Protein AF-A0A2J6TL23-F1 (afdb_monomer)

Solvent-accessible surface area (backbone atoms only — not comparable to full-atom values): 26241 Å² total; per-residue (Å²): 112,85,57,53,42,58,53,46,42,56,37,40,65,77,47,67,76,91,65,87,79,54,93,69,42,27,43,35,35,35,33,49,56,92,52,56,80,90,78,58,55,34,87,60,45,49,79,45,82,41,50,31,87,38,30,42,43,58,55,46,48,58,51,36,60,57,39,37,73,42,64,68,48,54,64,48,50,24,50,44,84,41,73,56,55,52,78,44,38,47,56,79,57,28,80,82,72,76,45,55,31,58,33,38,36,42,68,58,73,91,87,62,84,78,78,79,73,80,89,72,81,85,76,82,85,78,86,81,82,89,79,89,83,85,90,83,89,83,88,82,81,91,81,92,80,85,77,88,72,72,80,77,70,78,79,79,75,75,74,50,72,70,53,52,52,48,55,46,45,70,74,40,58,85,67,55,66,50,77,45,78,56,94,93,40,55,36,38,35,34,42,53,44,70,91,45,73,32,75,44,70,69,62,44,52,54,46,65,72,30,70,67,43,49,51,34,46,55,47,51,55,50,43,51,53,54,37,50,52,48,32,52,57,54,31,58,86,69,39,42,43,65,77,59,56,91,60,69,72,78,62,76,75,57,41,43,35,32,76,76,39,92,85,50,67,43,76,60,58,51,85,69,49,55,70,62,56,52,47,52,53,51,54,50,42,67,34,94,84,40,91,56,88,65,52,71,65,57,36,51,48,50,32,51,48,65,57,44,74,76,43,54,74,66,54,53,56,48,50,53,53,50,43,68,75,40,73,91,57,56,73,44,82,42,83,40,84,94,74,30,48,22,41,33,34,67,72,72,75,44,75,44,77,43,68,63,85,88,65,65,58,58,65,60,46,49,48,55,48,52,55,51,58,68,32,70,69,43,53,48,42,50,50,52,52,52,51,51,51,52,52,49,53,50,52,56,49,50,64,62,70,70,53,81,77,75,76,78,73,82,78,80,83,82,84,86,82,89,82,90,82,81,93,83,80,92,80,135

Secondary structure (DSSP, 8-state):
-TTHHHHHHHHHHTT---S---TTEEEEEEE-TTS-GGG--GGGPEEEEEETT-BHHHHHHHHHHHHHHHH---EEEEETTEEPPTT-BGGGG-TTSSSEEEEEEEE--TTS---------------------------------------------PPPHHHHHHHHHHHTTT--EEEEEETTEEEEEESS-TT-EES-HHHHHHHHHSHHHHHHHHHHHHHHHHHHHHHHHHHTTTTEE----SSTT-SSS-EEEETT-TT-EEEPPTT--HHHHHHHHHHHHTSTT-SS---HHHHHHHHHHHHHTT--HHHHHHHHHHHHHSTT--EEEEEETTTEEEEEETTTTEEEEPPPTTS--HHHHHHHHHHHHHSHHHHHHHHHHHHHHHHHHHHHHHHHHTS-------------------------

Foldseek 3Di:
DQCLLVLQVVQLVVQDDPDDADVQKAKEWEAEQVADSVRDHNVRTDIDIDGQQQFQLVVLVVVCLQVCLQPVWRKFWDNGPGTGDRGDGLNVQPPVPPRYHYTYIHTDPPPDDDPPDPDDDDDDDDDDDDDDDDDDDDDDDDDDDDDPPPPPDPPPDDDDPVRLVVVLCVVLVLWAWDWDQDPNFIKIAGQLCRVDIDSDSVVVSVVCVDPSSVVSSVVVSVQSVVLQVCCCLQVVPQQWHFDSPNPGSPDHATWTDRPQDPPDIGGDGNPDHSVVNVVVVVVVLCDPPRPDNDDPVVSVVSSVVSVPVLDDPVNVVLQVVLCVVVPQWDWDWDQDDPSWIWIAGPLQRDTQTFDDDPDGPSVVSSVVSVVVCPDPSSVVSSVVVVVVVVVVVVVVVVVVVPPPPPPPPPPDDDDDDDDDDDDDDDDD

Organism: NCBI:txid1095630

pLDDT: mean 79.29, std 18.96, range [30.09, 98.31]

Sequence (428 aa):
MDGFRELLHQKASTHLPNWPKGPGSFYVAILPHSIHPTKSEGANFLWLKAKGKSTVGKVRGIHCTRLELETGTEVRLADGPAFAKEDALIRDLDYFKSGVVVFWSVARSTGGTVPLEVPFEKVPTTRQSSVESDQGIPRSNEDDRIPSLSPKLPSITRPSFNEELQNLRDRHFNALFEAQEESGTHRIRCSDCPLYSFTNICEFSQHLDSEEHKAAMKRRVRLMLDLYKNLRHRYGFTGLNIPTTGHGFRTPLPKIKCELCLEWEHKILGGDEVPSLLAVGKAHLKSPGHPVEYDEEEVKEYVRQNSRGCLSSTHIKLLERLQKRHPGSELGLDVGGDSATLIHCRDCHVYIHMPSSKEVDSSQTIRKVDEHFATTRHKRLARTRMECNKKRKRLEKISLDDMPVKRQRQETSETDQATPLPNSPMMV

Nearest PDB structures (foldseek):
  3w1y-assembly2_A  TM=6.289E-01  e=3.098E-03  Trypanosoma brucei brucei TREU927
  2zpn-assembly4_D  TM=6.114E-01  e=1.189E-02  Saccharomyces cerevisiae
  8s1m-assembly1_A  TM=6.314E-01  e=1.969E-02  Homo sapiens
  5dtc-assembly2_B  TM=5.456E-01  e=3.247E-01  Saccharomyces cerevisiae YJM1133
  6vgu-assembly1_A  TM=2.434E-01  e=1.567E-01  Mu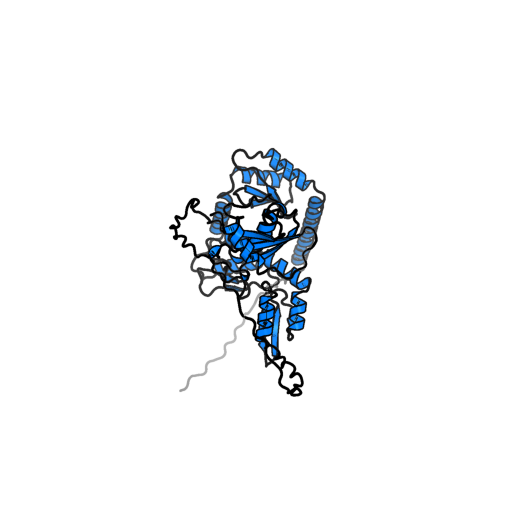s musculus

Radius of gyration: 32.52 Å; Cα contacts (8 Å, |Δi|>4): 452; chains: 1; bounding box: 102×65×105 Å

Mean predicted aligned error: 17.5 Å

Structure (mmCIF, N/CA/C/O backbone):
data_AF-A0A2J6TL23-F1
#
_entry.id   AF-A0A2J6TL23-F1
#
loop_
_atom_site.group_PDB
_atom_site.id
_atom_site.type_symbol
_atom_site.label_atom_id
_atom_site.label_alt_id
_atom_site.label_comp_id
_atom_site.label_asym_id
_atom_site.label_entity_id
_atom_site.label_seq_id
_atom_site.pdbx_PDB_ins_code
_atom_site.Cartn_x
_atom_site.Cartn_y
_atom_site.Cartn_z
_atom_site.occupancy
_atom_site.B_iso_or_equiv
_atom_site.auth_seq_id
_atom_site.auth_comp_id
_atom_site.auth_asym_id
_atom_site.auth_atom_id
_atom_site.pdbx_PDB_model_num
ATOM 1 N N . MET A 1 1 ? -22.278 -24.690 8.623 1.00 54.03 1 MET A N 1
ATOM 2 C CA . MET A 1 1 ? -21.046 -23.890 8.844 1.00 54.03 1 MET A CA 1
ATOM 3 C C . MET A 1 1 ? -21.270 -22.797 9.897 1.00 54.03 1 MET A C 1
ATOM 5 O O . MET A 1 1 ? -20.460 -21.886 10.023 1.00 54.03 1 MET A O 1
ATOM 9 N N . ASP A 1 2 ? -22.326 -22.902 10.708 1.00 58.31 2 ASP A N 1
ATOM 10 C CA . ASP A 1 2 ? -22.838 -21.766 11.483 1.00 58.31 2 ASP A CA 1
ATOM 11 C C . ASP A 1 2 ? -22.078 -21.474 12.778 1.00 58.31 2 ASP A C 1
ATOM 13 O O . ASP A 1 2 ? -22.388 -20.494 13.425 1.00 58.31 2 ASP A O 1
ATOM 17 N N . GLY A 1 3 ? -21.061 -22.272 13.131 1.00 84.69 3 GLY A N 1
ATOM 18 C CA . GLY A 1 3 ? -20.315 -22.115 14.387 1.00 84.69 3 GLY A CA 1
ATOM 19 C C . GLY A 1 3 ? -18.991 -21.353 14.291 1.00 84.69 3 GLY A C 1
ATOM 20 O O . GLY A 1 3 ? -18.331 -21.156 15.309 1.00 84.69 3 GLY A O 1
ATOM 21 N N . PHE A 1 4 ? -18.532 -20.955 13.095 1.00 90.69 4 PHE A N 1
ATOM 22 C CA . PHE A 1 4 ? -17.238 -20.263 12.989 1.00 90.69 4 PHE A CA 1
ATOM 23 C C . PHE A 1 4 ? -17.267 -18.853 13.569 1.00 90.69 4 PHE A C 1
ATOM 25 O O . PHE A 1 4 ? -16.239 -18.387 14.056 1.00 90.69 4 PHE A O 1
ATOM 32 N N . ARG A 1 5 ? -18.423 -18.185 13.557 1.00 94.00 5 ARG A N 1
ATOM 33 C CA . ARG A 1 5 ? -18.562 -16.855 14.151 1.00 94.00 5 ARG A CA 1
ATOM 34 C C . ARG A 1 5 ? -18.331 -16.918 15.662 1.00 94.00 5 ARG A C 1
ATOM 36 O O . ARG A 1 5 ? -17.486 -16.192 16.176 1.00 94.00 5 ARG A O 1
ATOM 43 N N . GLU A 1 6 ? -19.024 -17.821 16.344 1.00 95.38 6 GLU A N 1
ATOM 44 C CA . GLU A 1 6 ? -18.928 -18.070 17.784 1.00 95.38 6 GLU A CA 1
ATOM 45 C C . GLU A 1 6 ? -17.527 -18.553 18.155 1.00 95.38 6 GLU A C 1
ATOM 47 O O . GLU A 1 6 ? -16.905 -18.001 19.059 1.00 95.38 6 GLU A O 1
ATOM 52 N N . LEU A 1 7 ? -16.995 -19.531 17.412 1.00 95.50 7 LEU A N 1
ATOM 53 C CA . LEU A 1 7 ? -15.666 -20.088 17.659 1.00 95.50 7 LEU A CA 1
ATOM 54 C C . LEU A 1 7 ? -14.575 -19.015 17.581 1.00 95.50 7 LEU A C 1
ATOM 56 O O . LEU A 1 7 ? -13.724 -18.916 18.465 1.00 95.50 7 LEU A O 1
ATOM 60 N N . LEU A 1 8 ? -14.576 -18.214 16.513 1.00 96.38 8 LEU A N 1
ATOM 61 C CA . LEU A 1 8 ? -13.569 -17.176 16.327 1.00 96.38 8 LEU A CA 1
ATOM 62 C C . LEU A 1 8 ? -13.754 -16.024 17.308 1.00 96.38 8 LEU A C 1
ATOM 64 O O . LEU A 1 8 ? -12.758 -15.488 17.788 1.00 96.38 8 LEU A O 1
ATOM 68 N N . HIS A 1 9 ? -14.995 -15.668 17.644 1.00 96.88 9 HIS A N 1
ATOM 69 C CA . HIS A 1 9 ? -15.274 -14.658 18.661 1.00 96.88 9 HIS A CA 1
ATOM 70 C C . HIS A 1 9 ? -14.773 -15.077 20.039 1.00 96.88 9 HIS A C 1
ATOM 72 O O . HIS A 1 9 ? -14.072 -14.297 20.687 1.00 96.88 9 HIS A O 1
ATOM 78 N N . GLN A 1 10 ? -15.041 -16.319 20.449 1.00 96.50 10 GLN A N 1
ATOM 79 C CA . GLN A 1 10 ? -14.540 -16.873 21.703 1.00 96.50 10 GLN A CA 1
ATOM 80 C C . GLN A 1 10 ? -13.009 -16.826 21.735 1.00 96.50 10 GLN A C 1
ATOM 82 O O . GLN A 1 10 ? -12.431 -16.270 22.668 1.00 96.50 10 GLN A O 1
ATOM 87 N N . LYS A 1 11 ? -12.344 -17.330 20.687 1.00 97.06 11 LYS A N 1
ATOM 88 C CA . LYS A 1 11 ? -10.876 -17.326 20.591 1.00 97.06 11 LYS A CA 1
ATOM 89 C C . LYS A 1 11 ? -10.295 -15.913 20.619 1.00 97.06 11 LYS A C 1
ATOM 91 O O . LYS A 1 11 ? -9.387 -15.657 21.403 1.00 97.06 11 LYS A O 1
ATOM 96 N N . ALA A 1 12 ? -10.830 -14.986 19.828 1.00 96.81 12 ALA A N 1
ATOM 97 C CA . ALA A 1 12 ? -10.367 -13.600 19.808 1.00 96.81 12 ALA A CA 1
ATOM 98 C C . ALA A 1 12 ? -10.570 -12.914 21.171 1.00 96.81 12 ALA A C 1
ATOM 100 O O . ALA A 1 12 ? -9.695 -12.191 21.641 1.00 96.81 12 ALA A O 1
ATOM 101 N N . SER A 1 13 ? -11.685 -13.186 21.851 1.00 96.25 13 SER A N 1
ATOM 102 C CA . SER A 1 13 ? -11.996 -12.585 23.154 1.00 96.25 13 SER A CA 1
ATOM 103 C C . SER A 1 13 ? -11.037 -13.012 24.271 1.00 96.25 13 SER A C 1
ATOM 105 O O . SER A 1 13 ? -10.867 -12.264 25.229 1.00 96.25 13 SER A O 1
ATOM 107 N N . THR A 1 14 ? -10.364 -14.163 24.149 1.00 95.56 14 THR A N 1
ATOM 108 C CA . THR A 1 14 ? -9.322 -14.574 25.113 1.00 95.56 14 THR A CA 1
ATOM 109 C C . THR A 1 14 ? -8.022 -13.770 24.998 1.00 95.56 14 THR A C 1
ATOM 111 O O . THR A 1 14 ? -7.230 -13.774 25.933 1.00 95.56 14 THR A O 1
ATOM 114 N N . HIS A 1 15 ? -7.793 -13.080 23.876 1.00 95.12 15 HIS A N 1
ATOM 115 C CA . HIS A 1 15 ? -6.536 -12.389 23.564 1.00 95.12 15 HIS A CA 1
ATOM 116 C C . HIS A 1 15 ? -6.793 -10.953 23.092 1.00 95.12 15 HIS A C 1
ATOM 118 O O . HIS A 1 15 ? -6.334 -10.528 22.030 1.00 95.12 15 HIS A O 1
ATOM 124 N N . LEU A 1 16 ? -7.555 -10.195 23.882 1.00 95.19 16 LEU A N 1
ATOM 125 C CA . LEU A 1 16 ? -7.834 -8.797 23.570 1.00 95.19 16 LEU A CA 1
ATOM 126 C C . LEU A 1 16 ? -6.558 -7.942 23.630 1.00 95.19 16 LEU A C 1
ATOM 128 O O . LEU A 1 16 ? -5.747 -8.096 24.546 1.00 95.19 16 LEU A O 1
ATOM 132 N N . PRO A 1 17 ? -6.387 -6.987 22.701 1.00 93.81 17 PRO A N 1
ATOM 133 C CA . PRO A 1 17 ? -5.279 -6.051 22.761 1.00 93.81 17 PRO A CA 1
ATOM 134 C C . PRO A 1 17 ? -5.440 -5.127 23.976 1.00 93.81 17 PRO A C 1
ATOM 136 O O . PRO A 1 17 ? -6.533 -4.647 24.274 1.00 93.81 17 PRO A O 1
ATOM 139 N N . ASN A 1 18 ? -4.329 -4.800 24.634 1.00 92.62 18 ASN A N 1
ATOM 140 C CA . ASN A 1 18 ? -4.282 -3.954 25.835 1.00 92.62 18 ASN A CA 1
ATOM 141 C C . ASN A 1 18 ? -4.477 -2.443 25.569 1.00 92.62 18 ASN A C 1
ATOM 143 O O . ASN A 1 18 ? -4.197 -1.608 26.428 1.00 92.62 18 ASN A O 1
ATOM 147 N N . TRP A 1 19 ? -4.928 -2.058 24.376 1.00 90.06 19 TRP A N 1
ATOM 148 C CA . TRP A 1 19 ? -5.090 -0.654 23.998 1.00 90.06 19 TRP A CA 1
ATOM 149 C C . TRP A 1 19 ? -6.380 -0.077 24.579 1.00 90.06 19 TRP A C 1
ATOM 151 O O . TRP A 1 19 ? -7.389 -0.770 24.575 1.00 90.06 19 TRP A O 1
ATOM 161 N N . PRO A 1 20 ? -6.445 1.206 24.970 1.00 87.06 20 PRO A N 1
ATOM 162 C CA . PRO A 1 20 ? -7.678 1.788 25.495 1.00 87.06 20 PRO A CA 1
ATOM 163 C C . PRO A 1 20 ? -8.795 1.809 24.436 1.00 87.06 20 PRO A C 1
ATOM 165 O O . PRO A 1 20 ? -8.602 2.307 23.317 1.00 87.06 20 PRO A O 1
ATOM 168 N N . LYS A 1 21 ? -9.993 1.319 24.780 1.00 87.50 21 LYS A N 1
ATOM 169 C CA . LYS A 1 21 ? -11.199 1.412 23.937 1.00 87.50 21 LYS A CA 1
ATOM 170 C C . LYS A 1 21 ? -11.859 2.772 24.156 1.00 87.50 21 LYS A C 1
ATOM 172 O O . LYS A 1 21 ? -12.369 3.063 25.228 1.00 87.50 21 LYS A O 1
ATOM 177 N N . GLY A 1 22 ? -11.827 3.627 23.134 1.00 88.88 22 GLY A N 1
ATOM 178 C CA . GLY A 1 22 ? -12.550 4.900 23.189 1.00 88.88 22 GLY A CA 1
ATOM 179 C C . GLY A 1 22 ? -14.062 4.678 23.048 1.00 88.88 22 GLY A C 1
ATOM 180 O O . GLY A 1 22 ? -14.464 3.679 22.443 1.00 88.88 22 GLY A O 1
ATOM 181 N N . PRO A 1 23 ? -14.907 5.607 23.522 1.00 93.31 23 PRO A N 1
ATOM 182 C CA . PRO A 1 23 ? -16.353 5.518 23.336 1.00 93.31 23 PRO A CA 1
ATOM 183 C C . PRO A 1 23 ? -16.707 5.388 21.846 1.00 93.31 23 PRO A C 1
ATOM 185 O O . PRO A 1 23 ? -16.133 6.061 20.985 1.00 93.31 23 PRO A O 1
ATOM 188 N N . GLY A 1 24 ? -17.610 4.455 21.525 1.00 94.38 24 GLY A N 1
ATOM 189 C CA . GLY A 1 24 ? -18.011 4.148 20.145 1.00 94.38 24 GLY A CA 1
ATOM 190 C C . GLY A 1 24 ? -16.917 3.514 19.269 1.00 94.38 24 GLY A C 1
ATOM 191 O O . GLY A 1 24 ? -17.053 3.491 18.040 1.00 94.38 24 GLY A O 1
ATOM 192 N N . SER A 1 25 ? -15.825 3.034 19.872 1.00 96.38 25 SER A N 1
ATOM 193 C CA . SER A 1 25 ? -14.778 2.265 19.190 1.00 96.38 25 SER A CA 1
ATOM 194 C C . SER A 1 25 ? -14.965 0.767 19.414 1.00 96.38 25 SER A C 1
ATOM 196 O O . SER A 1 25 ? -15.429 0.341 20.467 1.00 96.38 25 SER A O 1
ATOM 198 N N . PHE A 1 26 ? -14.554 -0.020 18.429 1.00 97.81 26 PHE A N 1
ATOM 199 C CA . PHE A 1 26 ? -14.645 -1.474 18.388 1.00 97.81 26 PHE A CA 1
ATOM 200 C C . PHE A 1 26 ? -13.247 -2.046 18.165 1.00 97.81 26 PHE A C 1
ATOM 202 O O . PHE A 1 26 ? -12.437 -1.444 17.446 1.00 97.81 26 PHE A O 1
ATOM 209 N N . TYR A 1 27 ? -12.977 -3.202 18.766 1.00 97.94 27 TYR A N 1
ATOM 210 C CA . TYR A 1 27 ? -11.848 -4.023 18.351 1.00 97.94 27 TYR A CA 1
ATOM 211 C C . TYR A 1 27 ? -12.291 -4.883 17.183 1.00 97.94 27 TYR A C 1
ATOM 213 O O . TYR A 1 27 ? -13.352 -5.501 17.230 1.00 97.94 27 TYR A O 1
ATOM 221 N N . VAL A 1 28 ? -11.485 -4.897 16.135 1.00 98.12 28 VAL A N 1
ATOM 222 C CA . VAL A 1 28 ? -11.712 -5.734 14.969 1.00 98.12 28 VAL A CA 1
ATOM 223 C C . VAL A 1 28 ? -10.572 -6.733 14.890 1.00 98.12 28 VAL A C 1
ATOM 225 O O . VAL A 1 28 ? -9.422 -6.331 14.719 1.00 98.12 28 VAL A O 1
ATOM 228 N N . ALA A 1 29 ? -10.895 -8.011 15.044 1.00 97.94 29 ALA A N 1
ATOM 229 C CA . ALA A 1 29 ? -9.960 -9.116 14.895 1.00 97.94 29 ALA A CA 1
ATOM 230 C C . ALA A 1 29 ? -10.100 -9.695 13.486 1.00 97.94 29 ALA A C 1
ATOM 232 O O . ALA A 1 29 ? -11.212 -9.964 13.037 1.00 97.94 29 ALA A O 1
ATOM 233 N N . ILE A 1 30 ? -8.991 -9.885 12.777 1.00 97.56 30 ILE A N 1
ATOM 234 C CA . ILE A 1 30 ? -8.986 -10.491 11.444 1.00 97.56 30 ILE A CA 1
ATOM 235 C C . ILE A 1 30 ? -8.079 -11.715 11.470 1.00 97.56 30 ILE A C 1
ATOM 237 O O . ILE A 1 30 ? -6.873 -11.583 11.680 1.00 97.56 30 ILE A O 1
ATOM 241 N N . LEU A 1 31 ? -8.649 -12.899 11.251 1.00 96.44 31 LEU A N 1
ATOM 242 C CA . LEU A 1 31 ? -7.881 -14.126 11.064 1.00 96.44 31 LEU A CA 1
ATOM 243 C C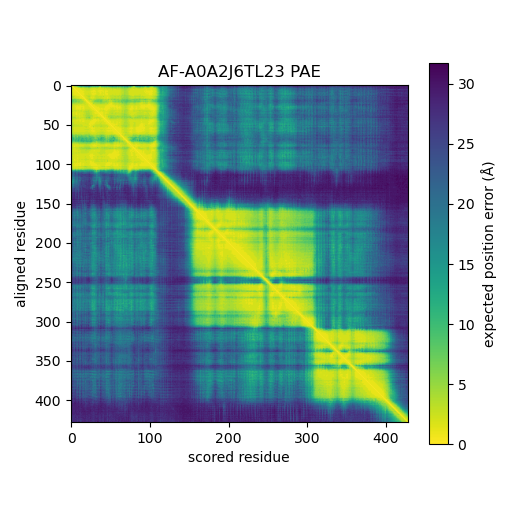 . LEU A 1 31 ? -7.338 -14.179 9.623 1.00 96.44 31 LEU A C 1
ATOM 245 O O . LEU A 1 31 ? -8.138 -14.080 8.691 1.00 96.44 31 LEU A O 1
ATOM 249 N N . PRO A 1 32 ? -6.020 -14.325 9.404 1.00 93.44 32 PRO A N 1
ATOM 250 C CA . PRO A 1 32 ? -5.447 -14.451 8.064 1.00 93.44 32 PRO A CA 1
ATOM 251 C C . PRO A 1 32 ? -5.951 -15.686 7.300 1.00 93.44 32 PRO A C 1
ATOM 253 O O . PRO A 1 32 ? -6.100 -16.756 7.881 1.00 93.44 32 PRO A O 1
ATOM 256 N N . HIS A 1 33 ? -6.117 -15.562 5.981 1.00 91.06 33 HIS A N 1
ATOM 257 C CA . HIS A 1 33 ? -6.591 -16.628 5.085 1.00 91.06 33 HIS A CA 1
ATOM 258 C C . HIS A 1 33 ? -5.714 -17.889 5.058 1.00 91.06 33 HIS A C 1
ATOM 260 O O . HIS A 1 33 ? -6.180 -18.950 4.652 1.00 91.06 33 HIS A O 1
ATOM 266 N N . SER A 1 34 ? -4.453 -17.787 5.481 1.00 87.88 34 SER A N 1
ATOM 267 C CA . SER A 1 34 ? -3.539 -18.924 5.613 1.00 87.88 34 SER A CA 1
ATOM 268 C C . SER A 1 34 ? -3.835 -19.805 6.834 1.00 87.88 34 SER A C 1
ATOM 270 O O . SER A 1 34 ? -3.279 -20.896 6.942 1.00 87.88 34 SER A O 1
ATOM 272 N N . ILE A 1 35 ? -4.703 -19.360 7.751 1.00 91.75 35 ILE A N 1
ATOM 273 C CA . ILE A 1 35 ? -5.026 -20.061 8.997 1.00 91.75 35 ILE A CA 1
ATOM 274 C C . ILE A 1 35 ? -6.497 -20.468 8.987 1.00 91.75 35 ILE A C 1
ATOM 276 O O . ILE A 1 35 ? -7.402 -19.639 8.929 1.00 91.75 35 ILE A O 1
ATOM 280 N N . HIS A 1 36 ? -6.745 -21.771 9.096 1.00 92.12 36 HIS A N 1
ATOM 281 C CA . HIS A 1 36 ? -8.104 -22.296 9.144 1.00 92.12 36 HIS A CA 1
ATOM 282 C C . HIS A 1 36 ? -8.798 -21.933 10.477 1.00 92.12 36 HIS A C 1
ATOM 284 O O . HIS A 1 36 ? -8.184 -22.113 11.534 1.00 92.12 36 HIS A O 1
ATOM 290 N N . PRO A 1 37 ? -10.085 -21.520 10.485 1.00 92.50 37 PRO A N 1
ATOM 291 C CA . PRO A 1 37 ? -10.796 -21.116 11.705 1.00 92.50 37 PRO A CA 1
ATOM 292 C C . PRO A 1 37 ? -10.778 -22.135 12.855 1.00 92.50 37 PRO A C 1
ATOM 294 O O . PRO A 1 37 ? -10.715 -21.770 14.030 1.00 92.50 37 PRO A O 1
ATOM 297 N N . THR A 1 38 ? -10.797 -23.433 12.542 1.00 92.62 38 THR A N 1
ATOM 298 C CA . THR A 1 38 ? -10.733 -24.485 13.573 1.00 92.62 38 THR A CA 1
ATOM 299 C C . THR A 1 38 ? -9.366 -24.575 14.244 1.00 92.62 38 THR A C 1
ATOM 301 O O . THR A 1 38 ? -9.305 -24.839 15.441 1.00 92.62 38 THR A O 1
ATOM 304 N N . LYS A 1 39 ? -8.288 -24.283 13.507 1.00 93.25 39 LYS A N 1
ATOM 305 C CA . LYS A 1 39 ? -6.894 -24.368 13.966 1.00 93.25 39 LYS A CA 1
ATOM 306 C C . LYS A 1 39 ? -6.352 -23.050 14.523 1.00 93.25 39 LYS A C 1
ATOM 308 O O . LYS A 1 39 ? -5.196 -22.997 14.911 1.00 93.25 39 LYS A O 1
ATOM 313 N N . SER A 1 40 ? -7.154 -21.987 14.528 1.00 93.06 40 SER A N 1
ATOM 314 C CA . SER A 1 40 ? -6.711 -20.688 15.028 1.00 93.06 40 SER A CA 1
ATOM 315 C C . SER A 1 40 ? -6.543 -20.670 16.547 1.00 93.06 40 SER A C 1
ATOM 317 O O . SER A 1 40 ? -7.250 -21.358 17.281 1.00 93.06 40 SER A O 1
ATOM 319 N N . GLU A 1 41 ? -5.663 -19.808 17.017 1.00 93.56 41 GLU A N 1
ATOM 320 C CA . GLU A 1 41 ? -5.470 -19.438 18.412 1.00 93.56 41 GLU A CA 1
ATOM 321 C C . GLU A 1 41 ? -5.669 -17.925 18.561 1.00 93.56 41 GLU A C 1
ATOM 323 O O . GLU A 1 41 ? -5.626 -17.175 17.580 1.00 93.56 41 GLU A O 1
ATOM 328 N N . GLY A 1 42 ? -5.880 -17.444 19.788 1.00 87.62 42 GLY A N 1
ATOM 329 C CA . GLY A 1 42 ? -6.098 -16.014 20.039 1.00 87.62 42 GLY A CA 1
ATOM 330 C C . GLY A 1 42 ? -4.928 -15.121 19.592 1.00 87.62 42 GLY A C 1
ATOM 331 O O . GLY A 1 42 ? -5.146 -13.995 19.148 1.00 87.62 42 GLY A O 1
ATOM 332 N N . ALA A 1 43 ? -3.698 -15.644 19.602 1.00 89.88 43 ALA A N 1
ATOM 333 C CA . ALA A 1 43 ? -2.507 -14.939 19.127 1.00 89.88 43 ALA A CA 1
ATOM 334 C C . ALA A 1 43 ? -2.428 -14.800 17.592 1.00 89.88 43 ALA A C 1
ATOM 336 O O . ALA A 1 43 ? -1.643 -14.001 17.086 1.00 89.88 43 ALA A O 1
ATOM 337 N N . ASN A 1 44 ? -3.229 -15.554 16.829 1.00 93.75 44 ASN A N 1
ATOM 338 C CA . ASN A 1 44 ? -3.179 -15.518 15.364 1.00 93.75 44 ASN A CA 1
ATOM 339 C C . ASN A 1 44 ? -3.961 -14.353 14.744 1.00 93.75 44 ASN A C 1
ATOM 341 O O . ASN A 1 44 ? -3.887 -14.139 13.533 1.00 93.75 44 ASN A O 1
ATOM 345 N N . PHE A 1 45 ? -4.744 -13.622 15.536 1.00 95.75 45 PHE A N 1
ATOM 346 C CA . PHE A 1 45 ? -5.574 -12.545 15.019 1.00 95.75 45 PHE A CA 1
ATOM 347 C C . PHE A 1 45 ? -4.772 -11.264 14.807 1.00 95.75 45 PHE A C 1
ATOM 349 O O . PHE A 1 45 ? -4.003 -10.815 15.657 1.00 95.75 45 PHE A O 1
ATOM 356 N N . LEU A 1 46 ? -5.031 -10.614 13.676 1.00 93.81 46 LEU A N 1
ATOM 357 C CA . LEU A 1 46 ? -4.596 -9.249 13.433 1.00 93.81 46 LEU A CA 1
ATOM 358 C C . LEU A 1 46 ? -5.624 -8.291 14.027 1.00 93.81 46 LEU A C 1
ATOM 360 O O . LEU A 1 46 ? -6.788 -8.285 13.624 1.00 93.81 46 LEU A O 1
ATOM 364 N N . TRP A 1 47 ? -5.181 -7.465 14.968 1.00 96.06 47 TRP A N 1
ATOM 365 C CA . TRP A 1 47 ? -6.048 -6.539 15.685 1.00 96.06 47 TRP A CA 1
ATOM 366 C C . TRP A 1 47 ? -6.015 -5.137 15.086 1.00 96.06 47 TRP A C 1
ATOM 368 O O . TRP A 1 47 ? -4.954 -4.557 14.850 1.00 96.06 47 TRP A O 1
ATOM 378 N N . LEU A 1 48 ? -7.200 -4.564 14.891 1.00 95.81 48 LEU A N 1
ATOM 379 C CA . LEU A 1 48 ? -7.411 -3.186 14.467 1.00 95.81 48 LEU A CA 1
ATOM 380 C C . LEU A 1 48 ? -8.399 -2.498 15.410 1.00 95.81 48 LEU A C 1
ATOM 382 O O . LEU A 1 48 ? -9.318 -3.113 15.946 1.00 95.81 48 LEU A O 1
ATOM 386 N N . LYS A 1 49 ? -8.246 -1.184 15.573 1.00 96.06 49 LYS A N 1
ATOM 387 C CA . LYS A 1 49 ? -9.230 -0.343 16.261 1.00 96.06 49 LYS A CA 1
ATOM 388 C C . LYS A 1 49 ? -10.046 0.421 15.226 1.00 96.06 49 LYS A C 1
ATOM 390 O O . LYS A 1 49 ? -9.487 1.189 14.444 1.00 96.06 49 LYS A O 1
ATOM 395 N N . ALA A 1 50 ? -11.365 0.251 15.239 1.00 96.75 50 ALA A N 1
ATOM 396 C CA . ALA A 1 50 ? -12.270 0.911 14.301 1.00 96.75 50 ALA A CA 1
ATOM 397 C C . ALA A 1 50 ? -13.350 1.712 15.036 1.00 96.75 50 ALA A C 1
ATOM 399 O O . ALA A 1 50 ? -13.821 1.324 16.101 1.00 96.75 50 ALA A O 1
ATOM 400 N N . LYS A 1 51 ? -13.785 2.841 14.465 1.00 97.12 51 LYS A N 1
ATOM 401 C CA . LYS A 1 51 ? -15.004 3.524 14.939 1.00 97.12 51 LYS A CA 1
ATOM 402 C C . LYS A 1 51 ? -16.224 2.731 14.475 1.00 97.12 51 LYS A C 1
ATOM 404 O O . LYS A 1 51 ? -16.198 2.237 13.352 1.00 97.12 51 LYS A O 1
ATOM 409 N N . GLY A 1 52 ? -17.312 2.711 15.242 1.00 96.75 52 GLY A N 1
ATOM 410 C CA . GLY A 1 52 ? -18.535 1.983 14.863 1.00 96.75 52 GLY A CA 1
ATOM 411 C C . GLY A 1 52 ? -19.131 2.383 13.507 1.00 96.75 52 GLY A C 1
ATOM 412 O O . GLY A 1 52 ? -19.712 1.550 12.826 1.00 96.75 52 GLY A O 1
ATOM 413 N N . LYS A 1 53 ? -18.922 3.639 13.084 1.00 97.12 53 LYS A N 1
ATOM 414 C CA . LYS A 1 53 ? -19.316 4.174 11.764 1.00 97.12 53 LYS A CA 1
ATOM 415 C C . LYS A 1 53 ? -18.353 3.843 10.615 1.00 97.12 53 LYS A C 1
ATOM 417 O O . LYS A 1 53 ? -18.505 4.362 9.513 1.00 97.12 53 LYS A O 1
ATOM 422 N N . SER A 1 54 ? -17.281 3.105 10.889 1.00 97.44 54 SER A N 1
ATOM 423 C CA . SER A 1 54 ? -16.375 2.634 9.840 1.00 97.44 54 SER A CA 1
ATOM 424 C C . SER A 1 54 ? -17.075 1.520 9.076 1.00 97.44 54 SER A C 1
ATOM 426 O O . SER A 1 54 ? -17.832 0.761 9.675 1.00 97.44 54 SER A O 1
ATOM 428 N N . THR A 1 55 ? -16.824 1.432 7.775 1.00 98.19 55 THR A N 1
ATOM 429 C CA . THR A 1 55 ? -17.359 0.355 6.944 1.00 98.19 55 THR A CA 1
ATOM 430 C C . THR A 1 55 ? -16.393 -0.828 6.916 1.00 98.19 55 THR A C 1
ATOM 432 O O . THR A 1 55 ? -15.187 -0.646 7.137 1.00 98.19 55 THR A O 1
ATOM 435 N N . VAL A 1 56 ? -16.895 -2.020 6.594 1.00 97.56 56 VAL A N 1
ATOM 436 C CA . VAL A 1 56 ? -16.068 -3.210 6.335 1.00 97.56 56 VAL A CA 1
ATOM 437 C C . VAL A 1 56 ? -15.000 -2.906 5.290 1.00 97.56 56 VAL A C 1
ATOM 439 O O . VAL A 1 56 ? -13.841 -3.232 5.514 1.00 97.56 56 VAL A O 1
ATOM 442 N N . GLY A 1 57 ? -15.325 -2.181 4.216 1.00 93.19 57 GLY A N 1
ATOM 443 C CA . GLY A 1 57 ? -14.351 -1.860 3.173 1.00 93.19 57 GLY A CA 1
ATOM 444 C C . GLY A 1 57 ? -13.210 -0.954 3.619 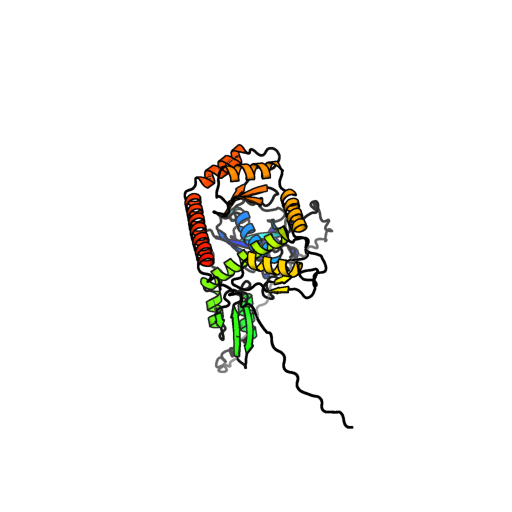1.00 93.19 57 GLY A C 1
ATOM 445 O O . GLY A 1 57 ? -12.095 -1.078 3.117 1.00 93.19 57 GLY A O 1
ATOM 446 N N . LYS A 1 58 ? -13.419 -0.099 4.631 1.00 94.56 58 LYS A N 1
ATOM 447 C CA . LYS A 1 58 ? -12.312 0.644 5.258 1.00 94.56 58 LYS A CA 1
ATOM 448 C C . LYS A 1 58 ? -11.405 -0.278 6.068 1.00 94.56 58 LYS A C 1
ATOM 450 O O . LYS A 1 58 ? -10.188 -0.146 5.986 1.00 94.56 58 LYS A O 1
ATOM 455 N N . VAL A 1 59 ? -11.985 -1.203 6.834 1.00 96.00 59 VAL A N 1
ATOM 456 C CA . VAL A 1 59 ? -11.231 -2.207 7.602 1.00 96.00 59 VAL A CA 1
ATOM 457 C C . VAL A 1 59 ? -10.450 -3.122 6.659 1.00 96.00 59 VAL A C 1
ATOM 459 O O . VAL A 1 59 ? -9.243 -3.287 6.829 1.00 96.00 59 VAL A O 1
ATOM 462 N N . ARG A 1 60 ? -11.115 -3.641 5.623 1.00 94.69 60 ARG A N 1
ATOM 463 C CA . ARG A 1 60 ? -10.509 -4.430 4.554 1.00 94.69 60 ARG A CA 1
ATOM 464 C C . ARG A 1 60 ? -9.399 -3.649 3.876 1.00 94.69 60 ARG A C 1
ATOM 466 O O . ARG A 1 60 ? -8.316 -4.181 3.753 1.00 94.69 60 ARG A O 1
ATOM 473 N N . GLY A 1 61 ? -9.611 -2.387 3.509 1.00 87.31 61 GLY A N 1
ATOM 474 C CA . GLY A 1 61 ? -8.576 -1.556 2.891 1.00 87.31 61 GLY A CA 1
ATOM 475 C C . GLY A 1 61 ? -7.313 -1.438 3.748 1.00 87.31 61 GLY A C 1
ATOM 476 O O . GLY A 1 61 ? -6.211 -1.558 3.222 1.00 87.31 61 GLY A O 1
ATOM 477 N N . ILE A 1 62 ? -7.451 -1.282 5.069 1.00 87.38 62 ILE A N 1
ATOM 478 C CA . ILE A 1 62 ? -6.308 -1.269 5.999 1.00 87.38 62 ILE A CA 1
ATOM 479 C C . ILE A 1 62 ? -5.606 -2.636 6.025 1.00 87.38 62 ILE A C 1
ATOM 481 O O . ILE A 1 62 ? -4.378 -2.697 5.977 1.00 87.38 62 ILE A O 1
ATOM 485 N N . HIS A 1 63 ? -6.373 -3.727 6.074 1.00 87.69 63 HIS A N 1
ATOM 486 C CA . HIS A 1 63 ? -5.842 -5.091 6.076 1.00 87.69 63 HIS A CA 1
ATOM 487 C C . HIS A 1 63 ? -5.169 -5.469 4.744 1.00 87.69 63 HIS A C 1
ATOM 489 O O . HIS A 1 63 ? -4.035 -5.937 4.754 1.00 87.69 63 HIS A O 1
ATOM 495 N N . CYS A 1 64 ? -5.819 -5.201 3.610 1.00 82.00 64 CYS A N 1
ATOM 496 C CA . CYS A 1 64 ? -5.305 -5.406 2.257 1.00 82.00 64 CYS A CA 1
ATOM 497 C C . CYS A 1 64 ? -4.083 -4.547 1.991 1.00 82.00 64 CYS A C 1
ATOM 499 O O . CYS A 1 64 ? -3.118 -5.073 1.475 1.00 82.00 64 CYS A O 1
ATOM 501 N N . THR A 1 65 ? -4.051 -3.273 2.399 1.00 72.25 65 THR A N 1
ATOM 502 C CA . THR A 1 65 ? -2.832 -2.461 2.219 1.00 72.25 65 THR A CA 1
ATOM 503 C C . THR A 1 65 ? -1.634 -3.153 2.865 1.00 72.25 65 THR A C 1
ATOM 505 O O . THR A 1 65 ? -0.549 -3.123 2.310 1.00 72.25 65 THR A O 1
ATOM 508 N N . ARG A 1 66 ? -1.829 -3.824 4.006 1.00 67.38 66 ARG A N 1
ATOM 509 C CA . ARG A 1 66 ? -0.781 -4.607 4.667 1.00 67.38 66 ARG A CA 1
ATOM 510 C C . ARG A 1 66 ? -0.473 -5.927 3.939 1.00 67.38 66 ARG A C 1
ATOM 512 O O . ARG A 1 66 ? 0.691 -6.234 3.744 1.00 67.38 66 ARG A O 1
ATOM 519 N N . LEU A 1 67 ? -1.489 -6.673 3.501 1.00 68.69 67 LEU A N 1
ATOM 520 C CA . LEU A 1 67 ? -1.336 -7.982 2.840 1.00 68.69 67 LEU A CA 1
ATOM 521 C C . LEU A 1 67 ? -0.899 -7.921 1.370 1.00 68.69 67 LEU A C 1
ATOM 523 O O . LEU A 1 67 ? -0.067 -8.721 0.955 1.00 68.69 67 LEU A O 1
ATOM 527 N N . GLU A 1 68 ? -1.441 -7.001 0.575 1.00 62.00 68 GLU A N 1
ATOM 528 C CA . GLU A 1 68 ? -1.072 -6.780 -0.829 1.00 62.00 68 GLU A CA 1
ATOM 529 C C . GLU A 1 68 ? 0.397 -6.367 -0.942 1.00 62.00 68 GLU A C 1
ATOM 531 O O . GLU A 1 68 ? 1.078 -6.803 -1.865 1.00 62.00 68 GLU A O 1
ATOM 536 N N . LEU A 1 69 ? 0.905 -5.599 0.030 1.00 56.84 69 LEU A N 1
ATOM 537 C CA . LEU A 1 69 ? 2.332 -5.293 0.149 1.00 56.84 69 LEU A CA 1
ATOM 538 C C . LEU A 1 69 ? 3.191 -6.542 0.374 1.00 56.84 69 LEU A C 1
ATOM 540 O O . LEU A 1 69 ? 4.311 -6.603 -0.124 1.00 56.84 69 LEU A O 1
ATOM 544 N N . GLU A 1 70 ? 2.690 -7.504 1.148 1.00 58.84 70 GLU A N 1
ATOM 545 C CA . GLU A 1 70 ? 3.443 -8.694 1.560 1.00 58.84 70 GLU A CA 1
ATOM 546 C C . GLU A 1 70 ? 3.349 -9.838 0.546 1.00 58.84 70 GLU A C 1
ATOM 548 O O . GLU A 1 70 ? 4.300 -10.597 0.393 1.00 58.84 70 GLU A O 1
ATOM 553 N N . THR A 1 71 ? 2.208 -9.982 -0.130 1.00 62.41 71 THR A N 1
ATOM 554 C CA . THR A 1 71 ? 1.854 -11.205 -0.874 1.00 62.41 71 THR A CA 1
ATOM 555 C C . THR A 1 71 ? 1.193 -10.947 -2.226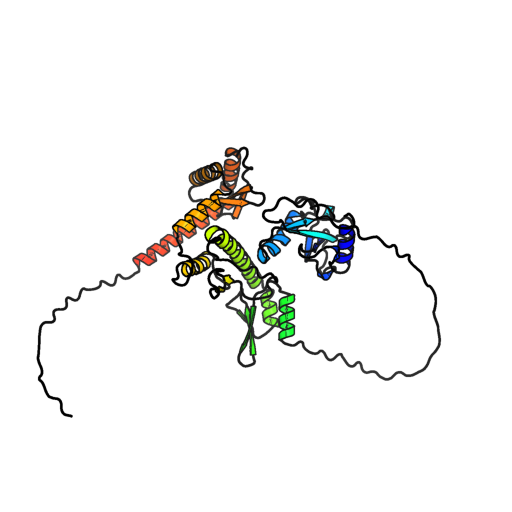 1.00 62.41 71 THR A C 1
ATOM 557 O O . THR A 1 71 ? 0.913 -11.898 -2.951 1.00 62.41 71 THR A O 1
ATOM 560 N N . GLY A 1 72 ? 0.862 -9.694 -2.565 1.00 62.56 72 GLY A N 1
ATOM 561 C CA . GLY A 1 72 ? 0.087 -9.370 -3.769 1.00 62.56 72 GLY A CA 1
ATOM 562 C C . GLY A 1 72 ? -1.315 -10.000 -3.818 1.00 62.56 72 GLY A C 1
ATOM 563 O O . GLY A 1 72 ? -1.939 -10.005 -4.878 1.00 62.56 72 GLY A O 1
ATOM 564 N N . THR A 1 73 ? -1.803 -10.550 -2.700 1.00 71.44 73 THR A N 1
ATOM 565 C CA . THR A 1 73 ? -3.064 -11.295 -2.631 1.00 71.44 73 THR A CA 1
ATOM 566 C C . THR A 1 73 ? -4.211 -10.370 -2.240 1.00 71.44 73 THR A C 1
ATOM 568 O O . THR A 1 73 ? -4.220 -9.797 -1.150 1.00 71.44 73 THR A O 1
ATOM 571 N N . GLU A 1 74 ? -5.212 -10.257 -3.112 1.00 80.12 74 GLU A N 1
ATOM 572 C CA . GLU A 1 74 ? -6.471 -9.588 -2.784 1.00 80.12 74 GLU A CA 1
ATOM 573 C C . GLU A 1 74 ? -7.283 -10.488 -1.841 1.00 80.12 74 GLU A C 1
ATOM 575 O O . GLU A 1 74 ? -7.465 -11.679 -2.107 1.00 80.12 74 GLU A O 1
ATOM 580 N N . VAL A 1 75 ? -7.788 -9.938 -0.736 1.00 87.25 75 VAL A N 1
ATOM 581 C CA . VAL A 1 75 ? -8.590 -10.697 0.233 1.00 87.25 75 VAL A CA 1
ATOM 582 C C . VAL A 1 75 ? -9.968 -10.084 0.441 1.00 87.25 75 VAL A C 1
ATOM 584 O O . VAL A 1 75 ? -10.144 -8.866 0.423 1.00 87.25 75 VAL A O 1
ATOM 587 N N . ARG A 1 76 ? -10.959 -10.940 0.694 1.00 93.19 76 ARG A N 1
ATOM 588 C CA . ARG A 1 76 ? -12.294 -10.547 1.167 1.00 93.19 76 ARG A CA 1
ATOM 589 C C . ARG A 1 76 ? -12.443 -10.914 2.636 1.00 93.19 76 ARG A C 1
ATOM 591 O O . ARG A 1 76 ? -11.803 -11.852 3.100 1.00 93.19 76 ARG A O 1
ATOM 598 N N . LEU A 1 77 ? -13.279 -10.179 3.362 1.00 95.94 77 LEU A N 1
ATOM 599 C CA . LEU A 1 77 ? -13.582 -10.473 4.761 1.00 95.94 77 LEU A CA 1
ATOM 600 C C . LEU A 1 77 ? -14.891 -11.258 4.852 1.00 95.94 77 LEU A C 1
ATOM 602 O O . LEU A 1 77 ? -15.903 -10.854 4.277 1.00 95.94 77 LEU A O 1
ATOM 606 N N . ALA A 1 78 ? -14.865 -12.372 5.572 1.00 95.69 78 ALA A N 1
ATOM 607 C CA . ALA A 1 78 ? -16.039 -13.161 5.916 1.00 95.69 78 ALA A CA 1
ATOM 608 C C . ALA A 1 78 ? -16.402 -12.968 7.393 1.00 95.69 78 ALA A C 1
ATOM 610 O O . ALA A 1 78 ? -15.517 -12.863 8.244 1.00 95.69 78 ALA A O 1
ATOM 611 N N . ASP A 1 79 ? -17.703 -12.911 7.672 1.00 94.50 79 ASP A N 1
ATOM 612 C CA . ASP A 1 79 ? -18.295 -12.859 9.010 1.00 94.50 79 ASP A CA 1
ATOM 613 C C . ASP A 1 79 ? -19.210 -14.079 9.201 1.00 94.50 79 ASP A C 1
ATOM 615 O O . ASP A 1 79 ? -20.376 -14.097 8.786 1.00 94.50 79 ASP A O 1
ATOM 619 N N . GLY A 1 80 ? -18.674 -15.126 9.830 1.00 90.44 80 GLY A N 1
ATOM 620 C CA . GLY A 1 80 ? -19.319 -16.434 9.805 1.00 90.44 80 GLY A CA 1
ATOM 621 C C . GLY A 1 80 ? -19.377 -16.965 8.364 1.00 90.44 80 GLY A C 1
ATOM 622 O O . GLY A 1 80 ? -18.478 -16.687 7.575 1.00 90.44 80 GLY A O 1
ATOM 623 N N . PRO A 1 81 ? -20.419 -17.708 7.964 1.00 87.38 81 PRO A N 1
ATOM 624 C CA . PRO A 1 81 ? -20.443 -18.382 6.662 1.00 87.38 81 PRO A CA 1
ATOM 625 C C . PRO A 1 81 ? -20.552 -17.436 5.451 1.00 87.38 81 PRO A C 1
ATOM 627 O O . PRO A 1 81 ? -20.435 -17.896 4.317 1.00 87.38 81 PRO A O 1
ATOM 630 N N . ALA A 1 82 ? -20.795 -16.138 5.658 1.00 91.25 82 ALA A N 1
ATOM 631 C CA . ALA A 1 82 ? -21.049 -15.177 4.591 1.00 91.25 82 ALA A CA 1
ATOM 632 C C . ALA A 1 82 ? -19.932 -14.135 4.464 1.00 91.25 82 ALA A C 1
ATOM 634 O O . ALA A 1 82 ? -19.338 -13.694 5.449 1.00 91.25 82 ALA A O 1
ATOM 635 N N . PHE A 1 83 ? -19.695 -13.670 3.236 1.00 94.69 83 PHE A N 1
ATOM 636 C CA . PHE A 1 83 ? -18.862 -12.493 3.008 1.00 94.69 83 PHE A CA 1
ATOM 637 C C . PHE A 1 83 ? -19.537 -11.244 3.569 1.00 94.69 83 PHE A C 1
ATOM 639 O O . PHE A 1 83 ? -20.708 -10.972 3.294 1.00 94.69 83 PHE A O 1
ATOM 646 N N . ALA A 1 84 ? -18.775 -10.460 4.324 1.00 95.50 84 ALA A N 1
ATOM 647 C CA . ALA A 1 84 ? -19.247 -9.197 4.851 1.00 95.50 84 ALA A CA 1
ATOM 648 C C . ALA A 1 84 ? -19.401 -8.182 3.706 1.00 95.50 84 ALA A C 1
ATOM 650 O O . ALA A 1 84 ? -18.530 -8.057 2.840 1.00 95.50 84 ALA A O 1
ATOM 651 N N . LYS A 1 85 ? -20.520 -7.450 3.686 1.00 95.50 85 LYS A N 1
ATOM 652 C CA . LYS A 1 85 ? -20.753 -6.401 2.684 1.00 95.50 85 LYS A CA 1
ATOM 653 C C . LYS A 1 85 ? -19.817 -5.221 2.940 1.00 95.50 85 LYS A C 1
ATOM 655 O O . LYS A 1 85 ? -19.685 -4.778 4.076 1.00 95.50 85 LYS A O 1
ATOM 660 N N . GLU A 1 86 ? -19.202 -4.687 1.889 1.00 94.81 86 GLU A N 1
ATOM 661 C CA . GLU A 1 86 ? -18.188 -3.622 1.985 1.00 94.81 86 GLU A CA 1
ATOM 662 C C . GLU A 1 86 ? -18.708 -2.322 2.620 1.00 94.81 86 GLU A C 1
ATOM 664 O O . GLU A 1 86 ? -17.939 -1.573 3.227 1.00 94.81 86 GLU A O 1
ATOM 669 N N . ASP A 1 87 ? -20.004 -2.053 2.490 1.00 95.88 87 ASP A N 1
ATOM 670 C CA . ASP A 1 87 ? -20.704 -0.886 3.023 1.00 95.88 87 ASP A CA 1
ATOM 671 C C . ASP A 1 87 ? -21.286 -1.103 4.431 1.00 95.88 87 ASP A C 1
ATOM 673 O O . ASP A 1 87 ? -21.659 -0.125 5.082 1.00 95.88 87 ASP A O 1
ATOM 677 N N . ALA A 1 88 ? -21.305 -2.342 4.940 1.00 97.56 88 ALA A N 1
ATOM 678 C CA . ALA A 1 88 ? -21.788 -2.640 6.285 1.00 97.56 88 ALA A CA 1
ATOM 679 C C . ALA A 1 88 ? -20.948 -1.909 7.342 1.00 97.56 88 ALA A C 1
ATOM 681 O O . ALA A 1 88 ? -19.718 -1.833 7.244 1.00 97.56 88 ALA A O 1
ATOM 682 N N . LEU A 1 89 ? -21.608 -1.366 8.367 1.00 98.12 89 LEU A N 1
ATOM 683 C CA . LEU A 1 89 ? -20.931 -0.664 9.453 1.00 98.12 89 LEU A CA 1
ATOM 684 C C . LEU A 1 89 ? -20.450 -1.655 10.510 1.00 98.12 89 LEU A C 1
ATOM 686 O O . LEU A 1 89 ? -21.165 -2.579 10.885 1.00 98.12 89 LEU A O 1
ATOM 690 N N . ILE A 1 90 ? -19.264 -1.412 11.067 1.00 98.31 90 ILE A N 1
ATOM 691 C CA . ILE A 1 90 ? -18.672 -2.288 12.090 1.00 98.31 90 ILE A CA 1
ATOM 692 C C . ILE A 1 90 ? -19.583 -2.449 13.313 1.00 98.31 90 ILE A C 1
ATOM 694 O O . ILE A 1 90 ? -19.684 -3.546 13.848 1.00 98.31 90 ILE A O 1
ATOM 698 N N . ARG A 1 91 ? -20.298 -1.398 13.737 1.00 98.06 91 ARG A N 1
ATOM 699 C CA . ARG A 1 91 ? -21.229 -1.498 14.877 1.00 98.06 91 ARG A CA 1
ATOM 700 C C . ARG A 1 91 ? -22.392 -2.471 14.635 1.00 98.06 91 ARG A C 1
ATOM 702 O O . ARG A 1 91 ? -22.911 -3.032 15.594 1.00 98.06 91 ARG A O 1
ATOM 709 N N . ASP A 1 92 ? -22.801 -2.642 13.378 1.00 97.62 92 ASP A N 1
ATOM 710 C CA . ASP A 1 92 ? -23.935 -3.494 13.011 1.00 97.62 92 ASP A CA 1
ATOM 711 C C . ASP A 1 92 ? -23.512 -4.976 12.984 1.00 97.62 92 ASP A C 1
ATOM 713 O O . ASP A 1 92 ? -24.352 -5.863 13.087 1.00 97.62 92 ASP A O 1
ATOM 717 N N . LEU A 1 93 ? -22.200 -5.232 12.915 1.00 96.94 93 LEU A N 1
ATOM 718 C CA . LEU A 1 93 ? -21.577 -6.559 12.913 1.00 96.94 93 LEU A CA 1
ATOM 719 C C . LEU A 1 93 ? -21.112 -7.014 14.309 1.00 96.94 93 LEU A C 1
ATOM 721 O O . LEU A 1 93 ? -20.593 -8.116 14.465 1.00 96.94 93 LEU A O 1
ATOM 725 N N . ASP A 1 94 ? -21.309 -6.194 15.347 1.00 96.81 94 ASP A N 1
ATOM 726 C CA . ASP A 1 94 ? -21.092 -6.587 16.745 1.00 96.81 94 ASP A CA 1
ATOM 727 C C . ASP A 1 94 ? -22.273 -7.432 17.244 1.00 96.81 94 ASP A C 1
ATOM 729 O O . ASP A 1 94 ? -23.168 -6.960 17.959 1.00 96.81 94 ASP A O 1
ATOM 733 N N . TYR A 1 95 ? -22.297 -8.685 16.787 1.00 94.50 95 TYR A N 1
ATOM 734 C CA . TYR A 1 95 ? -23.356 -9.652 17.069 1.00 94.50 95 TYR A CA 1
ATOM 735 C C . TYR A 1 95 ? -23.487 -9.929 18.573 1.00 94.50 95 TYR A C 1
ATOM 737 O O . TYR A 1 95 ? -24.587 -9.901 19.117 1.00 94.50 95 TYR A O 1
ATOM 745 N N . PHE A 1 96 ? -22.354 -10.093 19.261 1.00 95.88 96 PHE A N 1
ATOM 746 C CA . PHE A 1 96 ? -22.297 -10.451 20.683 1.00 95.88 96 PHE A CA 1
ATOM 747 C C . PHE A 1 96 ? -22.350 -9.252 21.639 1.00 95.88 96 PHE A C 1
ATOM 749 O O . PHE A 1 96 ? -22.270 -9.441 22.850 1.00 95.88 96 PHE A O 1
ATOM 756 N N . LYS A 1 97 ? -22.447 -8.016 21.126 1.00 96.50 97 LYS A N 1
ATOM 757 C CA . LYS A 1 97 ? -22.467 -6.778 21.932 1.00 96.50 97 LYS A CA 1
ATOM 758 C C . LYS A 1 97 ? -21.272 -6.625 22.882 1.00 96.50 97 LYS A C 1
ATOM 760 O O . LYS A 1 97 ? -21.345 -5.887 23.862 1.00 96.50 97 LYS A O 1
ATOM 765 N N . SER A 1 98 ? -20.148 -7.274 22.578 1.00 96.00 98 SER A N 1
ATOM 766 C CA . SER A 1 98 ? -18.895 -7.128 23.331 1.00 96.00 98 SER A CA 1
ATOM 767 C C . SER A 1 98 ? -18.038 -5.972 22.795 1.00 96.00 98 SER A C 1
ATOM 769 O O . SER A 1 98 ? -17.014 -5.583 23.370 1.00 96.00 98 SER A O 1
ATOM 771 N N . GLY A 1 99 ? -18.444 -5.390 21.663 1.00 96.50 99 GLY A N 1
ATOM 772 C CA . GLY A 1 99 ? -17.670 -4.466 20.850 1.00 96.50 99 GLY A CA 1
ATOM 773 C C . GLY A 1 99 ? -16.358 -5.067 20.347 1.00 96.50 99 GLY A C 1
ATOM 774 O O . GLY A 1 99 ? -15.353 -4.349 20.253 1.00 96.50 99 GLY A O 1
ATOM 775 N N . VAL A 1 100 ? -16.393 -6.370 20.063 1.00 97.75 100 VAL A N 1
ATOM 776 C CA . VAL A 1 100 ? -15.376 -7.139 19.344 1.00 97.75 100 VAL A CA 1
ATOM 777 C C . VAL A 1 100 ? -16.045 -7.706 18.098 1.00 97.75 100 VAL A C 1
ATOM 779 O O . VAL A 1 100 ? -17.001 -8.469 18.196 1.00 97.75 100 VAL A O 1
ATOM 782 N N . VAL A 1 101 ? -15.536 -7.332 16.930 1.00 97.94 101 VAL A N 1
ATOM 783 C CA . VAL A 1 101 ? -16.000 -7.834 15.634 1.00 97.94 101 VAL A CA 1
ATOM 784 C C . VAL A 1 101 ? -14.903 -8.705 15.055 1.00 97.94 101 VAL A C 1
ATOM 786 O O . VAL A 1 101 ? -13.745 -8.289 15.023 1.00 97.94 101 VAL A O 1
ATOM 789 N N . VAL A 1 102 ? -15.248 -9.910 14.615 1.00 97.81 102 VAL A N 1
ATOM 790 C CA . VAL A 1 102 ? -14.263 -10.875 14.126 1.00 97.81 102 VAL A CA 1
ATOM 791 C C . VAL A 1 102 ? -14.543 -11.211 12.674 1.00 97.81 102 VAL A C 1
ATOM 793 O O . VAL A 1 102 ? -15.657 -11.580 12.320 1.00 97.81 102 VAL A O 1
ATOM 796 N N . PHE A 1 103 ? -13.514 -11.090 11.846 1.00 97.75 103 PHE A N 1
ATOM 797 C CA . PHE A 1 103 ? -13.515 -11.538 10.463 1.00 97.75 103 PHE A CA 1
ATOM 798 C C . PHE A 1 103 ? -12.485 -12.646 10.278 1.00 97.75 103 PHE A C 1
ATOM 800 O O . PHE A 1 103 ? -11.484 -12.704 10.996 1.00 97.75 103 PHE A O 1
ATOM 807 N N . TRP A 1 104 ? -12.665 -13.465 9.249 1.00 95.69 104 TRP A N 1
ATOM 808 C CA . TRP A 1 104 ? -11.542 -14.169 8.635 1.00 95.69 104 TRP A CA 1
ATOM 809 C C . TRP A 1 104 ? -11.364 -13.692 7.201 1.00 95.69 104 TRP A C 1
ATOM 811 O O . TRP A 1 104 ? -12.337 -13.369 6.514 1.00 95.69 104 TRP A O 1
ATOM 821 N N . SER A 1 105 ? -10.117 -13.594 6.752 1.00 94.56 105 SER A N 1
ATOM 822 C CA . SER A 1 105 ? -9.829 -13.241 5.371 1.00 94.56 105 SER A CA 1
ATOM 823 C C . SER A 1 105 ? -9.870 -14.476 4.478 1.00 94.56 105 SER A C 1
ATOM 825 O O . SER A 1 105 ? -9.531 -15.581 4.889 1.00 94.56 105 SER A O 1
ATOM 827 N N . VAL A 1 106 ? -10.319 -14.289 3.242 1.00 92.69 106 VAL A N 1
ATOM 828 C CA . VAL A 1 106 ? -10.342 -15.318 2.199 1.00 92.69 106 VAL A CA 1
ATOM 829 C C . VAL A 1 106 ? -9.635 -14.741 0.984 1.00 92.69 106 VAL A C 1
ATOM 831 O O . VAL A 1 106 ? -10.026 -13.678 0.495 1.00 92.69 106 VAL A O 1
ATOM 834 N N . ALA A 1 107 ? -8.583 -15.413 0.519 1.00 88.12 107 ALA A N 1
ATOM 835 C CA . ALA A 1 107 ? -7.854 -15.013 -0.678 1.00 88.12 107 ALA A CA 1
ATOM 836 C C . ALA A 1 107 ? -8.736 -15.145 -1.924 1.00 88.12 107 ALA A C 1
ATOM 838 O O . ALA A 1 107 ? -9.427 -16.149 -2.108 1.00 88.12 107 ALA A O 1
ATOM 839 N N . ARG A 1 108 ? -8.699 -14.135 -2.798 1.00 80.75 108 ARG A N 1
ATOM 840 C CA . ARG A 1 108 ? -9.254 -14.232 -4.149 1.00 80.75 108 ARG A CA 1
ATOM 841 C C . ARG A 1 108 ? -8.284 -15.073 -4.969 1.00 80.75 108 ARG A C 1
ATOM 843 O O . ARG A 1 108 ? -7.189 -14.620 -5.287 1.00 80.75 108 ARG A O 1
ATOM 850 N N . SER A 1 109 ? -8.674 -16.295 -5.314 1.00 65.75 109 SER A N 1
ATOM 851 C CA . SER A 1 109 ? -7.939 -17.085 -6.296 1.00 65.75 109 SER A CA 1
ATOM 852 C C . SER A 1 109 ? -7.960 -16.344 -7.635 1.00 65.75 109 SER A C 1
ATOM 854 O O . SER A 1 109 ? -9.003 -16.148 -8.260 1.00 65.75 109 SER A O 1
ATOM 856 N N . THR A 1 110 ? -6.795 -15.874 -8.070 1.00 44.03 110 THR A N 1
ATOM 857 C CA . THR A 1 110 ? -6.602 -15.266 -9.384 1.00 44.03 110 THR A CA 1
ATOM 858 C C . THR A 1 110 ? -6.734 -16.350 -10.456 1.00 44.03 110 THR A C 1
ATOM 860 O O . THR A 1 110 ? -5.759 -17.025 -10.761 1.00 44.03 110 THR A O 1
ATOM 863 N N . GLY A 1 111 ? -7.932 -16.535 -11.021 1.00 40.16 111 GLY A N 1
ATOM 864 C CA . GLY A 1 111 ? -8.094 -17.217 -12.315 1.00 40.16 111 GLY A CA 1
ATOM 865 C C . GLY A 1 111 ? -8.700 -18.626 -12.336 1.00 40.16 111 GLY A C 1
ATOM 866 O O . GLY A 1 111 ? -8.459 -19.349 -13.295 1.00 40.16 111 GLY A O 1
ATOM 867 N N . GLY A 1 112 ? -9.512 -19.022 -11.355 1.00 33.44 112 GLY A N 1
ATOM 868 C CA . GLY A 1 112 ? -10.286 -20.269 -11.422 1.00 33.44 112 GLY A CA 1
ATOM 869 C C . GLY A 1 112 ? -11.737 -20.033 -11.034 1.00 33.44 112 GLY A C 1
ATOM 870 O O . GLY A 1 112 ? -12.003 -19.323 -10.064 1.00 33.44 112 GLY A O 1
ATOM 871 N N . THR A 1 113 ? -12.668 -20.600 -11.801 1.00 37.31 113 THR A N 1
ATOM 872 C CA . THR A 1 113 ? -14.098 -20.683 -11.486 1.00 37.31 113 THR A CA 1
ATOM 873 C C . THR A 1 113 ? -14.279 -20.998 -10.002 1.00 37.31 113 THR A C 1
ATOM 875 O O . THR A 1 113 ? -13.610 -21.885 -9.475 1.00 37.31 113 THR A O 1
ATOM 878 N N . VAL A 1 114 ? -15.137 -20.228 -9.328 1.00 36.38 114 VAL A N 1
ATOM 879 C CA . VAL A 1 114 ? -15.420 -20.341 -7.891 1.00 36.38 114 VAL A CA 1
ATOM 880 C C . VAL A 1 114 ? -15.573 -21.820 -7.510 1.00 36.38 114 VAL A C 1
ATOM 882 O O . VAL A 1 114 ? -16.480 -22.459 -8.047 1.00 36.38 114 VAL A O 1
ATOM 885 N N . PRO A 1 115 ? -14.766 -22.379 -6.587 1.00 36.06 115 PRO A N 1
ATOM 886 C CA . PRO A 1 115 ? -15.141 -23.613 -5.925 1.00 36.06 115 PRO A CA 1
ATOM 887 C C . PRO A 1 115 ? -16.298 -23.250 -4.993 1.00 36.06 115 PRO A C 1
ATOM 889 O O . PRO A 1 115 ? -16.104 -22.873 -3.836 1.00 36.06 115 PRO A O 1
ATOM 892 N N . LEU A 1 116 ? -17.522 -23.276 -5.524 1.00 45.81 116 LEU A N 1
ATOM 893 C CA . LEU A 1 116 ? -18.649 -23.613 -4.677 1.00 45.81 116 LEU A CA 1
ATOM 894 C C . LEU A 1 116 ? -18.424 -25.078 -4.305 1.00 45.81 116 LEU A C 1
ATOM 896 O O . LEU A 1 116 ? -18.339 -25.927 -5.183 1.00 45.81 116 LEU A O 1
ATOM 900 N N . GLU A 1 117 ? -18.303 -25.316 -3.003 1.00 40.12 117 GLU A N 1
ATOM 901 C CA . GLU A 1 117 ? -18.226 -26.634 -2.369 1.00 40.12 117 GLU A CA 1
ATOM 902 C C . GLU A 1 117 ? -16.867 -27.339 -2.484 1.00 40.12 117 GLU A C 1
ATOM 904 O O . GLU A 1 117 ? -16.594 -28.136 -3.375 1.00 40.12 117 GLU A O 1
ATOM 909 N N . VAL A 1 118 ? -16.016 -27.106 -1.480 1.00 36.84 118 VAL A N 1
ATOM 910 C CA . VAL A 1 118 ? -15.059 -28.134 -1.060 1.00 36.84 118 VAL A CA 1
ATOM 911 C C . VAL A 1 118 ? -15.872 -29.184 -0.286 1.00 36.84 118 VAL A C 1
ATOM 913 O O . VAL A 1 118 ? -16.459 -28.826 0.741 1.00 36.84 118 VAL A O 1
ATOM 916 N N . PRO A 1 119 ? -15.972 -30.445 -0.744 1.00 33.12 119 PRO A N 1
ATOM 917 C CA . PRO A 1 119 ? -16.701 -31.472 -0.015 1.00 33.12 119 PRO A CA 1
ATOM 918 C C . PRO A 1 119 ? -15.879 -31.856 1.217 1.00 33.12 119 PRO A C 1
ATOM 920 O O . PRO A 1 119 ? -14.809 -32.446 1.097 1.00 33.12 119 PRO A O 1
ATOM 923 N N . PHE A 1 120 ? -16.356 -31.495 2.409 1.00 46.09 120 PHE A N 1
ATOM 924 C CA . PHE A 1 120 ? -15.739 -31.931 3.659 1.00 46.09 120 PHE A CA 1
ATOM 925 C C . PHE A 1 120 ? -16.574 -33.029 4.313 1.00 46.09 120 PHE A C 1
ATOM 927 O O . PHE A 1 120 ? -17.758 -32.848 4.610 1.00 46.09 120 PHE A O 1
ATOM 934 N N . GLU A 1 121 ? -15.922 -34.176 4.510 1.00 36.00 121 GLU A N 1
ATOM 935 C CA . GLU A 1 121 ? -16.446 -35.357 5.188 1.00 36.00 121 GLU A CA 1
ATOM 936 C C . GLU A 1 121 ? -16.985 -35.017 6.582 1.00 36.00 121 GLU A C 1
ATOM 938 O O . GLU A 1 121 ? -16.371 -34.299 7.377 1.00 36.00 121 GLU A O 1
ATOM 943 N N . LYS A 1 122 ? -18.166 -35.568 6.880 1.00 32.88 122 LYS A N 1
ATOM 944 C CA . LYS A 1 122 ? -18.821 -35.478 8.185 1.00 32.88 122 LYS A CA 1
ATOM 945 C C . LYS A 1 122 ? -17.972 -36.195 9.236 1.00 32.88 122 LYS A C 1
ATOM 947 O O . LYS A 1 122 ? -17.951 -37.421 9.283 1.00 32.88 122 LYS A O 1
ATOM 952 N N . VAL A 1 123 ? -17.343 -35.435 10.126 1.00 36.19 123 VAL A N 1
ATOM 953 C CA . VAL A 1 123 ? -16.782 -35.977 11.371 1.00 36.19 123 VAL A CA 1
ATOM 954 C C . VAL A 1 123 ? -17.938 -36.261 12.349 1.00 36.19 123 VAL A C 1
ATOM 956 O O . VAL A 1 123 ? -18.786 -35.381 12.537 1.00 36.19 123 VAL A O 1
ATOM 959 N N . PRO A 1 124 ? -18.017 -37.447 12.983 1.00 33.34 124 PRO A N 1
ATOM 960 C CA . PRO A 1 124 ? -19.093 -37.764 13.915 1.00 33.34 124 PRO A CA 1
ATOM 961 C C . PRO A 1 124 ? -18.964 -36.943 15.201 1.00 33.34 124 PRO A C 1
ATOM 963 O O . PRO A 1 124 ? -17.903 -36.864 15.817 1.00 33.34 124 PRO A O 1
ATOM 966 N N . THR A 1 125 ? -20.073 -36.342 15.621 1.00 30.44 125 THR A N 1
ATOM 967 C CA . THR A 1 125 ? -20.197 -35.635 16.898 1.00 30.44 125 THR A CA 1
ATOM 968 C C . THR A 1 125 ? -20.381 -36.645 18.031 1.00 30.44 125 THR A C 1
ATOM 970 O O . THR A 1 125 ? -21.486 -37.141 18.246 1.00 30.44 125 THR A O 1
ATOM 973 N N . THR A 1 126 ? -19.320 -36.931 18.785 1.00 30.09 126 THR A N 1
ATOM 974 C CA . THR A 1 126 ? -19.431 -37.642 20.067 1.00 30.09 126 THR A CA 1
ATOM 975 C C . THR A 1 126 ? -19.709 -36.627 21.174 1.00 30.09 126 THR A C 1
ATOM 977 O O . THR A 1 126 ? -18.864 -35.797 21.501 1.00 30.09 126 THR A O 1
ATOM 980 N N . ARG A 1 127 ? -20.919 -36.686 21.740 1.00 33.62 127 ARG A N 1
ATOM 981 C CA . ARG A 1 127 ? -21.298 -35.996 22.982 1.00 33.62 127 ARG A CA 1
ATOM 982 C C . ARG A 1 127 ? -20.483 -36.568 24.146 1.00 33.62 127 ARG A C 1
ATOM 984 O O . ARG A 1 127 ? -20.556 -37.769 24.387 1.00 33.62 127 ARG A O 1
ATOM 991 N N . GLN A 1 128 ? -19.800 -35.716 24.907 1.00 31.58 128 GLN A N 1
ATOM 992 C CA . GLN A 1 128 ? -19.395 -36.036 26.276 1.00 31.58 128 GLN A CA 1
ATOM 993 C C . GLN A 1 128 ? -20.153 -35.139 27.252 1.00 31.58 128 GLN A C 1
ATOM 995 O O . GLN A 1 128 ? -20.187 -33.917 27.115 1.00 31.58 128 GLN A O 1
ATOM 1000 N N . SER A 1 129 ? -20.830 -35.811 28.177 1.00 30.97 129 SER A N 1
ATOM 1001 C CA . SER A 1 129 ? -21.604 -35.276 29.283 1.00 30.97 129 SER A CA 1
ATOM 1002 C C . SER A 1 129 ? -20.700 -34.819 30.421 1.00 30.97 129 SER A C 1
ATOM 1004 O O . SER A 1 129 ? -19.733 -35.496 30.768 1.00 30.97 129 SER A O 1
ATOM 1006 N N . SER A 1 130 ? -21.086 -33.704 31.028 1.00 34.81 130 SER A N 1
ATOM 1007 C CA . SER A 1 130 ? -20.590 -33.176 32.293 1.00 34.81 130 SER A CA 1
ATOM 1008 C C . SER A 1 130 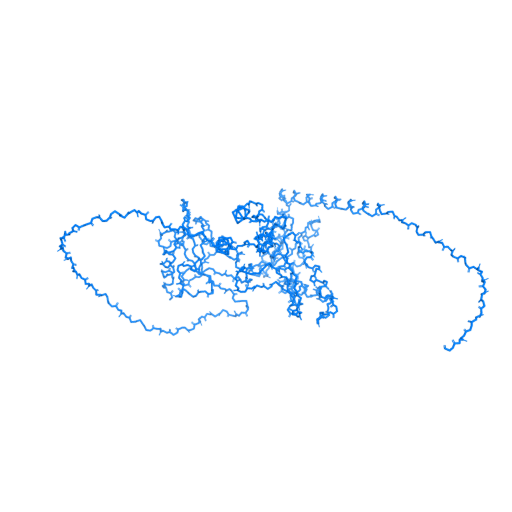? -20.716 -34.195 33.429 1.00 34.81 130 SER A C 1
ATOM 1010 O O . SER A 1 130 ? -21.746 -34.859 33.548 1.00 34.81 130 SER A O 1
ATOM 1012 N N . VAL A 1 131 ? -19.705 -34.258 34.295 1.00 32.62 131 VAL A N 1
ATOM 1013 C CA . VAL A 1 131 ? -19.808 -34.847 35.633 1.00 32.62 131 VAL A CA 1
ATOM 1014 C C . VAL A 1 131 ? -19.280 -33.808 36.615 1.00 32.62 131 VAL A C 1
ATOM 1016 O O . VAL A 1 131 ? -18.114 -33.423 36.562 1.00 32.62 131 VAL A O 1
ATOM 1019 N N . GLU A 1 132 ? -20.184 -33.319 37.461 1.00 39.88 132 GLU A N 1
ATOM 1020 C CA . GLU A 1 132 ? -19.876 -32.590 38.686 1.00 39.88 132 GLU A CA 1
ATOM 1021 C C . GLU A 1 132 ? -19.149 -33.525 39.657 1.00 39.88 132 GLU A C 1
ATOM 1023 O O . GLU A 1 132 ? -19.497 -34.701 39.780 1.00 39.88 132 GLU A O 1
ATOM 1028 N N . SER A 1 133 ? -18.180 -33.007 40.405 1.00 32.91 133 SER A N 1
ATOM 1029 C CA . SER A 1 133 ? -17.840 -33.591 41.700 1.00 32.91 133 SER A CA 1
ATOM 1030 C C . SER A 1 133 ? -17.424 -32.499 42.673 1.00 32.91 133 SER A C 1
ATOM 1032 O O . SER A 1 133 ? -16.492 -31.730 42.450 1.00 32.91 133 SER A O 1
ATOM 1034 N N . ASP A 1 134 ? -18.240 -32.463 43.713 1.00 35.19 134 ASP A N 1
ATOM 1035 C CA . ASP A 1 134 ? -18.192 -31.715 44.951 1.00 35.19 134 ASP A CA 1
ATOM 1036 C C . ASP A 1 134 ? -17.205 -32.372 45.941 1.00 35.19 134 ASP A C 1
ATOM 1038 O O . ASP A 1 134 ? -16.823 -33.532 45.780 1.00 35.19 134 ASP A O 1
ATOM 1042 N N . GLN A 1 135 ? -16.922 -31.634 47.016 1.00 35.03 135 GLN A N 1
ATOM 1043 C CA . GLN A 1 135 ? -16.320 -32.032 48.296 1.00 35.03 135 GLN A CA 1
ATOM 1044 C C . GLN A 1 135 ? -14.801 -31.918 48.494 1.00 35.03 135 GLN A C 1
ATOM 1046 O O . GLN A 1 135 ? -13.985 -32.551 47.831 1.00 35.03 135 GLN A O 1
ATOM 1051 N N . GLY A 1 136 ? -14.459 -31.221 49.587 1.00 32.19 136 GLY A N 1
ATOM 1052 C CA . GLY A 1 136 ? -13.370 -31.649 50.466 1.00 32.19 136 GLY A CA 1
ATOM 1053 C C . GLY A 1 136 ? -12.500 -30.541 51.049 1.00 32.19 136 GLY A C 1
ATOM 1054 O O . GLY A 1 136 ? -11.349 -30.402 50.657 1.00 32.19 136 GLY A O 1
ATOM 1055 N N . ILE A 1 137 ? -13.008 -29.798 52.036 1.00 43.06 137 ILE A N 1
ATOM 1056 C CA . ILE A 1 137 ? -12.173 -29.028 52.975 1.00 43.06 137 ILE A CA 1
ATOM 1057 C C . ILE A 1 137 ? -11.568 -30.002 53.998 1.00 43.06 137 ILE A C 1
ATOM 1059 O O . ILE A 1 137 ? -12.326 -30.761 54.604 1.00 43.06 137 ILE A O 1
ATOM 1063 N N . PRO A 1 138 ? -10.270 -29.879 54.327 1.00 45.91 138 PRO A N 1
ATOM 1064 C CA . PRO A 1 138 ? -9.816 -30.160 55.682 1.00 45.91 138 PRO A CA 1
ATOM 1065 C C . PRO A 1 138 ? -9.115 -28.950 56.309 1.00 45.91 138 PRO A C 1
ATOM 1067 O O . PRO A 1 138 ? -8.202 -28.346 55.747 1.00 45.91 138 PRO A O 1
ATOM 1070 N N . ARG A 1 139 ? -9.558 -28.628 57.526 1.00 47.47 139 ARG A N 1
ATOM 1071 C CA . ARG A 1 139 ? -8.830 -27.822 58.507 1.00 47.47 139 ARG A CA 1
ATOM 1072 C C . ARG A 1 139 ? -7.886 -28.737 59.287 1.00 47.47 139 ARG A C 1
ATOM 1074 O O . ARG A 1 139 ? -8.356 -29.758 59.775 1.00 47.47 139 ARG A O 1
ATOM 1081 N N . SER A 1 140 ? -6.657 -28.288 59.530 1.00 41.19 140 SER A N 1
ATOM 1082 C CA . SER A 1 140 ? -5.994 -28.437 60.837 1.00 41.19 140 SER A CA 1
ATOM 1083 C C . SER A 1 140 ? -4.673 -27.658 60.897 1.00 41.19 140 SER A C 1
ATOM 1085 O O . SER A 1 140 ? -3.758 -27.936 60.132 1.00 41.19 140 SER A O 1
ATOM 1087 N N . ASN A 1 141 ? -4.659 -26.711 61.837 1.00 40.72 141 ASN A N 1
ATOM 1088 C CA . ASN A 1 141 ? -3.661 -26.418 62.873 1.00 40.72 141 ASN A CA 1
ATOM 1089 C C . ASN A 1 141 ? -2.195 -26.100 62.523 1.00 40.72 141 ASN A C 1
ATOM 1091 O O . ASN A 1 141 ? -1.465 -26.913 61.971 1.00 40.72 141 ASN A O 1
ATOM 1095 N N . GLU A 1 142 ? -1.832 -24.883 62.954 1.00 47.81 142 GLU A N 1
ATOM 1096 C CA . GLU A 1 142 ? -0.647 -24.477 63.727 1.00 47.81 142 GLU A CA 1
ATOM 1097 C C . GLU A 1 142 ? 0.575 -25.403 63.707 1.00 47.81 142 GLU A C 1
ATOM 1099 O O . GLU A 1 142 ? 0.539 -26.493 64.269 1.00 47.81 142 GLU A O 1
ATOM 1104 N N . ASP A 1 143 ? 1.694 -24.880 63.194 1.00 41.09 143 ASP A N 1
ATOM 1105 C CA . ASP A 1 143 ? 2.913 -24.846 64.001 1.00 41.09 143 ASP A CA 1
ATOM 1106 C C . ASP A 1 143 ? 3.910 -23.781 63.521 1.00 41.09 143 ASP A C 1
ATOM 1108 O O . ASP A 1 143 ? 4.062 -23.486 62.331 1.00 41.09 143 ASP A O 1
ATOM 1112 N N . ASP A 1 144 ? 4.568 -23.197 64.514 1.00 49.44 144 ASP A N 1
ATOM 1113 C CA . ASP A 1 144 ? 5.532 -22.113 64.460 1.00 49.44 144 ASP A CA 1
ATOM 1114 C C . ASP A 1 144 ? 6.754 -22.386 63.573 1.00 49.44 144 ASP A C 1
ATOM 1116 O O . ASP A 1 144 ? 7.443 -23.400 63.705 1.00 49.44 144 ASP A O 1
ATOM 1120 N N . ARG A 1 145 ? 7.109 -21.381 62.761 1.00 42.84 145 ARG A N 1
ATOM 1121 C CA . ARG A 1 145 ? 8.467 -20.815 62.609 1.00 42.84 145 ARG A CA 1
ATOM 1122 C C . ARG A 1 145 ? 8.429 -19.772 61.501 1.00 42.84 145 ARG A C 1
ATOM 1124 O O . ARG A 1 145 ? 8.140 -20.091 60.354 1.00 42.84 145 ARG A O 1
ATOM 1131 N N . ILE A 1 146 ? 8.781 -18.533 61.832 1.00 47.22 146 ILE A N 1
ATOM 1132 C CA . ILE A 1 146 ? 9.105 -17.487 60.858 1.00 47.22 146 ILE A CA 1
ATOM 1133 C C . ILE A 1 146 ? 10.630 -17.500 60.679 1.00 47.22 146 ILE A C 1
ATOM 1135 O O . ILE A 1 146 ? 11.338 -16.976 61.541 1.00 47.22 146 ILE A O 1
ATOM 1139 N N . PRO A 1 147 ? 11.192 -18.061 59.592 1.00 47.00 147 PRO A N 1
ATOM 1140 C CA . PRO A 1 147 ? 12.523 -17.684 59.164 1.00 47.00 147 PRO A CA 1
ATOM 1141 C C . PRO A 1 147 ? 12.415 -16.300 58.528 1.00 47.00 147 PRO A C 1
ATOM 1143 O O . PRO A 1 147 ? 11.646 -16.092 57.590 1.00 47.00 147 PRO A O 1
ATOM 1146 N N . SER A 1 148 ? 13.206 -15.361 59.037 1.00 52.53 148 SER A N 1
ATOM 1147 C CA . SER A 1 148 ? 13.509 -14.077 58.407 1.00 52.53 148 SER A CA 1
ATOM 1148 C C . SER A 1 148 ? 14.034 -14.297 56.978 1.00 52.53 148 SER A C 1
ATOM 1150 O O . SER A 1 148 ? 15.239 -14.390 56.741 1.00 52.53 148 SER A O 1
ATOM 1152 N N . LEU A 1 149 ? 13.117 -14.392 56.016 1.00 45.31 149 LEU A N 1
ATOM 1153 C CA . LEU A 1 149 ? 13.389 -14.339 54.588 1.00 45.31 149 LEU A CA 1
ATOM 1154 C C . LEU A 1 149 ? 13.500 -12.868 54.199 1.00 45.31 149 LEU A C 1
ATOM 1156 O O . LEU A 1 149 ? 12.515 -12.219 53.851 1.00 45.31 149 LEU A O 1
ATOM 1160 N N . SER A 1 150 ? 14.721 -12.338 54.248 1.00 53.12 150 SER A N 1
ATOM 1161 C CA . SER A 1 150 ? 15.061 -11.143 53.479 1.00 53.12 150 SER A CA 1
ATOM 1162 C C . SER A 1 150 ? 14.625 -11.397 52.030 1.00 53.12 150 SER A C 1
ATOM 1164 O O . SER A 1 150 ? 15.042 -12.417 51.466 1.00 53.12 150 SER A O 1
ATOM 1166 N N . PRO A 1 151 ? 13.794 -10.539 51.410 1.00 50.22 151 PRO A N 1
ATOM 1167 C CA . PRO A 1 151 ? 13.386 -10.736 50.030 1.00 50.22 151 PRO A CA 1
ATOM 1168 C C . PRO A 1 151 ? 14.651 -10.695 49.174 1.00 50.22 151 PRO A C 1
ATOM 1170 O O . PRO A 1 151 ? 15.251 -9.635 48.991 1.00 50.22 151 PRO A O 1
ATOM 1173 N N . LYS A 1 152 ? 15.101 -11.853 48.680 1.00 52.75 152 LYS A N 1
ATOM 1174 C CA . LYS A 1 152 ? 16.073 -11.891 47.589 1.00 52.75 152 LYS A CA 1
ATOM 1175 C C . LYS A 1 152 ? 15.367 -11.224 46.418 1.00 52.75 152 LYS A C 1
ATOM 1177 O O . LYS A 1 152 ? 14.509 -11.846 45.795 1.00 52.75 152 LYS A O 1
ATOM 1182 N N . LEU A 1 153 ? 15.664 -9.942 46.185 1.00 53.53 153 LEU A N 1
ATOM 1183 C CA . LEU A 1 153 ? 15.203 -9.253 44.989 1.00 53.53 153 LEU A CA 1
ATOM 1184 C C . LEU A 1 153 ? 15.560 -10.149 43.797 1.00 53.53 153 LEU A C 1
ATOM 1186 O O . LEU A 1 153 ? 16.704 -10.613 43.731 1.00 53.53 153 LEU A O 1
ATOM 1190 N N . PRO A 1 154 ? 14.606 -10.432 42.894 1.00 59.47 154 PRO A N 1
ATOM 1191 C CA . PRO A 1 154 ? 14.900 -11.211 41.707 1.00 59.47 154 PRO A CA 1
ATOM 1192 C C . PRO A 1 154 ? 16.062 -10.529 40.994 1.00 59.47 154 PRO A C 1
ATOM 1194 O O . PRO A 1 154 ? 16.004 -9.337 40.692 1.00 59.47 154 PRO A O 1
ATOM 1197 N N . SER A 1 155 ? 17.148 -11.270 40.795 1.00 58.38 155 SER A N 1
ATOM 1198 C CA . SER A 1 155 ? 18.281 -10.821 40.001 1.00 58.38 155 SER A CA 1
ATOM 1199 C C . SER A 1 155 ? 17.755 -10.509 38.604 1.00 58.38 155 SER A C 1
ATOM 1201 O O . SER A 1 155 ? 17.434 -11.422 37.844 1.00 58.38 155 SER A O 1
ATOM 1203 N N . ILE A 1 156 ? 17.590 -9.220 38.303 1.00 67.12 156 ILE A N 1
ATOM 1204 C CA . ILE A 1 156 ? 17.162 -8.740 36.992 1.00 67.12 156 ILE A CA 1
ATOM 1205 C C . ILE A 1 156 ? 18.328 -9.008 36.044 1.00 67.12 156 ILE A C 1
ATOM 1207 O O . ILE A 1 156 ? 19.265 -8.214 35.948 1.00 67.12 156 ILE A O 1
ATOM 1211 N N . THR A 1 157 ? 18.306 -10.164 35.384 1.00 76.19 157 THR A N 1
ATOM 1212 C CA . THR A 1 157 ? 19.232 -10.453 34.294 1.00 76.19 157 THR A CA 1
ATOM 1213 C C . THR A 1 157 ? 18.907 -9.480 33.172 1.00 76.19 157 THR A C 1
ATOM 1215 O O . THR A 1 157 ? 17.807 -9.495 32.621 1.00 76.19 157 THR A O 1
ATOM 1218 N N . ARG A 1 158 ? 19.844 -8.577 32.880 1.00 76.12 158 ARG A N 1
ATOM 1219 C CA . ARG A 1 158 ? 19.696 -7.633 31.778 1.00 76.12 158 ARG A CA 1
ATOM 1220 C C . ARG A 1 158 ? 19.646 -8.435 30.469 1.00 76.12 158 ARG A C 1
ATOM 1222 O O . ARG A 1 158 ? 20.524 -9.282 30.283 1.00 76.12 158 ARG A O 1
ATOM 1229 N N . PRO A 1 159 ? 18.646 -8.211 29.601 1.00 82.94 159 PRO A N 1
ATOM 1230 C CA . PRO A 1 159 ? 18.547 -8.932 28.340 1.00 82.94 159 PRO A CA 1
ATOM 1231 C C . PRO A 1 159 ? 19.807 -8.714 27.500 1.00 82.94 159 PRO A C 1
ATOM 1233 O O . PRO A 1 159 ? 20.453 -7.663 27.563 1.00 82.94 159 PRO A O 1
ATOM 1236 N N . SER A 1 160 ? 20.184 -9.733 26.731 1.00 90.69 160 SER A N 1
ATOM 1237 C CA . SER A 1 160 ? 21.321 -9.611 25.813 1.00 90.69 160 SER A CA 1
ATOM 1238 C C . SER A 1 160 ? 21.010 -8.596 24.704 1.00 90.69 160 SER A C 1
ATOM 1240 O O . SER A 1 160 ? 19.846 -8.385 24.365 1.00 90.69 160 SER A O 1
ATOM 1242 N N . PHE A 1 161 ? 22.033 -8.007 24.075 1.00 88.00 161 PHE A N 1
ATOM 1243 C CA . PHE A 1 161 ? 21.832 -7.089 22.941 1.00 88.00 161 PHE A CA 1
ATOM 1244 C C . PHE A 1 161 ? 20.956 -7.714 21.841 1.00 88.00 161 PHE A C 1
ATOM 1246 O O . PHE A 1 161 ? 20.059 -7.063 21.314 1.00 88.00 161 PHE A O 1
ATOM 1253 N N . ASN A 1 162 ? 21.162 -9.000 21.539 1.00 88.19 162 ASN A N 1
ATOM 1254 C CA . ASN A 1 162 ? 20.371 -9.730 20.546 1.00 88.19 162 ASN A CA 1
ATOM 1255 C C . ASN A 1 162 ? 18.904 -9.899 20.962 1.00 88.19 162 ASN A C 1
ATOM 1257 O O . ASN A 1 162 ? 18.013 -9.807 20.121 1.00 88.19 162 ASN A O 1
ATOM 1261 N N . GLU A 1 163 ? 18.644 -10.112 22.251 1.00 89.06 163 GLU A N 1
ATOM 1262 C CA . GLU A 1 163 ? 17.290 -10.212 22.797 1.00 89.06 163 GLU A CA 1
ATOM 1263 C C . GLU A 1 163 ? 16.572 -8.857 22.758 1.00 89.06 163 GLU A C 1
ATOM 1265 O O . GLU A 1 163 ? 15.424 -8.767 22.325 1.00 89.06 163 GLU A O 1
ATOM 1270 N N . GLU A 1 164 ? 17.264 -7.772 23.114 1.00 91.75 164 GLU A N 1
ATOM 1271 C CA . GLU A 1 164 ? 16.738 -6.412 22.970 1.00 91.75 164 GLU A CA 1
ATOM 1272 C C . GLU A 1 164 ? 16.464 -6.052 21.497 1.00 91.75 164 GLU A C 1
ATOM 1274 O O . GLU A 1 164 ? 15.422 -5.467 21.179 1.00 91.75 164 GLU A O 1
ATOM 1279 N N . LEU A 1 165 ? 17.355 -6.447 20.581 1.00 89.75 165 LEU A N 1
ATOM 1280 C CA . LEU A 1 165 ? 17.189 -6.251 19.140 1.00 89.75 165 LEU A CA 1
ATOM 1281 C C . LEU A 1 165 ? 15.976 -7.027 18.605 1.00 89.75 165 LEU A C 1
ATOM 1283 O O . LEU A 1 165 ? 15.205 -6.498 17.801 1.00 89.75 165 LEU A O 1
ATOM 1287 N N . GLN A 1 166 ? 15.775 -8.261 19.068 1.00 87.25 166 GLN A N 1
ATOM 1288 C CA . GLN A 1 166 ? 14.620 -9.078 18.706 1.00 87.25 166 GLN A CA 1
ATOM 1289 C C . GLN A 1 166 ? 13.316 -8.463 19.238 1.00 87.25 166 GLN A C 1
ATOM 1291 O O . GLN A 1 166 ? 12.367 -8.287 18.474 1.00 87.25 166 GLN A O 1
ATOM 1296 N N . ASN A 1 167 ? 13.309 -7.996 20.489 1.00 87.75 167 ASN A N 1
ATOM 1297 C CA . ASN A 1 167 ? 12.183 -7.263 21.073 1.00 87.75 167 ASN A CA 1
ATOM 1298 C C . ASN A 1 167 ? 11.847 -5.978 20.296 1.00 87.75 167 ASN A C 1
ATOM 1300 O O . ASN A 1 167 ? 10.684 -5.574 20.223 1.00 87.75 167 ASN A O 1
ATOM 1304 N N . LEU A 1 168 ? 12.842 -5.301 19.712 1.00 89.12 168 LEU A N 1
ATOM 1305 C CA . LEU A 1 168 ? 12.599 -4.176 18.805 1.00 89.12 168 LEU A CA 1
ATOM 1306 C C . LEU A 1 168 ? 11.970 -4.617 17.485 1.00 89.12 168 LEU A C 1
ATOM 1308 O O . LEU A 1 168 ? 11.030 -3.966 17.032 1.00 89.12 168 LEU A O 1
ATOM 1312 N N . ARG A 1 169 ? 12.440 -5.715 16.882 1.00 86.19 169 ARG A N 1
ATOM 1313 C CA . ARG A 1 169 ? 11.844 -6.266 15.652 1.00 86.19 169 ARG A CA 1
ATOM 1314 C C . ARG A 1 169 ? 10.385 -6.651 15.857 1.00 86.19 169 ARG A C 1
ATOM 1316 O O . ARG A 1 169 ? 9.558 -6.359 15.000 1.00 86.19 169 ARG A O 1
ATOM 1323 N N . ASP A 1 170 ? 10.057 -7.255 16.994 1.00 80.31 170 ASP A N 1
ATOM 1324 C CA . ASP A 1 170 ? 8.685 -7.669 17.288 1.00 80.31 170 ASP A CA 1
ATOM 1325 C C . ASP A 1 170 ? 7.762 -6.465 17.555 1.00 80.31 170 ASP A C 1
ATOM 1327 O O . ASP A 1 170 ? 6.620 -6.447 17.090 1.00 80.31 170 ASP A O 1
ATOM 1331 N N . ARG A 1 171 ? 8.260 -5.406 18.213 1.00 83.44 171 ARG A N 1
ATOM 1332 C CA . ARG A 1 171 ? 7.506 -4.152 18.420 1.00 83.44 171 ARG A CA 1
ATOM 1333 C C . ARG A 1 171 ? 7.344 -3.325 17.143 1.00 83.44 171 ARG A C 1
ATOM 1335 O O . ARG A 1 171 ? 6.273 -2.769 16.902 1.00 83.44 171 ARG A O 1
ATOM 1342 N N . HIS A 1 172 ? 8.383 -3.261 16.314 1.00 83.56 172 HIS A N 1
ATOM 1343 C CA . HIS A 1 172 ? 8.438 -2.457 15.092 1.00 83.56 172 HIS A CA 1
ATOM 1344 C C . HIS A 1 172 ? 8.588 -3.347 13.857 1.00 83.56 172 HIS A C 1
ATOM 1346 O O . HIS A 1 172 ? 9.507 -3.179 13.063 1.00 83.56 172 HIS A O 1
ATOM 1352 N N . PHE A 1 173 ? 7.643 -4.266 13.658 1.00 77.06 173 PHE A N 1
ATOM 1353 C CA . PHE A 1 173 ? 7.694 -5.285 12.598 1.00 77.06 173 PHE A CA 1
ATOM 1354 C C . PHE A 1 173 ? 7.831 -4.747 11.157 1.00 77.06 173 PHE A C 1
ATOM 1356 O O . PHE A 1 173 ? 8.164 -5.507 10.256 1.00 77.06 173 PHE A O 1
ATOM 1363 N N . ASN A 1 174 ? 7.559 -3.457 10.922 1.00 77.00 174 ASN A N 1
ATOM 1364 C CA . ASN A 1 174 ? 7.717 -2.807 9.615 1.00 77.00 174 ASN A CA 1
ATOM 1365 C C . ASN A 1 174 ? 9.046 -2.057 9.447 1.00 77.00 174 ASN A C 1
ATOM 1367 O O . ASN A 1 174 ? 9.334 -1.593 8.339 1.00 77.00 174 ASN A O 1
ATOM 1371 N N . ALA A 1 175 ? 9.807 -1.867 10.526 1.00 85.38 175 ALA A N 1
ATOM 1372 C CA . ALA A 1 175 ? 11.066 -1.145 10.493 1.00 85.38 175 ALA A CA 1
ATOM 1373 C C . ALA A 1 175 ? 12.155 -2.025 9.879 1.00 85.38 175 ALA A C 1
ATOM 1375 O O . ALA A 1 175 ? 12.331 -3.181 10.264 1.00 85.38 175 ALA A O 1
ATOM 1376 N N . LEU A 1 176 ? 12.904 -1.459 8.936 1.00 86.31 176 LEU A N 1
ATOM 1377 C CA . LEU A 1 176 ? 14.043 -2.125 8.319 1.00 86.31 176 LEU A CA 1
ATOM 1378 C C . LEU A 1 176 ? 15.334 -1.550 8.894 1.00 86.31 176 LEU A C 1
ATOM 1380 O O . LEU A 1 176 ? 15.553 -0.336 8.861 1.00 86.31 176 LEU A O 1
ATOM 1384 N N . PHE A 1 177 ? 16.178 -2.423 9.436 1.00 90.19 177 PHE A N 1
ATOM 1385 C CA . PHE A 1 177 ? 17.472 -2.041 9.978 1.00 90.19 177 PHE A CA 1
ATOM 1386 C C . PHE A 1 177 ? 18.458 -3.204 9.977 1.00 90.19 177 PHE A C 1
ATOM 1388 O O . PHE A 1 177 ? 18.082 -4.375 10.070 1.00 90.19 177 PHE A O 1
ATOM 1395 N N . GLU A 1 178 ? 19.734 -2.852 9.906 1.00 90.38 178 GLU A N 1
ATOM 1396 C CA . GLU A 1 178 ? 20.856 -3.780 9.972 1.00 90.38 178 GLU A CA 1
ATOM 1397 C C . GLU A 1 178 ? 21.644 -3.498 11.253 1.00 90.38 178 GLU A C 1
ATOM 1399 O O . GLU A 1 178 ? 21.891 -2.341 11.590 1.00 90.38 178 GLU A O 1
ATOM 1404 N N . ALA A 1 179 ? 22.007 -4.549 11.985 1.00 91.25 179 ALA A N 1
ATOM 1405 C CA . ALA A 1 179 ? 22.915 -4.457 13.119 1.00 91.25 179 ALA A CA 1
ATOM 1406 C C . ALA A 1 179 ? 24.240 -5.106 12.713 1.00 91.25 179 ALA A C 1
ATOM 1408 O O . ALA A 1 179 ? 24.244 -6.225 12.202 1.00 91.25 179 ALA A O 1
ATOM 1409 N N . GLN A 1 180 ? 25.340 -4.391 12.914 1.00 92.06 180 GLN A N 1
ATOM 1410 C CA . GLN A 1 180 ? 26.690 -4.844 12.614 1.00 92.06 180 GLN A CA 1
ATOM 1411 C C . GLN A 1 180 ? 27.554 -4.691 13.863 1.00 92.06 180 GLN A C 1
ATOM 1413 O O . GLN A 1 180 ? 27.456 -3.687 14.566 1.00 92.06 180 GLN A O 1
ATOM 1418 N N . GLU A 1 181 ? 28.399 -5.676 14.136 1.00 91.12 181 GLU A N 1
ATOM 1419 C CA . GLU A 1 181 ? 29.416 -5.580 15.178 1.00 91.12 181 GLU A CA 1
ATOM 1420 C C . GLU A 1 181 ? 30.715 -5.060 14.547 1.00 91.12 181 GLU A C 1
ATOM 1422 O O . GLU A 1 181 ? 31.292 -5.691 13.662 1.00 91.12 181 GLU A O 1
ATOM 1427 N N . GLU A 1 182 ? 31.148 -3.868 14.957 1.00 89.75 182 GLU A N 1
ATOM 1428 C CA . GLU A 1 182 ? 32.389 -3.228 14.518 1.00 89.75 182 GLU A CA 1
ATOM 1429 C C . GLU A 1 182 ? 33.272 -3.025 15.763 1.00 89.75 182 GLU A C 1
ATOM 1431 O O . GLU A 1 182 ? 32.927 -2.262 16.668 1.00 89.75 182 GLU A O 1
ATOM 1436 N N . SER A 1 183 ? 34.408 -3.730 15.834 1.00 88.06 183 SER A N 1
ATOM 1437 C CA . SER A 1 183 ? 35.419 -3.576 16.899 1.00 88.06 183 SER A CA 1
ATOM 1438 C C . SER A 1 183 ? 34.875 -3.715 18.334 1.00 88.06 183 SER A C 1
ATOM 1440 O O . SER A 1 183 ? 35.245 -2.949 19.221 1.00 88.06 183 SER A O 1
ATOM 1442 N N . GLY A 1 184 ? 33.967 -4.672 18.565 1.00 88.06 184 GLY A N 1
ATOM 1443 C CA . GLY A 1 184 ? 33.340 -4.908 19.875 1.00 88.06 184 GLY A CA 1
ATOM 1444 C C . GLY A 1 184 ? 32.230 -3.915 20.240 1.00 88.06 184 GLY A C 1
ATOM 1445 O O . GLY A 1 184 ? 31.680 -3.975 21.339 1.00 88.06 184 GLY A O 1
ATOM 1446 N N . THR A 1 185 ? 31.871 -3.009 19.326 1.00 90.06 185 THR A N 1
ATOM 1447 C CA . THR A 1 185 ? 30.703 -2.133 19.462 1.00 90.06 185 THR A CA 1
ATOM 1448 C C . THR A 1 185 ? 29.626 -2.532 18.465 1.00 90.06 185 THR A C 1
ATOM 1450 O O . THR A 1 185 ? 29.894 -2.759 17.286 1.00 90.06 185 THR A O 1
ATOM 1453 N N . HIS A 1 186 ? 28.385 -2.624 18.937 1.00 92.75 186 HIS A N 1
ATOM 1454 C CA . HIS A 1 186 ? 27.250 -2.901 18.070 1.00 92.75 186 HIS A CA 1
ATOM 1455 C C . HIS A 1 186 ? 26.745 -1.592 17.467 1.00 92.75 186 HIS A C 1
ATOM 1457 O O . HIS A 1 186 ? 26.482 -0.625 18.183 1.00 92.75 186 HIS A O 1
ATOM 1463 N N . ARG A 1 187 ? 26.584 -1.566 16.146 1.00 94.94 187 ARG A N 1
ATOM 1464 C CA . ARG A 1 187 ? 26.074 -0.427 15.391 1.00 94.94 187 ARG A CA 1
ATOM 1465 C C . ARG A 1 187 ? 24.814 -0.824 14.642 1.00 94.94 187 ARG A C 1
ATOM 1467 O O . ARG A 1 187 ? 24.817 -1.769 13.861 1.00 94.94 187 ARG A O 1
ATOM 1474 N N . ILE A 1 188 ? 23.742 -0.077 14.854 1.00 94.44 188 ILE A N 1
ATOM 1475 C CA . ILE A 1 188 ? 22.444 -0.270 14.217 1.00 94.44 188 ILE A CA 1
ATOM 1476 C C . ILE A 1 188 ? 22.255 0.823 13.167 1.00 94.44 188 ILE A C 1
ATOM 1478 O O . ILE A 1 188 ? 22.348 2.012 13.472 1.00 94.44 188 ILE A O 1
ATOM 1482 N N . ARG A 1 189 ? 21.992 0.438 11.919 1.00 93.12 189 ARG A N 1
ATOM 1483 C CA . ARG A 1 189 ? 21.732 1.355 10.804 1.00 93.12 189 ARG A CA 1
ATOM 1484 C C . ARG A 1 189 ? 20.276 1.242 10.379 1.00 93.12 189 ARG A C 1
ATOM 1486 O O . ARG A 1 189 ? 19.799 0.151 10.071 1.00 93.12 189 ARG A O 1
ATOM 1493 N N . CYS A 1 190 ? 19.578 2.374 10.350 1.00 92.81 190 CYS A N 1
ATOM 1494 C CA . CYS A 1 190 ? 18.201 2.435 9.877 1.00 92.81 190 CYS A CA 1
ATOM 1495 C C . CYS A 1 190 ? 18.178 2.450 8.346 1.00 92.81 190 CYS A C 1
ATOM 1497 O O . CYS A 1 190 ? 18.708 3.365 7.720 1.00 92.81 190 CYS A O 1
ATOM 1499 N N . SER A 1 191 ? 17.528 1.468 7.729 1.00 89.25 191 SER A N 1
ATOM 1500 C CA . SER A 1 191 ? 17.431 1.382 6.269 1.00 89.25 191 SER A CA 1
ATOM 1501 C C . SER A 1 191 ? 16.524 2.453 5.663 1.00 89.25 191 SER A C 1
ATOM 1503 O O . SER A 1 191 ? 16.742 2.891 4.536 1.00 89.25 191 SER A O 1
ATOM 1505 N N . ASP A 1 192 ? 15.501 2.874 6.410 1.00 89.12 192 ASP A N 1
ATOM 1506 C CA . ASP A 1 192 ? 14.575 3.936 6.005 1.00 89.12 192 ASP A CA 1
ATOM 1507 C C . ASP A 1 192 ? 15.211 5.335 6.119 1.00 89.12 192 ASP A C 1
ATOM 1509 O O . ASP A 1 192 ? 14.810 6.268 5.418 1.00 89.12 192 ASP A O 1
ATOM 1513 N N . CYS A 1 193 ? 16.219 5.475 6.983 1.00 92.81 193 CYS A N 1
ATOM 1514 C CA . CYS A 1 193 ? 16.870 6.735 7.324 1.00 92.81 193 CYS A CA 1
ATOM 1515 C C . CYS A 1 193 ? 18.400 6.560 7.249 1.00 92.81 193 CYS A C 1
ATOM 1517 O O . CYS A 1 193 ? 19.054 6.535 8.291 1.00 92.81 193 CYS A O 1
ATOM 1519 N N . PRO A 1 194 ? 18.992 6.451 6.042 1.00 86.50 194 PRO A N 1
ATOM 1520 C CA . PRO A 1 194 ? 20.390 6.035 5.862 1.00 86.50 194 PRO A CA 1
ATOM 1521 C C . PRO A 1 194 ? 21.422 6.991 6.481 1.00 86.50 194 PRO A C 1
ATOM 1523 O O . PRO A 1 194 ? 22.569 6.610 6.687 1.00 86.50 194 PRO A O 1
ATOM 1526 N N . LEU A 1 195 ? 21.017 8.223 6.801 1.00 90.12 195 LEU A N 1
ATOM 1527 C CA . LEU A 1 195 ? 21.852 9.206 7.495 1.00 90.12 195 LEU A CA 1
ATOM 1528 C C . LEU A 1 195 ? 21.993 8.932 9.002 1.00 90.12 195 LEU A C 1
ATOM 1530 O O . LEU A 1 195 ? 22.805 9.578 9.659 1.00 90.12 195 LEU A O 1
ATOM 1534 N N . TYR A 1 196 ? 21.215 8.000 9.559 1.00 92.06 196 TYR A N 1
ATOM 1535 C CA . TYR A 1 196 ? 21.171 7.730 10.991 1.00 92.06 196 TYR A CA 1
ATOM 1536 C C . TYR A 1 196 ? 21.779 6.359 11.304 1.00 92.06 196 TYR A C 1
ATOM 1538 O O . TYR A 1 196 ? 21.342 5.319 10.802 1.00 92.06 196 TYR A O 1
ATOM 1546 N N . SER A 1 197 ? 22.774 6.364 12.191 1.00 94.19 197 SER A N 1
ATOM 1547 C CA . SER A 1 197 ? 23.365 5.162 12.778 1.00 94.19 197 SER A CA 1
ATOM 1548 C C . SER A 1 197 ? 23.422 5.310 14.291 1.00 94.19 197 SER A C 1
ATOM 1550 O O . SER A 1 197 ? 23.770 6.384 14.774 1.00 94.19 197 SER A O 1
ATOM 1552 N N . PHE A 1 198 ? 23.140 4.235 15.015 1.00 95.56 198 PHE A N 1
ATOM 1553 C CA . PHE A 1 198 ? 23.006 4.230 16.466 1.00 95.56 198 PHE A CA 1
ATOM 1554 C C . PHE A 1 198 ? 23.937 3.182 17.063 1.00 95.56 198 PHE A C 1
ATOM 1556 O O . PHE A 1 198 ? 24.054 2.086 16.525 1.00 95.56 198 PHE A O 1
ATOM 1563 N N . THR A 1 199 ? 24.579 3.491 18.181 1.00 94.44 199 THR A N 1
ATOM 1564 C CA . THR A 1 199 ? 25.313 2.502 18.995 1.00 94.44 199 THR A CA 1
ATOM 1565 C C . THR A 1 199 ? 24.496 2.045 20.206 1.00 94.44 199 THR A C 1
ATOM 1567 O O . THR A 1 199 ? 24.898 1.144 20.936 1.00 94.44 199 THR A O 1
ATOM 1570 N N . ASN A 1 200 ? 23.325 2.658 20.411 1.00 93.88 200 ASN A N 1
ATOM 1571 C CA . ASN A 1 200 ? 22.446 2.449 21.550 1.00 93.88 200 ASN A CA 1
ATOM 1572 C C . ASN A 1 200 ? 21.032 2.054 21.085 1.00 93.88 200 ASN A C 1
ATOM 1574 O O . ASN A 1 200 ? 20.393 2.760 20.301 1.00 93.88 200 ASN A O 1
ATOM 1578 N N . ILE A 1 201 ? 20.526 0.931 21.605 1.00 93.94 201 ILE A N 1
ATOM 1579 C CA . ILE A 1 201 ? 19.188 0.396 21.309 1.00 93.94 201 ILE A CA 1
ATOM 1580 C C . ILE A 1 201 ? 18.071 1.358 21.734 1.00 93.94 201 ILE A C 1
ATOM 1582 O O . ILE A 1 201 ? 17.072 1.479 21.024 1.00 93.94 201 ILE A O 1
ATOM 1586 N N . CYS A 1 202 ? 18.223 2.069 22.853 1.00 93.31 202 CYS A N 1
ATOM 1587 C CA . CYS A 1 202 ? 17.218 3.016 23.337 1.00 93.31 202 CYS A CA 1
ATOM 1588 C C . CYS A 1 202 ? 17.058 4.206 22.384 1.00 93.31 202 CYS A C 1
ATOM 1590 O O . CYS A 1 202 ? 15.933 4.582 22.059 1.00 93.31 202 CYS A O 1
ATOM 1592 N N . GLU A 1 203 ? 18.167 4.766 21.899 1.00 96.00 203 GLU A N 1
ATOM 1593 C CA . GLU A 1 203 ? 18.152 5.861 20.918 1.00 96.00 203 GLU A CA 1
ATOM 1594 C C . GLU A 1 203 ? 17.550 5.398 19.592 1.00 96.00 203 GLU A C 1
ATOM 1596 O O . GLU A 1 203 ? 16.721 6.091 18.999 1.00 96.00 203 GLU A O 1
ATOM 1601 N N . PHE A 1 204 ? 17.902 4.185 19.158 1.00 96.25 204 PHE A N 1
ATOM 1602 C CA . PHE A 1 204 ? 17.314 3.601 17.963 1.00 96.25 204 PHE A CA 1
ATOM 1603 C C . PHE A 1 204 ? 15.799 3.382 18.119 1.00 96.25 204 PHE A C 1
ATOM 1605 O O . PHE A 1 204 ? 15.039 3.739 17.224 1.00 96.25 204 PHE A O 1
ATOM 1612 N N . SER A 1 205 ? 15.331 2.889 19.271 1.00 95.38 205 SER A N 1
ATOM 1613 C CA . SER A 1 205 ? 13.897 2.756 19.571 1.00 95.38 205 SER A CA 1
ATOM 1614 C C . SER A 1 205 ? 13.170 4.100 19.471 1.00 95.38 205 SER A C 1
ATOM 1616 O O . SER A 1 205 ? 12.122 4.183 18.836 1.00 95.38 205 SER A O 1
ATOM 1618 N N . GLN A 1 206 ? 13.737 5.165 20.046 1.00 95.94 206 GLN A N 1
ATOM 1619 C CA . GLN A 1 206 ? 13.165 6.514 19.961 1.00 95.94 206 GLN A CA 1
ATOM 1620 C C . GLN A 1 206 ? 13.123 7.024 18.516 1.00 95.94 206 GLN A C 1
ATOM 1622 O O . GLN A 1 206 ? 12.142 7.645 18.103 1.00 95.94 206 GLN A O 1
ATOM 1627 N N . HIS A 1 207 ? 14.156 6.727 17.722 1.00 96.44 207 HIS A N 1
ATOM 1628 C CA . HIS A 1 207 ? 14.160 7.030 16.296 1.00 96.44 207 HIS A CA 1
ATOM 1629 C C . HIS A 1 207 ? 13.023 6.317 15.555 1.00 96.44 207 HIS A C 1
ATOM 1631 O O . HIS A 1 207 ? 12.345 6.959 14.751 1.00 96.44 207 HIS A O 1
ATOM 1637 N N . LEU A 1 208 ? 12.768 5.034 15.834 1.00 94.44 208 LEU A N 1
ATOM 1638 C CA . LEU A 1 208 ? 11.671 4.286 15.203 1.00 94.44 208 LEU A CA 1
ATOM 1639 C C . LEU A 1 208 ? 10.289 4.888 15.507 1.00 94.44 208 LEU A C 1
ATOM 1641 O O . LEU A 1 208 ? 9.388 4.832 14.667 1.00 94.44 208 LEU A O 1
ATOM 1645 N N . ASP A 1 209 ? 10.131 5.519 16.669 1.00 91.50 209 ASP A N 1
ATOM 1646 C CA . ASP A 1 209 ? 8.900 6.210 17.060 1.00 91.50 209 ASP A CA 1
ATOM 1647 C C . ASP A 1 209 ? 8.789 7.648 16.526 1.00 91.50 209 ASP A C 1
ATOM 1649 O O . ASP A 1 209 ? 7.707 8.250 16.588 1.00 91.50 209 ASP A O 1
ATOM 1653 N N . SER A 1 210 ? 9.867 8.196 15.957 1.00 95.88 210 SER A N 1
ATOM 1654 C CA . SER A 1 210 ? 9.900 9.562 15.430 1.00 95.88 210 SER A CA 1
ATOM 1655 C C . SER A 1 210 ? 8.984 9.754 14.213 1.00 95.88 210 SER A C 1
ATOM 1657 O O . SER A 1 210 ? 8.773 8.857 13.389 1.00 95.88 210 SER A O 1
ATOM 1659 N N . GLU A 1 211 ? 8.447 10.967 14.054 1.00 91.44 211 GLU A N 1
ATOM 1660 C CA . GLU A 1 211 ? 7.630 11.316 12.883 1.00 91.44 211 GLU A CA 1
ATOM 1661 C C . GLU A 1 211 ? 8.440 11.307 11.580 1.00 91.44 211 GLU A C 1
ATOM 1663 O O . GLU A 1 211 ? 7.910 10.967 10.519 1.00 91.44 211 GLU A O 1
ATOM 1668 N N . GLU A 1 212 ? 9.737 11.606 11.658 1.00 92.81 212 GLU A N 1
ATOM 1669 C CA . GLU A 1 212 ? 10.669 11.539 10.531 1.00 92.81 212 GLU A CA 1
ATOM 1670 C C . GLU A 1 212 ? 10.793 10.107 10.001 1.00 92.81 212 GLU A C 1
ATOM 1672 O O . GLU A 1 212 ? 10.604 9.878 8.800 1.00 92.81 212 GLU A O 1
ATOM 1677 N N . HIS A 1 213 ? 11.011 9.134 10.893 1.00 93.31 213 HIS A N 1
ATOM 1678 C CA . HIS A 1 213 ? 11.071 7.719 10.530 1.00 93.31 213 HIS A CA 1
ATOM 1679 C C . HIS A 1 213 ? 9.729 7.218 9.988 1.00 93.31 213 HIS A C 1
ATOM 1681 O O . HIS A 1 213 ? 9.679 6.602 8.922 1.00 93.31 213 HIS A O 1
ATOM 1687 N N . LYS A 1 214 ? 8.605 7.552 10.637 1.00 86.94 214 LYS A N 1
ATOM 1688 C CA . LYS A 1 214 ? 7.267 7.193 10.130 1.00 86.94 214 LYS A CA 1
ATOM 1689 C C . LYS A 1 214 ? 7.011 7.761 8.734 1.00 86.94 214 LYS A C 1
ATOM 1691 O O . LYS A 1 214 ? 6.379 7.102 7.903 1.00 86.94 214 LYS A O 1
ATOM 1696 N N . ALA A 1 215 ? 7.472 8.981 8.454 1.00 85.44 215 ALA A N 1
ATOM 1697 C CA . ALA A 1 215 ? 7.379 9.579 7.129 1.00 85.44 215 ALA A CA 1
ATOM 1698 C C . ALA A 1 215 ? 8.270 8.850 6.111 1.00 85.44 215 ALA A C 1
ATOM 1700 O O . ALA A 1 215 ? 7.812 8.601 4.993 1.00 85.44 215 ALA A O 1
ATOM 1701 N N . ALA A 1 216 ? 9.494 8.471 6.490 1.00 88.94 216 ALA A N 1
ATOM 1702 C CA . ALA A 1 216 ? 10.402 7.679 5.661 1.00 88.94 216 ALA A CA 1
ATOM 1703 C C . ALA A 1 216 ? 9.825 6.299 5.323 1.00 88.94 216 ALA A C 1
ATOM 1705 O O . ALA A 1 216 ? 9.695 5.965 4.145 1.00 88.94 216 ALA A O 1
ATOM 1706 N N . MET A 1 217 ? 9.322 5.575 6.322 1.00 87.44 217 MET A N 1
ATOM 1707 C CA . MET A 1 217 ? 8.638 4.296 6.141 1.00 87.44 217 MET A CA 1
ATOM 1708 C C . MET A 1 217 ? 7.431 4.428 5.196 1.00 87.44 217 MET A C 1
ATOM 1710 O O . MET A 1 217 ? 7.271 3.644 4.263 1.00 87.44 217 MET A O 1
ATOM 1714 N N . LYS A 1 218 ? 6.598 5.471 5.356 1.00 81.56 218 LYS A N 1
ATOM 1715 C CA . LYS A 1 218 ? 5.479 5.753 4.431 1.00 81.56 218 LYS A CA 1
ATOM 1716 C C . LYS A 1 218 ? 5.938 6.055 3.001 1.00 81.56 218 LYS A C 1
ATOM 1718 O O . LYS A 1 218 ? 5.165 5.813 2.070 1.00 81.56 218 LYS A O 1
ATOM 1723 N N . ARG A 1 219 ? 7.125 6.644 2.813 1.00 85.62 219 ARG A N 1
ATOM 1724 C CA . ARG A 1 219 ? 7.719 6.861 1.484 1.00 85.62 219 ARG A CA 1
ATOM 1725 C C . ARG A 1 219 ? 8.186 5.540 0.888 1.00 85.62 219 ARG A C 1
ATOM 1727 O O . ARG A 1 219 ? 7.785 5.253 -0.233 1.00 85.62 219 ARG A O 1
ATOM 1734 N N . ARG A 1 220 ? 8.915 4.708 1.643 1.00 87.94 220 ARG A N 1
ATOM 1735 C CA . ARG A 1 220 ? 9.331 3.371 1.191 1.00 87.94 220 ARG A CA 1
ATOM 1736 C C . ARG A 1 220 ? 8.136 2.512 0.794 1.00 87.94 220 ARG A C 1
ATOM 1738 O O . ARG A 1 220 ? 8.140 1.931 -0.279 1.00 87.94 220 ARG A O 1
ATOM 1745 N N . VAL A 1 221 ? 7.086 2.462 1.612 1.00 80.94 221 VAL A N 1
ATOM 1746 C CA . VAL A 1 221 ? 5.875 1.687 1.289 1.00 80.94 221 VAL A CA 1
ATOM 1747 C C . VAL A 1 221 ? 5.259 2.134 -0.044 1.00 80.94 221 VAL A C 1
ATOM 1749 O O . VAL A 1 221 ? 4.907 1.297 -0.870 1.00 80.94 221 VAL A O 1
ATOM 1752 N N . ARG A 1 222 ? 5.175 3.448 -0.293 1.00 81.50 222 ARG A N 1
ATOM 1753 C CA . ARG A 1 222 ? 4.703 3.982 -1.581 1.00 81.50 222 ARG A CA 1
ATOM 1754 C C . ARG A 1 222 ? 5.638 3.631 -2.737 1.00 81.50 222 ARG A C 1
ATOM 1756 O O . ARG A 1 222 ? 5.157 3.155 -3.758 1.00 81.50 222 ARG A O 1
ATOM 1763 N N . LEU A 1 223 ? 6.947 3.802 -2.545 1.00 87.19 223 LEU A N 1
ATOM 1764 C CA . LEU A 1 223 ? 7.975 3.412 -3.511 1.00 87.19 223 LEU A CA 1
ATOM 1765 C C . LEU A 1 223 ? 7.819 1.941 -3.913 1.00 87.19 223 LEU A C 1
ATOM 1767 O O . LEU A 1 223 ? 7.798 1.642 -5.100 1.00 87.19 223 LEU A O 1
ATOM 1771 N N . MET A 1 224 ? 7.646 1.042 -2.940 1.00 85.44 224 MET A N 1
ATOM 1772 C CA . MET A 1 224 ? 7.473 -0.391 -3.181 1.00 85.44 224 MET A CA 1
ATOM 1773 C C . MET A 1 224 ? 6.203 -0.700 -3.976 1.00 85.44 224 MET A C 1
ATOM 1775 O O . MET A 1 224 ? 6.263 -1.484 -4.919 1.00 85.44 224 MET A O 1
ATOM 1779 N N . LEU A 1 225 ? 5.072 -0.065 -3.647 1.00 78.31 225 LEU A N 1
ATOM 1780 C CA . LEU A 1 225 ? 3.821 -0.238 -4.397 1.00 78.31 225 LEU A CA 1
ATOM 1781 C C . LEU A 1 225 ? 3.955 0.232 -5.843 1.00 78.31 225 LEU A C 1
ATOM 1783 O O . LEU A 1 225 ? 3.559 -0.477 -6.769 1.00 78.31 225 LEU A O 1
ATOM 1787 N N . ASP A 1 226 ? 4.515 1.422 -6.042 1.00 81.88 226 ASP A N 1
ATOM 1788 C CA . ASP A 1 226 ? 4.671 1.996 -7.372 1.00 81.88 226 ASP A CA 1
ATOM 1789 C C . ASP A 1 226 ? 5.682 1.194 -8.197 1.00 81.88 226 ASP A C 1
ATOM 1791 O O . ASP A 1 226 ? 5.446 0.930 -9.378 1.00 81.88 226 ASP A O 1
ATOM 1795 N N . LEU A 1 227 ? 6.778 0.750 -7.580 1.00 88.81 227 LEU A N 1
ATOM 1796 C CA . LEU A 1 227 ? 7.773 -0.097 -8.224 1.00 88.81 227 LEU A CA 1
ATOM 1797 C C . LEU A 1 227 ? 7.184 -1.455 -8.605 1.00 88.81 227 LEU A C 1
ATOM 1799 O O . LEU A 1 227 ? 7.331 -1.859 -9.753 1.00 88.81 227 LEU A O 1
ATOM 1803 N N . TYR A 1 228 ? 6.467 -2.121 -7.695 1.00 84.75 228 TYR A N 1
ATOM 1804 C CA . TYR A 1 228 ? 5.808 -3.399 -7.970 1.00 84.75 228 TYR A CA 1
ATOM 1805 C C . TYR A 1 228 ? 4.837 -3.281 -9.150 1.00 84.75 228 TYR A C 1
ATOM 1807 O O . TYR A 1 228 ? 4.895 -4.075 -10.090 1.00 84.75 228 TYR A O 1
ATOM 1815 N N . LYS A 1 229 ? 3.996 -2.236 -9.160 1.00 81.50 229 LYS A N 1
ATOM 1816 C CA . LYS A 1 229 ? 3.091 -1.944 -10.282 1.00 81.50 229 LYS A CA 1
ATOM 1817 C C . LYS A 1 229 ? 3.852 -1.740 -11.590 1.00 81.50 229 LYS A C 1
ATOM 1819 O O . LYS A 1 229 ? 3.456 -2.296 -12.611 1.00 81.50 229 LYS A O 1
ATOM 1824 N N . ASN A 1 230 ? 4.936 -0.962 -11.580 1.00 87.44 230 ASN A N 1
ATOM 1825 C CA . ASN A 1 230 ? 5.710 -0.693 -12.792 1.00 87.44 230 ASN A CA 1
ATOM 1826 C C . ASN A 1 230 ? 6.468 -1.928 -13.292 1.00 87.44 230 ASN A C 1
ATOM 1828 O O . ASN A 1 230 ? 6.465 -2.165 -14.497 1.00 87.44 230 ASN A O 1
ATOM 1832 N N . LEU A 1 231 ? 7.081 -2.715 -12.404 1.00 88.31 231 LEU A N 1
ATOM 1833 C CA . LEU A 1 231 ? 7.762 -3.958 -12.767 1.00 88.31 231 LEU A CA 1
ATOM 1834 C C . LEU A 1 231 ? 6.771 -4.956 -13.359 1.00 88.31 231 LEU A C 1
ATOM 1836 O O . LEU A 1 231 ? 6.971 -5.410 -14.477 1.00 88.31 231 LEU A O 1
ATOM 1840 N N . ARG A 1 232 ? 5.633 -5.192 -12.701 1.00 84.12 232 ARG A N 1
ATOM 1841 C CA . ARG A 1 232 ? 4.600 -6.096 -13.220 1.00 84.12 232 ARG A CA 1
ATOM 1842 C C . ARG A 1 232 ? 4.033 -5.634 -14.565 1.00 84.12 232 ARG A C 1
ATOM 1844 O O . ARG A 1 232 ? 3.850 -6.443 -15.470 1.00 84.12 232 ARG A O 1
ATOM 1851 N N . HIS A 1 233 ? 3.746 -4.341 -14.703 1.00 79.62 233 HIS A N 1
ATOM 1852 C CA . HIS A 1 233 ? 3.103 -3.811 -15.904 1.00 79.62 233 HIS A CA 1
ATOM 1853 C C . HIS A 1 233 ? 4.056 -3.698 -17.100 1.00 79.62 233 HIS A C 1
ATOM 1855 O O . HIS A 1 233 ? 3.652 -3.992 -18.221 1.00 79.62 233 HIS A O 1
ATOM 1861 N N . ARG A 1 234 ? 5.308 -3.279 -16.876 1.00 84.12 234 ARG A N 1
ATOM 1862 C CA . ARG A 1 234 ? 6.283 -3.040 -17.954 1.00 84.12 234 ARG A CA 1
ATOM 1863 C C . ARG A 1 234 ? 7.219 -4.210 -18.209 1.00 84.12 234 ARG A C 1
ATOM 1865 O O . ARG A 1 234 ? 7.629 -4.405 -19.340 1.00 84.12 234 ARG A O 1
ATOM 1872 N N . TYR A 1 235 ? 7.557 -4.959 -17.170 1.00 85.56 235 TYR A N 1
ATOM 1873 C CA . TYR A 1 235 ? 8.620 -5.963 -17.185 1.00 85.56 235 TYR A CA 1
ATOM 1874 C C . TYR A 1 235 ? 8.124 -7.342 -16.728 1.00 85.56 235 TYR A C 1
ATOM 1876 O O . TYR A 1 235 ? 8.926 -8.227 -16.460 1.00 85.56 235 TYR A O 1
ATOM 1884 N N . GLY A 1 236 ? 6.804 -7.557 -16.652 1.00 81.56 236 GLY A N 1
ATOM 1885 C CA . GLY A 1 236 ? 6.230 -8.798 -16.122 1.00 81.56 236 GLY A CA 1
ATOM 1886 C C . GLY A 1 236 ? 6.632 -10.071 -16.878 1.00 81.56 236 GLY A C 1
ATOM 1887 O O . GLY A 1 236 ? 6.510 -11.153 -16.322 1.00 81.56 236 GLY A O 1
ATOM 1888 N N . PHE A 1 237 ? 7.130 -9.945 -18.109 1.00 80.81 237 PHE A N 1
ATOM 1889 C CA . PHE A 1 237 ? 7.627 -11.053 -18.929 1.00 80.81 237 PHE A CA 1
ATOM 1890 C C . PHE A 1 237 ? 9.155 -11.207 -18.898 1.00 80.81 237 PHE A C 1
ATOM 1892 O O . PHE A 1 237 ? 9.675 -12.208 -19.374 1.00 80.81 237 PHE A O 1
ATOM 1899 N N . THR A 1 238 ? 9.892 -10.241 -18.339 1.00 85.25 238 THR A N 1
ATOM 1900 C CA . THR A 1 238 ? 11.365 -10.236 -18.369 1.00 85.25 238 THR A CA 1
ATOM 1901 C C . THR A 1 238 ? 11.986 -10.930 -17.154 1.00 85.25 238 THR A C 1
ATOM 1903 O O . THR A 1 238 ? 13.191 -10.833 -16.952 1.00 85.25 238 THR A O 1
ATOM 1906 N N . GLY A 1 239 ? 11.174 -11.528 -16.277 1.00 87.62 239 GLY A N 1
ATOM 1907 C CA . GLY A 1 239 ? 11.623 -12.132 -15.018 1.00 87.62 239 GLY A CA 1
ATOM 1908 C C . GLY A 1 239 ? 12.033 -11.135 -13.927 1.00 87.62 239 GLY A C 1
ATOM 1909 O O . GLY A 1 239 ? 12.425 -11.561 -12.843 1.00 87.62 239 GLY A O 1
ATOM 1910 N N . LEU A 1 240 ? 11.945 -9.816 -14.162 1.00 92.56 240 LEU A N 1
ATOM 1911 C CA . LEU A 1 240 ? 12.198 -8.824 -13.115 1.00 92.56 240 LEU A CA 1
ATOM 1912 C C . LEU A 1 240 ? 11.016 -8.756 -12.150 1.00 92.56 240 LEU A C 1
ATOM 1914 O O . LEU A 1 240 ? 9.909 -8.367 -12.527 1.00 92.56 240 LEU A O 1
ATOM 1918 N N . ASN A 1 241 ? 11.270 -9.048 -10.880 1.00 91.50 241 ASN A N 1
ATOM 1919 C CA . ASN A 1 241 ? 10.257 -9.002 -9.839 1.00 91.50 241 ASN A CA 1
ATOM 1920 C C . ASN A 1 241 ? 10.797 -8.389 -8.537 1.00 91.50 241 ASN A C 1
ATOM 1922 O O . ASN A 1 241 ? 11.988 -8.114 -8.374 1.00 91.50 241 ASN A O 1
ATOM 1926 N N . ILE A 1 242 ? 9.882 -8.168 -7.598 1.00 88.62 242 ILE A N 1
ATOM 1927 C CA . ILE A 1 242 ? 10.216 -7.972 -6.190 1.00 88.62 242 ILE A CA 1
ATOM 1928 C C . ILE A 1 242 ? 9.758 -9.253 -5.498 1.00 88.62 242 ILE A C 1
ATOM 1930 O O . ILE A 1 242 ? 8.544 -9.479 -5.441 1.00 88.62 242 ILE A O 1
ATOM 1934 N N . PRO A 1 243 ? 10.670 -10.098 -4.993 1.00 81.88 243 PRO A N 1
ATOM 1935 C CA . PRO A 1 243 ? 10.282 -11.327 -4.326 1.00 81.88 243 PRO A CA 1
ATOM 1936 C C . PRO A 1 243 ? 9.444 -10.999 -3.092 1.00 81.88 243 PRO A C 1
ATOM 1938 O O . PRO A 1 243 ? 9.919 -10.358 -2.153 1.00 81.88 243 PRO A O 1
ATOM 1941 N N . THR A 1 244 ? 8.204 -11.471 -3.068 1.00 65.88 244 THR A N 1
ATOM 1942 C CA . THR A 1 244 ? 7.401 -11.533 -1.849 1.00 65.88 244 THR A CA 1
ATOM 1943 C C . THR A 1 244 ? 7.904 -12.724 -1.043 1.00 65.88 244 THR A C 1
ATOM 1945 O O . THR A 1 244 ? 7.443 -13.849 -1.229 1.00 65.88 244 THR A O 1
ATOM 1948 N N . THR A 1 245 ? 8.923 -12.534 -0.205 1.00 55.09 245 THR A N 1
ATOM 1949 C CA . THR A 1 245 ? 9.372 -13.604 0.694 1.00 55.09 245 THR A CA 1
ATOM 1950 C C . THR A 1 245 ? 8.201 -13.992 1.601 1.00 55.09 245 THR A C 1
ATOM 1952 O O . THR A 1 245 ? 7.773 -13.181 2.418 1.00 55.09 245 THR A O 1
ATOM 1955 N N . GLY A 1 246 ? 7.691 -15.224 1.464 1.00 44.19 246 GLY A N 1
ATOM 1956 C CA . GLY A 1 246 ? 6.499 -15.763 2.150 1.00 44.19 246 GLY A CA 1
ATOM 1957 C C . GLY A 1 246 ? 6.564 -15.829 3.685 1.00 44.19 246 GLY A C 1
ATOM 1958 O O . GLY A 1 246 ? 5.661 -16.358 4.327 1.00 44.19 246 GLY A O 1
ATOM 1959 N N . HIS A 1 247 ? 7.605 -15.260 4.287 1.00 43.12 247 HIS A N 1
ATOM 1960 C CA . HIS A 1 247 ? 7.727 -15.014 5.714 1.00 43.12 247 HIS A CA 1
ATOM 1961 C C . HIS A 1 247 ? 7.764 -13.497 5.918 1.00 43.12 247 HIS A C 1
ATOM 1963 O O . HIS A 1 247 ? 8.831 -12.888 5.845 1.00 43.12 247 HIS A O 1
ATOM 1969 N N . GLY A 1 248 ? 6.576 -12.897 6.088 1.00 45.69 248 GLY A N 1
ATOM 1970 C CA . GLY A 1 248 ? 6.342 -11.448 6.052 1.00 45.69 248 GLY A CA 1
ATOM 1971 C C . GLY A 1 248 ? 7.460 -10.627 6.689 1.00 45.69 248 GLY A C 1
ATOM 1972 O O . GLY A 1 248 ? 7.787 -10.876 7.838 1.00 45.69 248 GLY A O 1
ATOM 1973 N N . PHE A 1 249 ? 8.064 -9.717 5.915 1.00 44.62 249 PHE A N 1
ATOM 1974 C CA . PHE A 1 249 ? 9.096 -8.712 6.252 1.00 44.62 249 PHE A CA 1
ATOM 1975 C C . PHE A 1 249 ? 10.145 -9.031 7.347 1.00 44.62 249 PHE A C 1
ATOM 1977 O O . PHE A 1 249 ? 10.817 -8.125 7.832 1.00 44.62 249 PHE A O 1
ATOM 1984 N N . ARG A 1 250 ? 10.354 -10.294 7.737 1.00 43.88 250 ARG A N 1
ATOM 1985 C CA . ARG A 1 250 ? 11.288 -10.674 8.811 1.00 43.88 250 ARG A CA 1
ATOM 1986 C C . ARG A 1 250 ? 12.741 -10.785 8.328 1.00 43.88 250 ARG A C 1
ATOM 1988 O O . ARG A 1 250 ? 13.628 -10.989 9.151 1.00 43.88 250 ARG A O 1
ATOM 1995 N N . THR A 1 251 ? 13.010 -10.614 7.029 1.00 42.44 251 THR A N 1
ATOM 1996 C CA . THR A 1 251 ? 14.358 -10.598 6.416 1.00 42.44 251 THR A CA 1
ATOM 1997 C C . THR A 1 251 ? 14.381 -9.722 5.145 1.00 42.44 251 THR A C 1
ATOM 1999 O O . THR A 1 251 ? 13.312 -9.363 4.656 1.00 42.44 251 THR A O 1
ATOM 2002 N N . PRO A 1 252 ? 15.571 -9.487 4.553 1.00 58.00 252 PRO A N 1
ATOM 2003 C CA . PRO A 1 252 ? 16.353 -8.238 4.516 1.00 58.00 252 PRO A CA 1
ATOM 2004 C C . PRO A 1 252 ? 15.709 -7.098 3.692 1.00 58.00 252 PRO A C 1
ATOM 2006 O O . PRO A 1 252 ? 14.623 -7.250 3.148 1.00 58.00 252 PRO A O 1
ATOM 2009 N N . LEU A 1 253 ? 16.393 -5.947 3.596 1.00 69.56 253 LEU A N 1
ATOM 2010 C CA . LEU A 1 253 ? 16.095 -4.845 2.662 1.00 69.56 253 LEU A CA 1
ATOM 2011 C C . LEU A 1 253 ? 15.399 -5.327 1.372 1.00 69.56 253 LEU A C 1
ATOM 2013 O O . LEU A 1 253 ? 15.920 -6.260 0.751 1.00 69.56 253 LEU A O 1
ATOM 2017 N N . PRO A 1 254 ? 14.275 -4.715 0.947 1.00 82.50 254 PRO A N 1
ATOM 2018 C CA . PRO A 1 254 ? 13.580 -5.131 -0.261 1.00 82.50 254 PRO A CA 1
ATOM 2019 C C . PRO A 1 254 ? 14.539 -5.098 -1.451 1.00 82.50 254 PRO A C 1
ATOM 2021 O O . PRO A 1 254 ? 15.369 -4.196 -1.567 1.00 82.50 254 PRO A O 1
ATOM 2024 N N . LYS A 1 255 ? 14.449 -6.103 -2.322 1.00 91.31 255 LYS A N 1
ATOM 2025 C CA . LYS A 1 255 ? 15.331 -6.235 -3.484 1.00 91.31 255 LYS A CA 1
ATOM 2026 C C . LYS A 1 255 ? 14.522 -6.425 -4.752 1.00 91.31 255 LYS A C 1
ATOM 2028 O O . LYS A 1 255 ? 13.460 -7.042 -4.723 1.00 91.31 255 LYS A O 1
ATOM 2033 N N . ILE A 1 256 ? 15.059 -5.936 -5.858 1.00 93.50 256 ILE A N 1
ATOM 2034 C CA . ILE A 1 256 ? 14.642 -6.333 -7.200 1.00 93.50 256 ILE A CA 1
ATOM 2035 C C . ILE A 1 256 ? 15.480 -7.555 -7.563 1.00 93.50 256 ILE A C 1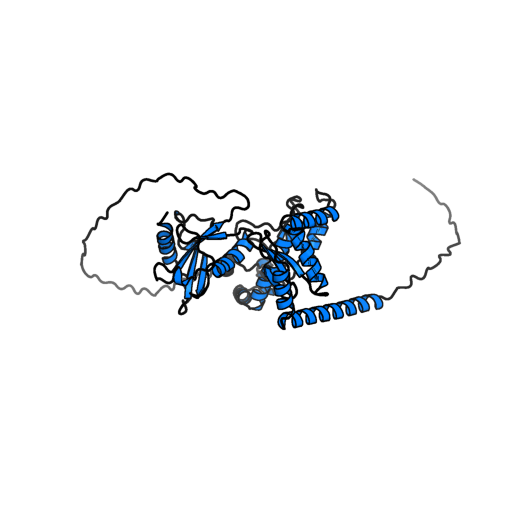
ATOM 2037 O O . ILE A 1 256 ? 16.700 -7.518 -7.396 1.00 93.50 256 ILE A O 1
ATOM 2041 N N . LYS A 1 257 ? 14.850 -8.630 -8.029 1.00 94.25 257 LYS A N 1
ATOM 2042 C CA . LYS A 1 257 ? 15.545 -9.821 -8.529 1.00 94.25 257 LYS A CA 1
ATOM 2043 C C . LYS A 1 257 ? 15.146 -10.096 -9.965 1.00 94.25 257 LYS A C 1
ATOM 2045 O O . LYS A 1 257 ? 14.059 -9.713 -10.393 1.00 94.25 257 LYS A O 1
ATOM 2050 N N . CYS A 1 258 ? 16.040 -10.753 -10.689 1.00 95.38 258 CYS A N 1
ATOM 2051 C CA . CYS A 1 258 ? 15.734 -11.329 -11.984 1.00 95.38 258 CYS A CA 1
ATOM 2052 C C . CYS A 1 258 ? 15.623 -12.844 -11.817 1.00 95.38 258 CYS A C 1
ATOM 2054 O O . CYS A 1 258 ? 16.592 -13.495 -11.443 1.00 95.38 258 CYS A O 1
ATOM 2056 N N . GLU A 1 259 ? 14.453 -13.415 -12.088 1.00 89.75 259 GLU A N 1
ATOM 2057 C CA . GLU A 1 259 ? 14.225 -14.865 -12.010 1.00 89.75 259 GLU A CA 1
ATOM 2058 C C . GLU A 1 259 ? 15.058 -15.650 -13.034 1.00 89.75 259 GLU A C 1
ATOM 2060 O O . GLU A 1 259 ? 15.324 -16.833 -12.841 1.00 89.75 259 GLU A O 1
ATOM 2065 N N . LEU A 1 260 ? 15.495 -14.983 -14.105 1.00 91.50 260 LEU A N 1
ATOM 2066 C CA . LEU A 1 260 ? 16.302 -15.574 -15.168 1.00 91.50 260 LEU A CA 1
ATOM 2067 C C . LEU A 1 260 ? 17.810 -15.532 -14.865 1.00 91.50 260 LEU A C 1
ATOM 2069 O O . LEU A 1 260 ? 18.572 -16.305 -15.442 1.00 91.50 260 LEU A O 1
ATOM 2073 N N . CYS A 1 261 ? 18.244 -14.662 -13.948 1.00 94.56 261 CYS A N 1
ATOM 2074 C CA . CYS A 1 261 ? 19.646 -14.481 -13.571 1.00 94.56 261 CYS A CA 1
ATOM 2075 C C . CYS A 1 261 ? 19.820 -14.765 -12.077 1.00 94.56 261 CYS A C 1
ATOM 2077 O O . CYS A 1 261 ? 19.628 -13.875 -11.250 1.00 94.56 261 CYS A O 1
ATOM 2079 N N . LEU A 1 262 ? 20.228 -15.991 -11.736 1.00 87.62 262 LEU A N 1
ATOM 2080 C CA . LEU A 1 262 ? 20.287 -16.485 -10.350 1.00 87.62 262 LEU A CA 1
ATOM 2081 C C . LEU A 1 262 ? 21.078 -15.584 -9.386 1.00 87.62 262 LEU A C 1
ATOM 2083 O O . LEU A 1 262 ? 20.735 -15.494 -8.208 1.00 87.62 262 LEU A O 1
ATOM 2087 N N . GLU A 1 263 ? 22.117 -14.912 -9.879 1.00 91.31 263 GLU A N 1
ATOM 2088 C CA . GLU A 1 263 ? 23.003 -14.075 -9.064 1.00 91.31 263 GLU A CA 1
ATOM 2089 C C . GLU A 1 263 ? 22.614 -12.593 -9.054 1.00 91.31 263 GLU A C 1
ATOM 2091 O O . GLU A 1 263 ? 23.134 -11.823 -8.244 1.00 91.31 263 GLU A O 1
ATOM 2096 N N . TRP A 1 264 ? 21.707 -12.162 -9.936 1.00 95.44 264 TRP A N 1
ATOM 2097 C CA . TRP A 1 264 ? 21.388 -10.746 -10.040 1.00 95.44 264 TRP A CA 1
ATOM 2098 C C . TRP A 1 264 ? 20.309 -10.334 -9.038 1.00 95.44 264 TRP A C 1
ATOM 2100 O O . TRP A 1 264 ? 19.145 -10.739 -9.108 1.00 95.44 264 TRP A O 1
ATOM 2110 N N . GLU A 1 265 ? 20.694 -9.450 -8.123 1.00 94.38 265 GLU A N 1
ATOM 2111 C CA . GLU A 1 265 ? 19.782 -8.748 -7.232 1.00 94.38 265 GLU A CA 1
ATOM 2112 C C . GLU A 1 265 ? 20.228 -7.298 -7.018 1.00 94.38 265 GLU A C 1
ATOM 2114 O O . GLU A 1 265 ? 21.418 -6.989 -6.947 1.00 94.38 265 GLU A O 1
ATOM 2119 N N . HIS A 1 266 ? 19.262 -6.395 -6.870 1.00 94.25 266 HIS A N 1
ATOM 2120 C CA . HIS A 1 266 ? 19.508 -4.999 -6.530 1.00 94.25 266 HIS A CA 1
ATOM 2121 C C . HIS A 1 266 ? 18.775 -4.630 -5.243 1.00 94.25 266 HIS A C 1
ATOM 2123 O O . HIS A 1 266 ? 17.551 -4.745 -5.168 1.00 94.25 266 HIS A O 1
ATOM 2129 N N . LYS A 1 267 ? 19.517 -4.190 -4.221 1.00 91.25 267 LYS A N 1
ATOM 2130 C CA . LYS A 1 267 ? 18.944 -3.727 -2.949 1.00 91.25 267 LYS A CA 1
ATOM 2131 C C . LYS A 1 267 ? 18.286 -2.363 -3.144 1.00 91.25 267 LYS A C 1
ATOM 2133 O O . LYS A 1 267 ? 18.914 -1.466 -3.685 1.00 91.25 267 LYS A O 1
ATOM 2138 N N . ILE A 1 268 ? 17.063 -2.213 -2.650 1.00 89.94 268 ILE A N 1
ATOM 2139 C CA . ILE A 1 268 ? 16.338 -0.943 -2.628 1.00 89.94 268 ILE A CA 1
ATOM 2140 C C . ILE A 1 268 ? 16.660 -0.245 -1.307 1.00 89.94 268 ILE A C 1
ATOM 2142 O O . ILE A 1 268 ? 16.406 -0.786 -0.227 1.00 89.94 268 ILE A O 1
ATOM 2146 N N . LEU A 1 269 ? 17.228 0.950 -1.394 1.00 85.31 269 LEU A N 1
ATOM 2147 C CA . LEU A 1 269 ? 17.684 1.755 -0.269 1.00 85.31 269 LEU A CA 1
ATOM 2148 C C . LEU A 1 269 ? 16.715 2.906 0.033 1.00 85.31 269 LEU A C 1
ATOM 2150 O O . LEU A 1 269 ? 15.905 3.336 -0.793 1.00 85.31 269 LEU A O 1
ATOM 2154 N N . GLY A 1 270 ? 16.799 3.429 1.257 1.00 78.94 270 GLY A N 1
ATOM 2155 C CA . GLY A 1 270 ? 16.079 4.638 1.641 1.00 78.94 270 GLY A CA 1
ATOM 2156 C C . GLY A 1 270 ? 16.525 5.832 0.794 1.00 78.94 270 GLY A C 1
ATOM 2157 O O . GLY A 1 270 ? 17.695 6.197 0.804 1.00 78.94 270 GLY A O 1
ATOM 2158 N N . GLY A 1 271 ? 15.580 6.458 0.089 1.00 82.50 271 GLY A N 1
ATOM 2159 C CA . GLY A 1 271 ? 15.844 7.596 -0.800 1.00 82.50 271 GLY A CA 1
ATOM 2160 C C . GLY A 1 271 ? 15.815 7.256 -2.289 1.00 82.50 271 GLY A C 1
ATOM 2161 O O . GLY A 1 271 ? 15.785 8.179 -3.098 1.00 82.50 271 GLY A O 1
ATOM 2162 N N . ASP A 1 272 ? 15.747 5.973 -2.648 1.00 88.50 272 ASP A N 1
ATOM 2163 C CA . ASP A 1 272 ? 15.576 5.575 -4.041 1.00 88.50 272 ASP A CA 1
ATOM 2164 C C . ASP A 1 272 ? 14.242 6.064 -4.618 1.00 88.50 272 ASP A C 1
ATOM 2166 O O . ASP A 1 272 ? 13.218 6.165 -3.935 1.00 88.50 272 ASP A O 1
ATOM 2170 N N . GLU A 1 273 ? 14.250 6.326 -5.923 1.00 90.12 273 GLU A N 1
ATOM 2171 C CA . GLU A 1 273 ? 13.067 6.697 -6.690 1.00 90.12 273 GLU A CA 1
ATOM 2172 C C . GLU A 1 273 ? 12.744 5.617 -7.727 1.00 90.12 273 GLU A C 1
ATOM 2174 O O . GLU A 1 273 ? 13.640 4.987 -8.296 1.00 90.12 273 GLU A O 1
ATOM 2179 N N . VAL A 1 274 ? 11.452 5.433 -8.028 1.00 90.81 274 VAL A N 1
ATOM 2180 C CA . VAL A 1 274 ? 10.986 4.444 -9.017 1.00 90.81 274 VAL A CA 1
ATOM 2181 C C . VAL A 1 274 ? 11.746 4.547 -10.348 1.00 90.81 274 VAL A C 1
ATOM 2183 O O . VAL A 1 274 ? 12.188 3.510 -10.834 1.00 90.81 274 VAL A O 1
ATOM 2186 N N . PRO A 1 275 ? 11.953 5.735 -10.960 1.00 91.62 275 PRO A N 1
ATOM 2187 C CA . PRO A 1 275 ? 12.652 5.822 -12.242 1.00 91.62 275 PRO A CA 1
ATOM 2188 C C . PRO A 1 275 ? 14.087 5.288 -12.188 1.00 91.62 275 PRO A C 1
ATOM 2190 O O . PRO A 1 275 ? 14.496 4.584 -13.108 1.00 91.62 275 PRO A O 1
ATOM 2193 N N . SER A 1 276 ? 14.820 5.573 -11.108 1.00 93.44 276 SER A N 1
ATOM 2194 C CA . SER A 1 276 ? 16.196 5.105 -10.906 1.00 93.44 276 SER A CA 1
ATOM 2195 C C . SER A 1 276 ? 16.246 3.585 -10.773 1.00 93.44 276 SER A C 1
ATOM 2197 O O . SER A 1 276 ? 17.026 2.925 -11.455 1.00 93.44 276 SER A O 1
ATOM 2199 N N . LEU A 1 277 ? 15.341 3.013 -9.978 1.00 95.00 277 LEU A N 1
ATOM 2200 C CA . LEU A 1 277 ? 15.232 1.564 -9.792 1.00 95.00 277 LEU A CA 1
ATOM 2201 C C . LEU A 1 277 ? 14.850 0.835 -11.089 1.00 95.00 277 LEU A C 1
ATOM 2203 O O . LEU A 1 277 ? 15.424 -0.202 -11.421 1.00 95.00 277 LEU A O 1
ATOM 2207 N N . LEU A 1 278 ? 13.922 1.398 -11.870 1.00 93.12 278 LEU A N 1
ATOM 2208 C CA . LEU A 1 278 ? 13.575 0.860 -13.187 1.00 93.12 278 LEU A CA 1
ATOM 2209 C C . LEU A 1 278 ? 14.735 0.982 -14.183 1.00 93.12 278 LEU A C 1
ATOM 2211 O O . LEU A 1 278 ? 14.885 0.110 -15.037 1.00 93.12 278 LEU A O 1
ATOM 2215 N N . ALA A 1 279 ? 15.550 2.036 -14.093 1.00 94.12 279 ALA A N 1
ATOM 2216 C CA . ALA A 1 279 ? 16.734 2.196 -14.932 1.00 94.12 279 ALA A CA 1
ATOM 2217 C C . ALA A 1 279 ? 17.799 1.137 -14.617 1.00 94.12 279 ALA A C 1
ATOM 2219 O O . ALA A 1 279 ? 18.379 0.585 -15.547 1.00 94.12 279 ALA A O 1
ATOM 2220 N N . VAL A 1 280 ? 17.998 0.795 -13.339 1.00 96.12 280 VAL A N 1
ATOM 2221 C CA . VAL A 1 280 ? 18.892 -0.300 -12.926 1.00 96.12 280 VAL A CA 1
ATOM 2222 C C . VAL A 1 280 ? 18.404 -1.645 -13.469 1.00 96.12 280 VAL A C 1
ATOM 2224 O O . VAL A 1 280 ? 19.185 -2.376 -14.076 1.00 96.12 280 VAL A O 1
ATOM 2227 N N . GLY A 1 281 ? 17.107 -1.945 -13.335 1.00 94.69 281 GLY A N 1
ATOM 2228 C CA . GLY A 1 281 ? 16.516 -3.148 -13.931 1.00 94.69 281 GLY A CA 1
ATOM 2229 C C . GLY A 1 281 ? 16.689 -3.186 -15.453 1.00 94.69 281 GLY A C 1
ATOM 2230 O O . GLY A 1 281 ? 17.144 -4.182 -16.004 1.00 94.69 281 GLY A O 1
ATOM 2231 N N . LYS A 1 282 ? 16.423 -2.070 -16.141 1.00 94.56 282 LYS A N 1
ATOM 2232 C CA . LYS A 1 282 ? 16.621 -1.950 -17.595 1.00 94.56 282 LYS A CA 1
ATOM 2233 C C . LYS A 1 282 ? 18.085 -2.137 -18.005 1.00 94.56 282 LYS A C 1
ATOM 2235 O O . LYS A 1 282 ? 18.349 -2.774 -19.018 1.00 94.56 282 LYS A O 1
ATOM 2240 N N . ALA A 1 283 ? 19.031 -1.588 -17.244 1.00 95.88 283 ALA A N 1
ATOM 2241 C CA . ALA A 1 283 ? 20.458 -1.757 -17.504 1.00 95.88 283 ALA A CA 1
ATOM 2242 C C . ALA A 1 283 ? 20.882 -3.227 -17.372 1.00 95.88 283 ALA A C 1
ATOM 2244 O O . ALA A 1 283 ? 21.641 -3.714 -18.204 1.00 95.88 283 ALA A O 1
ATOM 2245 N N . HIS A 1 284 ? 20.339 -3.945 -16.383 1.00 95.94 284 HIS A N 1
ATOM 2246 C CA . HIS A 1 284 ? 20.556 -5.382 -16.246 1.00 95.94 284 HIS A CA 1
ATOM 2247 C C . HIS A 1 284 ? 20.003 -6.175 -17.434 1.00 95.94 284 HIS A C 1
ATOM 2249 O O . HIS A 1 284 ? 20.725 -6.993 -17.997 1.00 95.94 284 HIS A O 1
ATOM 2255 N N . LEU A 1 285 ? 18.769 -5.900 -17.860 1.00 94.50 285 LEU A N 1
ATOM 2256 C CA . LEU A 1 285 ? 18.165 -6.585 -19.008 1.00 94.50 285 LEU A CA 1
ATOM 2257 C C . LEU A 1 285 ? 18.960 -6.376 -20.309 1.00 94.50 285 LEU A C 1
ATOM 2259 O O . LEU A 1 285 ? 18.976 -7.247 -21.166 1.00 94.50 285 LEU A O 1
ATOM 2263 N N . LYS A 1 286 ? 19.652 -5.238 -20.445 1.00 94.69 286 LYS A N 1
ATOM 2264 C CA . LYS A 1 286 ? 20.544 -4.939 -21.579 1.00 94.69 286 LYS A CA 1
ATOM 2265 C C . LYS A 1 286 ? 21.955 -5.521 -21.433 1.00 94.69 286 LYS A C 1
ATOM 2267 O O . LYS A 1 286 ? 22.776 -5.337 -22.329 1.00 94.69 286 LYS A O 1
ATOM 2272 N N . SER A 1 287 ? 22.280 -6.141 -20.300 1.00 95.25 287 SER A N 1
ATOM 2273 C CA . SER A 1 287 ? 23.624 -6.668 -20.064 1.00 95.25 287 SER A CA 1
ATOM 2274 C C . SER A 1 287 ? 23.852 -7.970 -20.851 1.00 95.25 287 SER A C 1
ATOM 2276 O O . SER A 1 287 ? 22.937 -8.789 -20.924 1.00 95.25 287 SER A O 1
ATOM 2278 N N . PRO A 1 288 ? 25.064 -8.217 -21.389 1.00 91.25 288 PRO A N 1
ATOM 2279 C CA . PRO A 1 288 ? 25.360 -9.422 -22.178 1.00 91.25 288 PRO A CA 1
ATOM 2280 C C . PRO A 1 288 ? 25.161 -10.758 -21.444 1.00 91.25 288 PRO A C 1
ATOM 2282 O O . PRO A 1 288 ? 25.123 -11.802 -22.082 1.00 91.25 288 PRO A O 1
ATOM 2285 N N . GLY A 1 289 ? 25.076 -10.739 -20.110 1.00 88.62 289 GLY A N 1
ATOM 2286 C CA . GLY A 1 289 ? 24.853 -11.929 -19.286 1.00 88.62 289 GLY A CA 1
ATOM 2287 C C . GLY A 1 289 ? 23.380 -12.270 -19.054 1.00 88.62 289 GLY A C 1
ATOM 2288 O O . GLY A 1 289 ? 23.097 -13.263 -18.389 1.00 88.62 289 GLY A O 1
ATOM 2289 N N . HIS A 1 290 ? 22.442 -11.458 -19.550 1.00 92.75 290 HIS A N 1
ATOM 2290 C CA . HIS A 1 290 ? 21.019 -11.753 -19.431 1.00 92.75 290 HIS A CA 1
ATOM 2291 C C . HIS A 1 290 ? 20.605 -12.790 -20.493 1.00 92.75 290 HIS A C 1
ATOM 2293 O O . HIS A 1 290 ? 20.889 -12.582 -21.672 1.00 92.75 290 HIS A O 1
ATOM 2299 N N . PRO A 1 291 ? 19.927 -13.895 -20.127 1.00 86.81 291 PRO A N 1
ATOM 2300 C CA . PRO A 1 291 ? 19.650 -14.999 -21.054 1.00 86.81 291 PRO A CA 1
ATOM 2301 C C . PRO A 1 291 ? 18.605 -14.663 -22.127 1.00 86.81 291 PRO A C 1
ATOM 2303 O O . PRO A 1 291 ? 18.449 -15.413 -23.085 1.00 86.81 291 PRO A O 1
ATOM 2306 N N . VAL A 1 292 ? 17.874 -13.559 -21.960 1.00 87.12 292 VAL A N 1
ATOM 2307 C CA . VAL A 1 292 ? 16.869 -13.076 -22.913 1.00 87.12 292 VAL A CA 1
ATOM 2308 C C . VAL A 1 292 ? 17.319 -11.730 -23.455 1.00 87.12 292 VAL A C 1
ATOM 2310 O O . VAL A 1 292 ? 17.602 -10.817 -22.677 1.00 87.12 292 VAL A O 1
ATOM 2313 N N . GLU A 1 293 ? 17.368 -11.601 -24.778 1.00 86.44 293 GLU A N 1
ATOM 2314 C CA . GLU A 1 293 ? 17.663 -10.329 -25.425 1.00 86.44 293 GLU A CA 1
ATOM 2315 C C . GLU A 1 293 ? 16.556 -9.318 -25.106 1.00 86.44 293 GLU A C 1
ATOM 2317 O O . GLU A 1 293 ? 15.370 -9.575 -25.297 1.00 86.44 293 GLU A O 1
ATOM 2322 N N . TYR A 1 294 ? 16.941 -8.168 -24.559 1.00 87.56 294 TYR A N 1
ATOM 2323 C CA . TYR A 1 294 ? 15.995 -7.113 -24.228 1.00 87.56 294 TYR A CA 1
ATOM 2324 C C . TYR A 1 294 ? 15.670 -6.269 -25.462 1.00 87.56 294 TYR A C 1
ATOM 2326 O O . TYR A 1 294 ? 16.480 -5.428 -25.861 1.00 87.56 294 TYR A O 1
ATOM 2334 N N . ASP A 1 295 ? 14.457 -6.417 -25.995 1.00 87.81 295 ASP A N 1
ATOM 2335 C CA . ASP A 1 295 ? 13.906 -5.506 -26.998 1.00 87.81 295 ASP A CA 1
ATOM 2336 C C . ASP A 1 295 ? 12.971 -4.461 -26.358 1.00 87.81 295 ASP A C 1
ATOM 2338 O O . ASP A 1 295 ? 11.952 -4.752 -25.725 1.00 87.81 295 ASP A O 1
ATOM 2342 N N . GLU A 1 296 ? 13.321 -3.187 -26.533 1.00 85.31 296 GLU A N 1
ATOM 2343 C CA . GLU A 1 296 ? 12.538 -2.062 -26.030 1.00 85.31 296 GLU A CA 1
ATOM 2344 C C . GLU A 1 296 ? 11.199 -1.897 -26.772 1.00 85.31 296 GLU A C 1
ATOM 2346 O O . GLU A 1 296 ? 10.237 -1.395 -26.180 1.00 85.31 296 GLU A O 1
ATOM 2351 N N . GLU A 1 297 ? 11.104 -2.325 -28.033 1.00 87.19 297 GLU A N 1
ATOM 2352 C CA . GLU A 1 297 ? 9.842 -2.322 -28.779 1.00 87.19 297 GLU A CA 1
ATOM 2353 C C . GLU A 1 297 ? 8.914 -3.456 -28.343 1.00 87.19 297 GLU A C 1
ATOM 2355 O O . GLU A 1 297 ? 7.713 -3.213 -28.196 1.00 87.19 297 GLU A O 1
ATOM 2360 N N . GLU A 1 298 ? 9.447 -4.638 -28.022 1.00 84.62 298 GLU A N 1
ATOM 2361 C CA . GLU A 1 298 ? 8.669 -5.735 -27.435 1.00 84.62 298 GLU A CA 1
ATOM 2362 C C . GLU A 1 298 ? 8.087 -5.339 -26.073 1.00 84.62 298 GLU A C 1
ATOM 2364 O O . GLU A 1 298 ? 6.896 -5.526 -25.829 1.00 84.62 298 GLU A O 1
ATOM 2369 N N . VAL A 1 299 ? 8.868 -4.673 -25.213 1.00 79.94 299 VAL A N 1
ATOM 2370 C CA . VAL A 1 299 ? 8.357 -4.107 -23.949 1.00 79.94 299 VAL A CA 1
ATOM 2371 C C . VAL A 1 299 ? 7.232 -3.109 -24.196 1.00 79.94 299 VAL A C 1
ATOM 2373 O O . VAL A 1 299 ? 6.209 -3.141 -23.506 1.00 79.94 299 VAL A O 1
ATOM 2376 N N . LYS A 1 300 ? 7.393 -2.198 -25.164 1.00 80.12 300 LYS A N 1
ATOM 2377 C CA . LYS A 1 300 ? 6.336 -1.235 -25.503 1.00 80.12 300 LYS A CA 1
ATOM 2378 C C . LYS A 1 300 ? 5.093 -1.949 -26.015 1.00 80.12 300 LYS A C 1
ATOM 2380 O O . LYS A 1 300 ? 3.994 -1.550 -25.639 1.00 80.12 300 LYS A O 1
ATOM 2385 N N . GLU A 1 301 ? 5.245 -2.974 -26.843 1.00 79.56 301 GLU A N 1
ATOM 2386 C CA . GLU A 1 301 ? 4.126 -3.743 -27.374 1.00 79.56 301 GLU A CA 1
ATOM 2387 C C . GLU A 1 301 ? 3.435 -4.564 -26.284 1.00 79.56 301 GLU A C 1
ATOM 2389 O O . GLU A 1 301 ? 2.217 -4.485 -26.169 1.00 79.56 301 GLU A O 1
ATOM 2394 N N . TYR A 1 302 ? 4.176 -5.224 -25.394 1.00 75.62 302 TYR A N 1
ATOM 2395 C CA . TYR A 1 302 ? 3.631 -5.890 -24.211 1.00 75.62 302 TYR A CA 1
ATOM 2396 C C . TYR A 1 302 ? 2.866 -4.912 -23.318 1.00 75.62 302 TYR A C 1
ATOM 2398 O O . TYR A 1 302 ? 1.732 -5.179 -22.929 1.00 75.62 302 TYR A O 1
ATOM 2406 N N . VAL A 1 303 ? 3.433 -3.733 -23.037 1.00 72.50 303 VAL A N 1
ATOM 2407 C CA . VAL A 1 303 ? 2.734 -2.675 -22.293 1.00 72.50 303 VAL A CA 1
ATOM 2408 C C . VAL A 1 303 ? 1.463 -2.261 -23.029 1.00 72.50 303 VAL A C 1
ATOM 2410 O O . VAL A 1 303 ? 0.419 -2.147 -22.390 1.00 72.50 303 VAL A O 1
ATOM 2413 N N . ARG A 1 304 ? 1.496 -2.073 -24.357 1.00 73.06 304 ARG A N 1
ATOM 2414 C CA . ARG A 1 304 ? 0.293 -1.777 -25.156 1.00 73.06 304 ARG A CA 1
ATOM 2415 C C . ARG A 1 304 ? -0.730 -2.908 -25.043 1.00 73.06 304 ARG A C 1
ATOM 2417 O O . ARG A 1 304 ? -1.897 -2.611 -24.821 1.00 73.06 304 ARG A O 1
ATOM 2424 N N . GLN A 1 305 ? -0.327 -4.170 -25.153 1.00 71.62 305 GLN A N 1
ATOM 2425 C CA . GLN A 1 305 ? -1.202 -5.343 -25.109 1.00 71.62 305 GLN A CA 1
ATOM 2426 C C . GLN A 1 305 ? -1.807 -5.567 -23.723 1.00 71.62 305 GLN A C 1
ATOM 2428 O O . GLN A 1 305 ? -3.020 -5.708 -23.614 1.00 71.62 305 GLN A O 1
ATOM 2433 N N . ASN A 1 306 ? -1.019 -5.478 -22.655 1.00 61.69 306 ASN A N 1
ATOM 2434 C CA . ASN A 1 306 ? -1.513 -5.582 -21.281 1.00 61.69 306 ASN A CA 1
ATOM 2435 C C . ASN A 1 306 ? -2.312 -4.361 -20.833 1.00 61.69 306 ASN A C 1
ATOM 2437 O O . ASN A 1 306 ? -3.214 -4.487 -20.008 1.00 61.69 306 ASN A O 1
ATOM 2441 N N . SER A 1 307 ? -2.039 -3.184 -21.399 1.00 61.91 307 SER A N 1
ATOM 2442 C CA . SER A 1 307 ? -2.936 -2.035 -21.253 1.00 61.91 307 SER A CA 1
ATOM 2443 C C . SER A 1 307 ? -4.245 -2.259 -22.016 1.00 61.91 307 SER A C 1
ATOM 2445 O O . SER A 1 307 ? -5.301 -1.840 -21.560 1.00 61.91 307 SER A O 1
ATOM 2447 N N . ARG A 1 308 ? -4.205 -2.934 -23.171 1.00 56.06 308 ARG A N 1
ATOM 2448 C CA . ARG A 1 308 ? -5.381 -3.229 -24.008 1.00 56.06 308 ARG A CA 1
ATOM 2449 C C . ARG A 1 308 ? -6.222 -4.394 -23.482 1.00 56.06 308 ARG A C 1
ATOM 2451 O O . ARG A 1 308 ? -7.432 -4.367 -23.674 1.00 56.06 308 ARG A O 1
ATOM 2458 N N . GLY A 1 309 ? -5.631 -5.355 -22.770 1.00 48.44 309 GLY A N 1
ATOM 2459 C CA . GLY A 1 309 ? -6.297 -6.566 -22.270 1.00 48.44 309 GLY A CA 1
ATOM 2460 C C . GLY A 1 309 ? -7.477 -6.319 -21.321 1.00 48.44 309 GLY A C 1
ATOM 2461 O O . GLY A 1 309 ? -8.273 -7.221 -21.088 1.00 48.44 309 GLY A O 1
ATOM 2462 N N . CYS A 1 310 ? -7.638 -5.093 -20.813 1.00 51.62 310 CYS A N 1
ATOM 2463 C CA . CYS A 1 310 ? -8.785 -4.692 -19.994 1.00 51.62 310 CYS A CA 1
ATOM 2464 C C . CYS A 1 310 ? -9.461 -3.389 -20.465 1.00 51.62 310 CYS A C 1
ATOM 2466 O O . CYS A 1 310 ? -10.458 -2.957 -19.886 1.00 51.62 310 CYS A O 1
ATOM 2468 N N . LEU A 1 311 ? -8.934 -2.730 -21.505 1.00 58.75 311 LEU A N 1
ATOM 2469 C CA . LEU A 1 311 ? -9.401 -1.416 -21.941 1.00 58.75 311 LEU A CA 1
ATOM 2470 C C . LEU A 1 311 ? -10.008 -1.510 -23.337 1.00 58.75 311 LEU A C 1
ATOM 2472 O O . LEU A 1 311 ? -9.315 -1.714 -24.331 1.00 58.75 311 LEU A O 1
ATOM 2476 N N . SER A 1 312 ? -11.324 -1.311 -23.410 1.00 73.69 312 SER A N 1
ATOM 2477 C CA . SER A 1 312 ? -12.025 -1.187 -24.686 1.00 73.69 312 SER A CA 1
ATOM 2478 C C . SER A 1 312 ? -11.418 -0.047 -25.521 1.00 73.69 312 SER A C 1
ATOM 2480 O O . SER A 1 312 ? -11.001 0.984 -24.984 1.00 73.69 312 SER A O 1
ATOM 2482 N N . SER A 1 313 ? -11.404 -0.183 -26.851 1.00 80.19 313 SER A N 1
ATOM 2483 C CA . SER A 1 313 ? -10.955 0.889 -27.760 1.00 80.19 313 SER A CA 1
ATOM 2484 C C . SER A 1 313 ? -11.713 2.208 -27.528 1.00 80.19 313 SER A C 1
ATOM 2486 O O . SER A 1 313 ? -11.174 3.296 -27.738 1.00 80.19 313 SER A O 1
ATOM 2488 N N . THR A 1 314 ? -12.944 2.120 -27.020 1.00 80.94 314 THR A N 1
ATOM 2489 C CA . THR A 1 314 ? -13.762 3.241 -26.550 1.00 80.94 314 THR A CA 1
ATOM 2490 C C . THR A 1 314 ? -13.166 3.973 -25.345 1.00 80.94 314 THR A C 1
ATOM 2492 O O . THR A 1 314 ? -13.208 5.202 -25.324 1.00 80.94 314 THR A O 1
ATOM 2495 N N . HIS A 1 315 ? -12.552 3.280 -24.378 1.00 83.69 315 HIS A N 1
ATOM 2496 C CA . HIS A 1 315 ? -11.896 3.918 -23.226 1.00 83.69 315 HIS A CA 1
ATOM 2497 C C . HIS A 1 315 ? -10.655 4.716 -23.640 1.00 83.69 315 HIS A C 1
ATOM 2499 O O . HIS A 1 315 ? -10.454 5.830 -23.158 1.00 83.69 315 HIS A O 1
ATOM 2505 N N . ILE A 1 316 ? -9.860 4.189 -24.576 1.00 82.88 316 ILE A N 1
ATOM 2506 C CA . ILE A 1 316 ? -8.669 4.878 -25.099 1.00 82.88 316 ILE A CA 1
ATOM 2507 C C . ILE A 1 316 ? -9.081 6.159 -25.833 1.00 82.88 316 ILE A C 1
ATOM 2509 O O . ILE A 1 316 ? -8.603 7.241 -25.496 1.00 82.88 316 ILE A O 1
ATOM 2513 N N . LYS A 1 317 ? -10.048 6.064 -26.757 1.00 88.25 317 LYS A N 1
ATOM 2514 C CA . LYS A 1 317 ? -10.589 7.234 -27.472 1.00 88.25 317 LYS A CA 1
ATOM 2515 C C . LYS A 1 317 ? -11.176 8.275 -26.516 1.00 88.25 317 LYS A C 1
ATOM 2517 O O . LYS A 1 317 ? -11.088 9.474 -26.777 1.00 88.25 317 LYS A O 1
ATOM 2522 N N . LEU A 1 318 ? -11.792 7.841 -25.413 1.00 88.75 318 LEU A N 1
ATOM 2523 C CA . LEU A 1 318 ? -12.295 8.750 -24.387 1.00 88.75 318 LEU A CA 1
ATOM 2524 C C . LEU A 1 318 ? -11.154 9.470 -23.660 1.00 88.75 318 LEU A C 1
ATOM 2526 O O . LEU A 1 318 ? -11.225 10.688 -23.504 1.00 88.75 318 LEU A O 1
ATOM 2530 N N . LEU A 1 319 ? -10.101 8.752 -23.255 1.00 88.75 319 LEU A N 1
ATOM 2531 C CA . LEU A 1 319 ? -8.928 9.359 -22.623 1.00 88.75 319 LEU A CA 1
ATOM 2532 C C . LEU A 1 319 ? -8.283 10.404 -23.545 1.00 88.75 319 LEU A C 1
ATOM 2534 O O . LEU A 1 319 ? -8.015 11.514 -23.095 1.00 88.75 319 LEU A O 1
ATOM 2538 N N . GLU A 1 320 ? -8.094 10.092 -24.827 1.00 90.12 320 GLU A N 1
ATOM 2539 C CA . GLU A 1 320 ? -7.536 11.032 -25.811 1.00 90.12 320 GLU A CA 1
ATOM 2540 C C . GLU A 1 320 ? -8.394 12.299 -25.941 1.00 90.12 320 GLU A C 1
ATOM 2542 O O . GLU A 1 320 ? -7.872 13.417 -25.933 1.00 90.12 320 GLU A O 1
ATOM 2547 N N . ARG A 1 321 ? -9.728 12.154 -25.997 1.00 92.69 321 ARG A N 1
ATOM 2548 C CA . ARG A 1 321 ? -10.655 13.301 -26.005 1.00 92.69 321 ARG A CA 1
ATOM 2549 C C . ARG A 1 321 ? -10.515 14.152 -24.745 1.00 92.69 321 ARG A C 1
ATOM 2551 O O . ARG A 1 321 ? -10.523 15.377 -24.842 1.00 92.69 321 ARG A O 1
ATOM 2558 N N . LEU A 1 322 ? -10.376 13.523 -23.579 1.00 91.81 322 LEU A N 1
ATOM 2559 C CA . LEU A 1 322 ? -10.200 14.222 -22.305 1.00 91.81 322 LEU A CA 1
ATOM 2560 C C . LEU A 1 322 ? -8.856 14.949 -22.224 1.00 91.81 322 LEU A C 1
ATOM 2562 O O . LEU A 1 322 ? -8.822 16.104 -21.809 1.00 91.81 322 LEU A O 1
ATOM 2566 N N . GLN A 1 323 ? -7.770 14.316 -22.670 1.00 92.06 323 GLN A N 1
ATOM 2567 C CA . GLN A 1 323 ? -6.442 14.934 -22.736 1.00 92.06 323 GLN A CA 1
ATOM 2568 C C . GLN A 1 323 ? -6.417 16.117 -23.712 1.00 92.06 323 GLN A C 1
ATOM 2570 O O . GLN A 1 323 ? -5.813 17.147 -23.416 1.00 92.06 323 GLN A O 1
ATOM 2575 N N . LYS A 1 324 ? -7.127 16.016 -24.843 1.00 93.31 324 LYS A N 1
ATOM 2576 C CA . LYS A 1 324 ? -7.295 17.135 -25.781 1.00 93.31 324 LYS A CA 1
ATOM 2577 C C . LYS A 1 324 ? -8.111 18.281 -25.175 1.00 93.31 324 LYS A C 1
ATOM 2579 O O . LYS A 1 324 ? -7.823 19.441 -25.457 1.00 93.31 324 LYS A O 1
ATOM 2584 N N . ARG A 1 325 ? -9.125 17.971 -24.359 1.00 93.44 325 ARG A N 1
ATOM 2585 C CA . ARG A 1 325 ? -9.986 18.969 -23.703 1.00 93.44 325 ARG A CA 1
ATOM 2586 C C . ARG A 1 325 ? -9.291 19.691 -22.547 1.00 93.44 325 ARG A C 1
ATOM 2588 O O . ARG A 1 325 ? -9.571 20.864 -22.325 1.00 93.44 325 ARG A O 1
ATOM 2595 N N . HIS A 1 326 ? -8.379 19.009 -21.857 1.00 91.00 326 HIS A N 1
ATOM 2596 C CA . HIS A 1 326 ? -7.630 19.531 -20.710 1.00 91.00 326 HIS A CA 1
ATOM 2597 C C . HIS A 1 326 ? -6.121 19.527 -21.002 1.00 91.00 326 HIS A C 1
ATOM 2599 O O . HIS A 1 326 ? -5.372 18.735 -20.419 1.00 91.00 326 HIS A O 1
ATOM 2605 N N . PRO A 1 327 ? -5.653 20.384 -21.933 1.00 86.38 327 PRO A N 1
ATOM 2606 C CA . PRO A 1 327 ? -4.253 20.418 -22.319 1.00 86.38 327 PRO A CA 1
ATOM 2607 C C . PRO A 1 327 ? -3.387 20.818 -21.125 1.00 86.38 327 PRO A C 1
ATOM 2609 O O . PRO A 1 327 ? -3.635 21.807 -20.437 1.00 86.38 327 PRO A O 1
ATOM 2612 N N . GLY A 1 328 ? -2.345 20.027 -20.891 1.00 80.50 328 GLY A N 1
ATOM 2613 C CA . GLY A 1 328 ? -1.425 20.212 -19.778 1.00 80.50 328 GLY A CA 1
ATOM 2614 C C . GLY A 1 328 ? -1.734 19.328 -18.581 1.00 80.50 328 GLY A C 1
ATOM 2615 O O . GLY A 1 328 ? -0.840 19.148 -17.767 1.00 80.50 328 GLY A O 1
ATOM 2616 N N . SER A 1 329 ? -2.912 18.720 -18.482 1.00 80.25 329 SER A N 1
ATOM 2617 C CA . SER A 1 329 ? -3.273 17.813 -17.392 1.00 80.25 329 SER A CA 1
ATOM 2618 C C . SER A 1 329 ? -2.764 16.394 -17.628 1.00 80.25 329 SER A C 1
ATOM 2620 O O . SER A 1 329 ? -2.864 15.860 -18.730 1.00 80.25 329 SER A O 1
ATOM 2622 N N . GLU A 1 330 ? -2.233 15.754 -16.585 1.00 83.00 330 GLU A N 1
ATOM 2623 C CA . GLU A 1 330 ? -1.766 14.368 -16.684 1.00 83.00 330 GLU A CA 1
ATOM 2624 C C . GLU A 1 330 ? -2.873 13.389 -16.288 1.00 83.00 330 GLU A C 1
ATOM 2626 O O . GLU A 1 330 ? -3.017 12.996 -15.127 1.00 83.00 330 GLU A O 1
ATOM 2631 N N . LEU A 1 331 ? -3.669 13.008 -17.287 1.00 87.69 331 LEU A N 1
ATOM 2632 C CA . LEU A 1 331 ? -4.664 11.946 -17.179 1.00 87.69 331 LEU A CA 1
ATOM 2633 C C . LEU A 1 331 ? -4.077 10.619 -17.659 1.00 87.69 331 LEU A C 1
ATOM 2635 O O . LEU A 1 331 ? -3.493 10.554 -18.742 1.00 87.69 331 LEU A O 1
ATOM 2639 N N . GLY A 1 332 ? -4.276 9.565 -16.873 1.00 85.00 332 GLY A N 1
ATOM 2640 C CA . GLY A 1 332 ? -4.017 8.182 -17.263 1.00 85.00 332 GLY A CA 1
ATOM 2641 C C . GLY A 1 332 ? -5.262 7.318 -17.099 1.00 85.00 332 GLY A C 1
ATOM 2642 O O . GLY A 1 332 ? -6.189 7.687 -16.380 1.00 85.00 332 GLY A O 1
ATOM 2643 N N . LEU A 1 333 ? -5.272 6.163 -17.758 1.00 83.38 333 LEU A N 1
ATOM 2644 C CA . LEU A 1 333 ? -6.204 5.087 -17.435 1.00 83.38 333 LEU A CA 1
ATOM 2645 C C . LEU A 1 333 ? -5.534 4.156 -16.425 1.00 83.38 333 LEU A C 1
ATOM 2647 O O . LEU A 1 333 ? -4.336 3.895 -16.523 1.00 83.38 333 LEU A O 1
ATOM 2651 N N . ASP A 1 334 ? -6.310 3.685 -15.462 1.00 79.44 334 ASP A N 1
ATOM 2652 C CA . ASP A 1 334 ? -5.914 2.662 -14.502 1.00 79.44 334 ASP A CA 1
ATOM 2653 C C . ASP A 1 334 ? -6.993 1.572 -14.464 1.00 79.44 334 ASP A C 1
ATOM 2655 O O . ASP A 1 334 ? -8.154 1.813 -14.817 1.00 79.44 334 ASP A O 1
ATOM 2659 N N . VAL A 1 335 ? -6.618 0.367 -14.054 1.00 69.19 335 VAL A N 1
ATOM 2660 C CA . VAL A 1 335 ? -7.557 -0.744 -13.877 1.00 69.19 335 VAL A CA 1
ATOM 2661 C C . VAL A 1 335 ? -7.894 -0.818 -12.395 1.00 69.19 335 VAL A C 1
ATOM 2663 O O . VAL A 1 335 ? -7.081 -1.218 -11.567 1.00 69.19 335 VAL A O 1
ATOM 2666 N N . GLY A 1 336 ? -9.098 -0.377 -12.045 1.00 59.78 336 GLY A N 1
ATOM 2667 C CA . GLY A 1 336 ? -9.617 -0.472 -10.691 1.00 59.78 336 GLY A CA 1
ATOM 2668 C C . GLY A 1 336 ? -10.281 -1.817 -10.444 1.00 59.78 336 GLY A C 1
ATOM 2669 O O . GLY A 1 336 ? -11.141 -2.215 -11.225 1.00 59.78 336 GLY A O 1
ATOM 2670 N N . GLY A 1 337 ? -9.938 -2.455 -9.321 1.00 65.69 337 GLY A N 1
ATOM 2671 C CA . GLY A 1 337 ? -10.686 -3.555 -8.695 1.00 65.69 337 GLY A CA 1
ATOM 2672 C C . GLY A 1 337 ? -11.440 -4.471 -9.662 1.00 65.69 337 GLY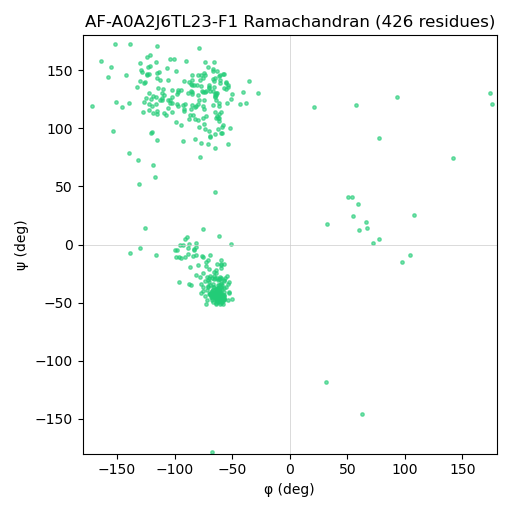 A C 1
ATOM 2673 O O . GLY A 1 337 ? -10.822 -5.112 -10.502 1.00 65.69 337 GLY A O 1
ATOM 2674 N N . ASP A 1 338 ? -12.769 -4.529 -9.534 1.00 48.78 338 ASP A N 1
ATOM 2675 C CA . ASP A 1 338 ? -13.702 -5.414 -10.256 1.00 48.78 338 ASP A CA 1
ATOM 2676 C C . ASP A 1 338 ? -13.796 -5.169 -11.783 1.00 48.78 338 ASP A C 1
ATOM 2678 O O . ASP A 1 338 ? -14.877 -5.162 -12.366 1.00 48.78 338 ASP A O 1
ATOM 2682 N N . SER A 1 339 ? -12.662 -5.004 -12.466 1.00 55.66 339 SER A N 1
ATOM 2683 C CA . SER A 1 339 ? -12.533 -4.724 -13.904 1.00 55.66 339 SER A CA 1
ATOM 2684 C C . SER A 1 339 ? -13.073 -3.351 -14.323 1.00 55.66 339 SER A C 1
ATOM 2686 O O . SER A 1 339 ? -13.359 -3.116 -15.499 1.00 55.66 339 SER A O 1
ATOM 2688 N N . ALA A 1 340 ? -13.217 -2.417 -13.379 1.00 72.38 340 ALA A N 1
ATOM 2689 C CA . ALA A 1 340 ? -13.660 -1.066 -13.683 1.00 72.38 340 ALA A CA 1
ATOM 2690 C C . ALA A 1 340 ? -12.474 -0.238 -14.184 1.00 72.38 340 ALA A C 1
ATOM 2692 O O . ALA A 1 340 ? -11.505 -0.002 -13.464 1.00 72.38 340 ALA A O 1
ATOM 2693 N N . THR A 1 341 ? -12.556 0.260 -15.415 1.00 80.69 341 THR A N 1
ATOM 2694 C CA . THR A 1 341 ? -11.601 1.261 -15.890 1.00 80.69 341 THR A CA 1
ATOM 2695 C C . THR A 1 341 ? -11.759 2.548 -15.075 1.00 80.69 341 THR A C 1
ATOM 2697 O O . THR A 1 341 ? -12.864 3.066 -14.903 1.00 80.69 341 THR A O 1
ATOM 2700 N N . LEU A 1 342 ? -10.653 3.076 -14.562 1.00 86.75 342 LEU A N 1
ATOM 2701 C CA . LEU A 1 342 ? -10.598 4.341 -13.837 1.00 86.75 342 LEU A CA 1
ATOM 2702 C C . LEU A 1 342 ? -9.810 5.356 -14.658 1.00 86.75 342 LEU A C 1
ATOM 2704 O O . LEU A 1 342 ? -8.786 5.029 -15.249 1.00 86.75 342 LEU A O 1
ATOM 2708 N N . ILE A 1 343 ? -10.246 6.612 -14.645 1.00 88.94 343 ILE A N 1
ATOM 2709 C CA . ILE A 1 343 ? -9.411 7.728 -15.089 1.00 88.94 343 ILE A CA 1
ATOM 2710 C C . ILE A 1 343 ? -8.681 8.260 -13.861 1.00 88.94 343 ILE A C 1
ATOM 2712 O O . ILE A 1 343 ? -9.305 8.747 -12.919 1.00 88.94 343 ILE A O 1
ATOM 2716 N N . HIS A 1 344 ? -7.358 8.165 -13.866 1.00 90.56 344 HIS A N 1
ATOM 2717 C CA . HIS A 1 344 ? -6.498 8.669 -12.807 1.00 90.56 344 HIS A CA 1
ATOM 2718 C C . HIS A 1 344 ? -5.953 10.046 -13.193 1.00 90.56 344 HIS A C 1
ATOM 2720 O O . HIS A 1 344 ? -5.233 10.202 -14.180 1.00 90.56 344 HIS A O 1
ATOM 2726 N N . CYS A 1 345 ? -6.278 11.051 -12.384 1.00 90.62 345 CYS A N 1
ATOM 2727 C CA . CYS A 1 345 ? -5.668 12.371 -12.462 1.00 90.62 345 CYS A CA 1
ATOM 2728 C C . CYS A 1 345 ? -4.396 12.403 -11.611 1.00 90.62 345 CYS A C 1
ATOM 2730 O O . CYS A 1 345 ? -4.480 12.435 -10.379 1.00 90.62 345 CYS A O 1
ATOM 2732 N N . ARG A 1 346 ? -3.223 12.435 -12.255 1.00 80.75 346 ARG A N 1
ATOM 2733 C CA . ARG A 1 346 ? -1.925 12.414 -11.559 1.00 80.75 346 ARG A CA 1
ATOM 2734 C C . ARG A 1 346 ? -1.657 13.675 -10.746 1.00 80.75 346 ARG A C 1
ATOM 2736 O O . ARG A 1 346 ? -1.004 13.598 -9.716 1.00 80.75 346 ARG A O 1
ATOM 2743 N N . ASP A 1 347 ? -2.214 14.813 -11.161 1.00 82.31 347 ASP A N 1
ATOM 2744 C CA . ASP A 1 347 ? -2.075 16.079 -10.430 1.00 82.31 347 ASP A CA 1
ATOM 2745 C C . ASP A 1 347 ? -2.687 16.005 -9.024 1.00 82.31 347 ASP A C 1
ATOM 2747 O O . ASP A 1 347 ? -2.205 16.640 -8.089 1.00 82.31 347 ASP A O 1
ATOM 2751 N N . CYS A 1 348 ? -3.779 15.252 -8.867 1.00 84.00 348 CYS A N 1
ATOM 2752 C CA . CYS A 1 348 ? -4.560 15.216 -7.630 1.00 84.00 348 CYS A CA 1
ATOM 2753 C C . CYS A 1 348 ? -4.580 13.849 -6.939 1.00 84.00 348 CYS A C 1
ATOM 2755 O O . CYS A 1 348 ? -5.101 13.766 -5.823 1.00 84.00 348 CYS A O 1
ATOM 2757 N N . HIS A 1 349 ? -4.070 12.806 -7.599 1.00 80.62 349 HIS A N 1
ATOM 2758 C CA . HIS A 1 349 ? -4.252 11.398 -7.237 1.00 80.62 349 HIS A CA 1
ATOM 2759 C C . HIS A 1 349 ? -5.724 11.025 -7.007 1.00 80.62 349 HIS A C 1
ATOM 2761 O O . HIS A 1 349 ? -6.073 10.323 -6.059 1.00 80.62 349 HIS A O 1
ATOM 2767 N N . VAL A 1 350 ? -6.606 11.554 -7.860 1.00 85.81 350 VAL A N 1
ATOM 2768 C CA . VAL A 1 350 ? -8.045 11.261 -7.829 1.00 85.81 350 VAL A CA 1
ATOM 2769 C C . VAL A 1 350 ? -8.365 10.262 -8.930 1.00 85.81 350 VAL A C 1
ATOM 2771 O O . VAL A 1 350 ? -7.945 10.445 -10.073 1.00 85.81 350 VAL A O 1
ATOM 2774 N N . TYR A 1 351 ? -9.132 9.236 -8.571 1.00 88.06 351 TYR A N 1
ATOM 2775 C CA . TYR A 1 351 ? -9.639 8.226 -9.488 1.00 88.06 351 TYR A CA 1
ATOM 2776 C C . TYR A 1 351 ? -11.105 8.510 -9.796 1.00 88.06 351 TYR A C 1
ATOM 2778 O O . TYR A 1 351 ? -11.925 8.670 -8.891 1.00 88.06 351 TYR A O 1
ATOM 2786 N N . ILE A 1 352 ? -11.429 8.584 -11.079 1.00 90.75 352 ILE A N 1
ATOM 2787 C CA . ILE A 1 352 ? -12.779 8.818 -11.575 1.00 90.75 352 ILE A CA 1
ATOM 2788 C C . ILE A 1 352 ? -13.250 7.514 -12.203 1.00 90.75 352 ILE A C 1
ATOM 2790 O O . ILE A 1 352 ? -12.702 7.065 -13.209 1.00 90.75 352 ILE A O 1
ATOM 2794 N N . HIS A 1 353 ? -14.255 6.896 -11.586 1.00 85.31 353 HIS A N 1
ATOM 2795 C CA . HIS A 1 353 ? -14.825 5.649 -12.078 1.00 85.31 353 HIS A CA 1
ATOM 2796 C C . HIS A 1 353 ? -15.487 5.850 -13.437 1.00 85.31 353 HIS A C 1
ATOM 2798 O O . HIS A 1 353 ? -16.361 6.714 -13.586 1.00 85.31 353 HIS A O 1
ATOM 2804 N N . MET A 1 354 ? -15.103 5.016 -14.402 1.00 81.81 354 MET A N 1
ATOM 2805 C CA . MET A 1 354 ? -15.865 4.857 -15.629 1.00 81.81 354 MET A CA 1
ATOM 2806 C C . MET A 1 354 ? -16.966 3.811 -15.411 1.00 81.81 354 MET A C 1
ATOM 2808 O O . MET A 1 354 ? -16.718 2.794 -14.757 1.00 81.81 354 MET A O 1
ATOM 2812 N N . PRO A 1 355 ? -18.190 4.049 -15.910 1.00 77.44 355 PRO A N 1
ATOM 2813 C CA . PRO A 1 355 ? -19.238 3.035 -15.896 1.00 77.44 355 PRO A CA 1
ATOM 2814 C C . PRO A 1 355 ? -18.800 1.804 -16.706 1.00 77.44 355 PRO A C 1
ATOM 2816 O O . PRO A 1 355 ? -18.059 1.928 -17.683 1.00 77.44 355 PRO A O 1
ATOM 2819 N N . SER A 1 356 ? -19.219 0.608 -16.276 1.00 69.38 356 SER A N 1
ATOM 2820 C CA . SER A 1 356 ? -18.773 -0.646 -16.897 1.00 69.38 356 SER A CA 1
ATOM 2821 C C . SER A 1 356 ? -19.292 -0.808 -18.335 1.00 69.38 356 SER A C 1
ATOM 2823 O O . SER A 1 356 ? -20.365 -0.327 -18.694 1.00 69.38 356 SER A O 1
ATOM 2825 N N . SER A 1 357 ? -18.501 -1.532 -19.121 1.00 59.22 357 SER A N 1
ATOM 2826 C CA . SER A 1 357 ? -18.384 -1.629 -20.583 1.00 59.22 357 SER A CA 1
ATOM 2827 C C . SER A 1 357 ? -19.618 -1.884 -21.461 1.00 59.22 357 SER A C 1
ATOM 2829 O O . SER A 1 357 ? -19.438 -1.945 -22.676 1.00 59.22 357 SER A O 1
ATOM 2831 N N . LYS A 1 358 ? -20.846 -2.023 -20.944 1.00 64.69 358 LYS A N 1
ATOM 2832 C CA . LYS A 1 358 ? -21.995 -2.300 -21.831 1.00 64.69 358 LYS A CA 1
ATOM 2833 C C . LYS A 1 358 ? -22.491 -1.069 -22.587 1.00 64.69 358 LYS A C 1
ATOM 2835 O O . LYS A 1 358 ? -22.820 -1.208 -23.752 1.00 64.69 358 LYS A O 1
ATOM 2840 N N . GLU A 1 359 ? -22.414 0.116 -21.987 1.00 65.12 359 GLU A N 1
ATOM 2841 C CA . GLU A 1 359 ? -22.642 1.409 -22.640 1.00 65.12 359 GLU A CA 1
ATOM 2842 C C . GLU A 1 359 ? -21.851 2.460 -21.858 1.00 65.12 359 GLU A C 1
ATOM 2844 O O . GLU A 1 359 ? -22.259 2.921 -20.791 1.00 65.12 359 GLU A O 1
ATOM 2849 N N . VAL A 1 360 ? -20.656 2.805 -22.341 1.00 64.81 360 VAL A N 1
ATOM 2850 C CA . VAL A 1 360 ? -19.880 3.888 -21.731 1.00 64.81 360 VAL A CA 1
ATOM 2851 C C . VAL A 1 360 ? -20.603 5.191 -22.051 1.00 64.81 360 VAL A C 1
ATOM 2853 O O . VAL A 1 360 ? -20.411 5.749 -23.135 1.00 64.81 360 VAL A O 1
ATOM 2856 N N . ASP A 1 361 ? -21.411 5.690 -21.111 1.00 80.75 361 ASP A N 1
ATOM 2857 C CA . ASP A 1 361 ? -21.913 7.065 -21.151 1.00 80.75 361 ASP A CA 1
ATOM 2858 C C . ASP A 1 361 ? -20.723 8.020 -20.997 1.00 80.75 361 ASP A C 1
ATOM 2860 O O . ASP A 1 361 ? -20.359 8.506 -19.920 1.00 80.75 361 ASP A O 1
ATOM 2864 N N . SER A 1 362 ? -20.084 8.257 -22.139 1.00 84.50 362 SER A N 1
ATOM 2865 C CA . SER A 1 362 ? -18.928 9.125 -22.279 1.00 84.50 362 SER A CA 1
ATOM 2866 C C . SER A 1 362 ? -19.260 10.528 -21.779 1.00 84.50 362 SER A C 1
ATOM 2868 O O . SER A 1 362 ? -18.381 11.193 -21.238 1.00 84.50 362 SER A O 1
ATOM 2870 N N . SER A 1 363 ? -20.517 10.966 -21.894 1.00 89.50 363 SER A N 1
ATOM 2871 C CA . SER A 1 363 ? -20.959 12.288 -21.453 1.00 89.50 363 SER A CA 1
ATOM 2872 C C . SER A 1 363 ? -20.903 12.406 -19.935 1.00 89.50 363 SER A C 1
ATOM 2874 O O . SER A 1 363 ? -20.381 13.397 -19.421 1.00 89.50 363 SER A O 1
ATOM 2876 N N . GLN A 1 364 ? -21.359 11.388 -19.199 1.00 89.19 364 GLN A N 1
ATOM 2877 C CA . GLN A 1 364 ? -21.282 11.391 -17.739 1.00 89.19 364 GLN A CA 1
ATOM 2878 C C . GLN A 1 364 ? -19.832 11.354 -17.244 1.00 89.19 364 GLN A C 1
ATOM 2880 O O . GLN A 1 364 ? -19.475 12.096 -16.325 1.00 89.19 364 GLN A O 1
ATOM 2885 N N . THR A 1 365 ? -18.981 10.519 -17.847 1.00 89.38 365 THR A N 1
ATOM 2886 C CA . THR A 1 365 ? -17.557 10.470 -17.491 1.00 89.38 365 THR A CA 1
ATOM 2887 C C . THR A 1 365 ? -16.871 11.799 -17.785 1.00 89.38 365 THR A C 1
ATOM 2889 O O . THR A 1 365 ? -16.177 12.323 -16.916 1.00 89.38 365 THR A O 1
ATOM 2892 N N . ILE A 1 366 ? -17.110 12.385 -18.962 1.00 92.56 366 ILE A N 1
ATOM 2893 C CA . ILE A 1 366 ? -16.581 13.702 -19.323 1.00 92.56 366 ILE A CA 1
ATOM 2894 C C . ILE A 1 366 ? -17.035 14.759 -18.320 1.00 92.56 366 ILE A C 1
ATOM 2896 O O . ILE A 1 366 ? -16.200 15.513 -17.834 1.00 92.56 366 ILE A O 1
ATOM 2900 N N . ARG A 1 367 ? -18.317 14.773 -17.937 1.00 94.38 367 ARG A N 1
ATOM 2901 C CA . ARG A 1 367 ? -18.833 15.736 -16.961 1.00 94.38 367 ARG A CA 1
ATOM 2902 C C . ARG A 1 367 ? -18.153 15.598 -15.599 1.00 94.38 367 ARG A C 1
ATOM 2904 O O . ARG A 1 367 ? -17.723 16.600 -15.046 1.00 94.38 367 ARG A O 1
ATOM 2911 N N . LYS A 1 368 ? -17.983 14.374 -15.087 1.00 93.31 368 LYS A N 1
ATOM 2912 C CA . LYS A 1 368 ? -17.262 14.124 -13.820 1.00 93.31 368 LYS A CA 1
ATOM 2913 C C . LYS A 1 368 ? -15.806 14.583 -13.885 1.00 93.31 368 LYS A C 1
ATOM 2915 O O . LYS A 1 368 ? -15.268 15.097 -12.906 1.00 93.31 368 LYS A O 1
ATOM 2920 N N . VAL A 1 369 ? -15.163 14.386 -15.033 1.00 93.12 369 VAL A N 1
ATOM 2921 C CA . VAL A 1 369 ? -13.800 14.860 -15.272 1.00 93.12 369 VAL A CA 1
ATOM 2922 C C . VAL A 1 369 ? -13.777 16.389 -15.290 1.00 93.12 369 VAL A C 1
ATOM 2924 O O . VAL A 1 369 ? -13.010 16.984 -14.539 1.00 93.12 369 VAL A O 1
ATOM 2927 N N . ASP A 1 370 ? -14.666 17.034 -16.040 1.00 94.62 370 ASP A N 1
ATOM 2928 C CA . ASP A 1 370 ? -14.787 18.494 -16.095 1.00 94.62 370 ASP A CA 1
ATOM 2929 C C . ASP A 1 370 ? -15.069 19.098 -14.702 1.00 94.62 370 ASP A C 1
ATOM 2931 O O . ASP A 1 370 ? -14.420 20.066 -14.303 1.00 94.62 370 ASP A O 1
ATOM 2935 N N . GLU A 1 371 ? -15.964 18.489 -13.918 1.00 95.06 371 GLU A N 1
ATOM 2936 C CA . GLU A 1 371 ? -16.243 18.853 -12.522 1.00 95.06 371 GLU A CA 1
ATOM 2937 C C . GLU A 1 371 ? -14.977 18.752 -11.653 1.00 95.06 371 GLU A C 1
ATOM 2939 O O . GLU A 1 371 ? -14.671 19.670 -10.888 1.00 95.06 371 GLU A O 1
ATOM 2944 N N . HIS A 1 372 ? -14.190 17.679 -11.805 1.00 95.19 372 HIS A N 1
ATOM 2945 C CA . HIS A 1 372 ? -12.909 17.522 -11.114 1.00 95.19 372 HIS A CA 1
ATOM 2946 C C . HIS A 1 372 ? -11.908 18.630 -11.489 1.00 95.19 372 HIS A C 1
ATOM 2948 O O . HIS A 1 372 ? -11.310 19.246 -10.599 1.00 95.19 372 HIS A O 1
ATOM 2954 N N . PHE A 1 373 ? -11.751 18.926 -12.782 1.00 94.19 373 PHE A N 1
ATOM 2955 C CA . PHE A 1 373 ? -10.868 19.989 -13.283 1.00 94.19 373 PHE A CA 1
ATOM 2956 C C . PHE A 1 373 ? -11.321 21.391 -12.858 1.00 94.19 373 PHE A C 1
ATOM 2958 O O . PHE A 1 373 ? -10.495 22.288 -12.655 1.00 94.19 373 PHE A O 1
ATOM 2965 N N . ALA A 1 374 ? -12.624 21.586 -12.648 1.00 93.62 374 ALA A N 1
ATOM 2966 C CA . ALA A 1 374 ? -13.170 22.839 -12.148 1.00 93.62 374 ALA A CA 1
ATOM 2967 C C . ALA A 1 374 ? -12.813 23.109 -10.674 1.00 93.62 374 ALA A C 1
ATOM 2969 O O . ALA A 1 374 ? -12.812 24.280 -10.268 1.00 93.62 374 ALA A O 1
ATOM 2970 N N . THR A 1 375 ? -12.464 22.075 -9.891 1.00 94.88 375 THR A N 1
ATOM 2971 C CA . THR A 1 375 ? -12.155 22.217 -8.459 1.00 94.88 375 THR A CA 1
ATOM 2972 C C . THR A 1 375 ? -10.971 23.154 -8.200 1.00 94.88 375 THR A C 1
ATOM 2974 O O . THR A 1 375 ? -9.950 23.148 -8.894 1.00 94.88 375 THR A O 1
ATOM 2977 N N . THR A 1 376 ? -11.070 23.954 -7.133 1.00 92.38 376 THR A N 1
ATOM 2978 C CA . THR A 1 376 ? -9.994 24.860 -6.689 1.00 92.38 376 THR A CA 1
ATOM 2979 C C . THR A 1 376 ? -8.711 24.103 -6.351 1.00 92.38 376 THR A C 1
ATOM 2981 O O . THR A 1 376 ? -7.614 24.572 -6.663 1.00 92.38 376 THR A O 1
ATOM 2984 N N . ARG A 1 377 ? -8.842 22.899 -5.775 1.00 88.81 377 ARG A N 1
ATOM 2985 C CA . ARG A 1 377 ? -7.720 22.006 -5.468 1.00 88.81 377 ARG A CA 1
ATOM 2986 C C . ARG A 1 377 ? -6.942 21.627 -6.726 1.00 88.81 377 ARG A C 1
ATOM 2988 O O . ARG A 1 377 ? -5.723 21.791 -6.728 1.00 88.81 377 ARG A O 1
ATOM 2995 N N . HIS A 1 378 ? -7.628 21.169 -7.775 1.00 91.25 378 HIS A N 1
ATOM 2996 C CA . HIS A 1 378 ? -6.979 20.794 -9.028 1.00 91.25 378 HIS A CA 1
ATOM 2997 C C . HIS A 1 378 ? -6.255 21.990 -9.653 1.00 91.25 378 HIS A C 1
ATOM 2999 O O . HIS A 1 378 ? -5.054 21.929 -9.905 1.00 91.25 378 HIS A O 1
ATOM 3005 N N . LYS A 1 379 ? -6.950 23.126 -9.798 1.00 90.94 379 LYS A N 1
ATOM 3006 C CA . LYS A 1 379 ? -6.382 24.360 -10.372 1.00 90.94 379 LYS A CA 1
ATOM 3007 C C . LYS A 1 379 ? -5.137 24.858 -9.638 1.00 90.94 379 LYS A C 1
ATOM 3009 O O . LYS A 1 379 ? -4.285 25.499 -10.253 1.00 90.94 379 LYS A O 1
ATOM 3014 N N . ARG A 1 380 ? -5.043 24.631 -8.324 1.00 89.38 380 ARG A N 1
ATOM 3015 C CA . ARG A 1 380 ? -3.859 24.981 -7.531 1.00 89.38 380 ARG A CA 1
ATOM 3016 C C . ARG A 1 380 ? -2.698 24.030 -7.823 1.00 89.38 380 ARG A C 1
ATOM 3018 O O . ARG A 1 380 ? -1.617 24.501 -8.146 1.00 89.38 380 ARG A O 1
ATOM 3025 N N . LEU A 1 381 ? -2.932 22.718 -7.751 1.00 83.69 381 LEU A N 1
ATOM 3026 C CA . LEU A 1 381 ? -1.890 21.703 -7.966 1.00 83.69 381 LEU A CA 1
ATOM 3027 C C . LEU A 1 381 ? -1.343 21.732 -9.400 1.00 83.69 381 LEU A C 1
ATOM 3029 O O . LEU A 1 381 ? -0.129 21.710 -9.589 1.00 83.69 381 LEU A O 1
ATOM 3033 N N . ALA A 1 382 ? -2.217 21.893 -10.395 1.00 85.19 382 ALA A N 1
ATOM 3034 C CA . ALA A 1 382 ? -1.817 22.037 -11.791 1.00 85.19 382 ALA A CA 1
ATOM 3035 C C . ALA A 1 382 ? -0.935 23.280 -12.015 1.00 85.19 382 ALA A C 1
ATOM 3037 O O . ALA A 1 382 ? 0.084 23.197 -12.701 1.00 85.19 382 ALA A O 1
ATOM 3038 N N . ARG A 1 383 ? -1.270 24.424 -11.393 1.00 87.94 383 ARG A N 1
ATOM 3039 C CA . ARG A 1 383 ? -0.428 25.635 -11.438 1.00 87.94 383 ARG A CA 1
ATOM 3040 C C . ARG A 1 383 ? 0.948 25.392 -10.826 1.00 87.94 383 ARG A C 1
ATOM 3042 O O . ARG A 1 383 ? 1.944 25.697 -11.473 1.00 87.94 383 ARG A O 1
ATOM 3049 N N . THR A 1 384 ? 1.005 24.777 -9.645 1.00 82.56 384 THR A N 1
ATOM 3050 C CA . THR A 1 384 ? 2.274 24.431 -8.992 1.00 82.56 384 THR A CA 1
ATOM 3051 C C . THR A 1 384 ? 3.135 23.527 -9.876 1.00 82.56 384 THR A C 1
ATOM 3053 O O . THR A 1 384 ? 4.313 23.820 -10.068 1.00 82.56 384 THR A O 1
ATOM 3056 N N . ARG A 1 385 ? 2.567 22.480 -10.496 1.00 86.62 385 ARG A N 1
ATOM 3057 C CA . ARG A 1 385 ? 3.326 21.633 -11.433 1.00 86.62 385 ARG A CA 1
ATOM 3058 C C . ARG A 1 385 ? 3.835 22.428 -12.635 1.00 86.62 385 ARG A C 1
ATOM 3060 O O . ARG A 1 385 ? 4.995 22.271 -13.014 1.00 86.62 385 ARG A O 1
ATOM 3067 N N . MET A 1 386 ? 3.006 23.288 -13.232 1.00 84.44 386 MET A N 1
ATOM 3068 C CA . MET A 1 386 ? 3.428 24.123 -14.362 1.00 84.44 386 MET A CA 1
ATOM 3069 C C . MET A 1 386 ? 4.572 25.075 -13.988 1.00 84.44 386 MET A C 1
ATOM 3071 O O . MET A 1 386 ? 5.520 25.223 -14.761 1.00 84.44 386 MET A O 1
ATOM 3075 N N . GLU A 1 387 ? 4.534 25.673 -12.798 1.00 86.56 387 GLU A N 1
ATOM 3076 C CA . GLU A 1 387 ? 5.616 26.516 -12.277 1.00 86.56 387 GLU A CA 1
ATOM 3077 C C . GLU A 1 387 ? 6.905 25.719 -12.038 1.00 86.56 387 GLU A C 1
ATOM 3079 O O . GLU A 1 387 ? 7.977 26.146 -12.475 1.00 86.56 387 GLU A O 1
ATOM 3084 N N . CYS A 1 388 ? 6.808 24.530 -11.432 1.00 79.12 388 CYS A N 1
ATOM 3085 C CA . CYS A 1 388 ? 7.940 23.618 -11.255 1.00 79.12 388 CYS A CA 1
ATOM 3086 C C . CYS A 1 388 ? 8.567 23.222 -12.600 1.00 79.12 388 CYS A C 1
ATOM 3088 O O . CYS A 1 388 ? 9.782 23.333 -12.766 1.00 79.12 388 CYS A O 1
ATOM 3090 N N . ASN A 1 389 ? 7.752 22.845 -13.591 1.00 77.00 389 ASN A N 1
ATOM 3091 C CA . ASN A 1 389 ? 8.225 22.499 -14.933 1.00 77.00 389 ASN A CA 1
ATOM 3092 C C . ASN A 1 389 ? 8.883 23.692 -15.636 1.00 77.00 389 ASN A C 1
ATOM 3094 O O . ASN A 1 389 ? 9.916 23.538 -16.288 1.00 77.00 389 ASN A O 1
ATOM 3098 N N . LYS A 1 390 ? 8.333 24.902 -15.477 1.00 90.31 390 LYS A N 1
ATOM 3099 C CA . LYS A 1 390 ? 8.934 26.131 -16.012 1.00 90.31 390 LYS A CA 1
ATOM 3100 C C . LYS A 1 390 ? 10.290 26.420 -15.365 1.00 90.31 390 LYS A C 1
ATOM 3102 O O . LYS A 1 390 ? 11.228 26.784 -16.071 1.00 90.31 390 LYS A O 1
ATOM 3107 N N . LYS A 1 391 ? 10.412 26.245 -14.044 1.00 87.88 391 LYS A N 1
ATOM 3108 C CA . LYS A 1 391 ? 11.682 26.408 -13.320 1.00 87.88 391 LYS A CA 1
ATOM 3109 C C . LYS A 1 391 ? 12.712 25.375 -13.774 1.00 87.88 391 LYS A C 1
ATOM 3111 O O . LYS A 1 391 ? 13.841 25.751 -14.067 1.00 87.88 391 LYS A O 1
ATOM 3116 N N . ARG A 1 392 ? 12.308 24.111 -13.915 1.00 83.06 392 ARG A N 1
ATOM 3117 C CA . ARG A 1 392 ? 13.167 23.032 -14.415 1.00 83.06 392 ARG A CA 1
ATOM 3118 C C . ARG A 1 392 ? 13.707 23.332 -15.815 1.00 83.06 392 ARG A C 1
ATOM 3120 O O . ARG A 1 392 ? 14.915 23.306 -15.996 1.00 83.06 392 ARG A O 1
ATOM 3127 N N . LYS A 1 393 ? 12.851 23.733 -16.763 1.00 89.00 393 LYS A N 1
ATOM 3128 C CA . LYS A 1 393 ? 13.291 24.116 -18.120 1.00 89.00 393 LYS A CA 1
ATOM 3129 C C . LYS A 1 393 ? 14.271 25.293 -18.130 1.00 89.00 393 LYS A C 1
ATOM 3131 O O . LYS A 1 393 ? 15.154 25.348 -18.976 1.00 89.00 393 LYS A O 1
ATOM 3136 N N . ARG A 1 394 ? 14.125 26.250 -17.203 1.00 91.56 394 ARG A N 1
ATOM 3137 C CA . ARG A 1 394 ? 15.092 27.352 -17.049 1.00 91.56 394 ARG A CA 1
ATOM 3138 C C . ARG A 1 394 ? 16.449 26.846 -16.568 1.00 91.56 394 ARG A C 1
ATOM 3140 O O . ARG A 1 394 ? 17.456 27.277 -17.109 1.00 91.56 394 ARG A O 1
ATOM 3147 N N . LEU A 1 395 ? 16.467 25.936 -15.596 1.00 83.56 395 LEU A N 1
ATOM 3148 C CA . LEU A 1 395 ? 17.704 25.332 -15.095 1.00 83.56 395 LEU A CA 1
ATOM 3149 C C . LEU A 1 395 ? 18.390 24.468 -16.161 1.00 83.56 395 LEU A C 1
ATOM 3151 O O . LEU A 1 395 ? 19.597 24.570 -16.331 1.00 83.56 395 LEU A O 1
ATOM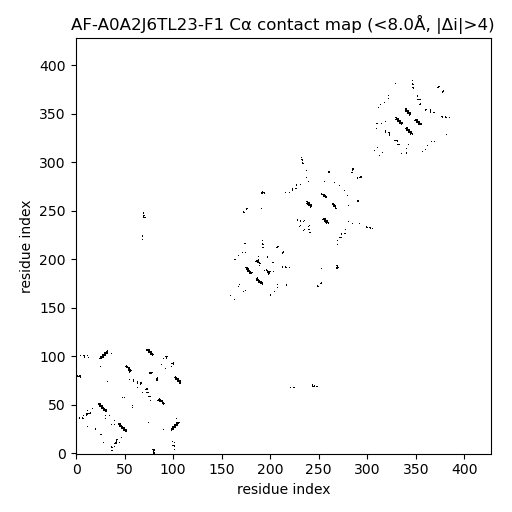 3155 N N . GLU A 1 396 ? 17.622 23.682 -16.920 1.00 84.56 396 GLU A N 1
ATOM 3156 C CA . GLU A 1 396 ? 18.141 22.896 -18.050 1.00 84.56 396 GLU A CA 1
ATOM 3157 C C . GLU A 1 396 ? 18.756 23.803 -19.128 1.00 84.56 396 GLU A C 1
ATOM 3159 O O . GLU A 1 396 ? 19.810 23.480 -19.666 1.00 84.56 396 GLU A O 1
ATOM 3164 N N . LYS A 1 397 ? 18.149 24.968 -19.399 1.00 91.19 397 LYS A N 1
ATOM 3165 C CA . LYS A 1 397 ? 18.702 25.944 -20.347 1.00 91.19 397 LYS A CA 1
ATOM 3166 C C . LYS A 1 397 ? 20.008 26.574 -19.846 1.00 91.19 397 LYS A C 1
ATOM 3168 O O . LYS A 1 397 ? 20.966 26.636 -20.602 1.00 91.19 397 LYS A O 1
ATOM 3173 N N . ILE A 1 398 ? 20.064 26.974 -18.573 1.00 87.19 398 ILE A N 1
ATOM 3174 C CA . ILE A 1 398 ? 21.286 27.527 -17.959 1.00 87.19 398 ILE A CA 1
ATOM 3175 C C . ILE A 1 398 ? 22.425 26.496 -18.003 1.00 87.19 398 ILE A C 1
ATOM 3177 O O . ILE A 1 398 ? 23.540 26.825 -18.384 1.00 87.19 398 ILE A O 1
ATOM 3181 N N . SER A 1 399 ? 22.132 25.225 -17.711 1.00 80.50 399 SER A N 1
ATOM 3182 C CA . SER A 1 399 ? 23.134 24.150 -17.737 1.00 80.50 399 SER A CA 1
ATOM 3183 C C . SER A 1 399 ? 23.724 23.873 -19.125 1.00 80.50 399 SER A C 1
ATOM 3185 O O . SER A 1 399 ? 24.816 23.314 -19.202 1.00 80.50 399 SER A O 1
ATOM 3187 N N . LEU A 1 400 ? 23.005 24.196 -20.203 1.00 74.62 400 LEU A N 1
ATOM 3188 C CA . LEU A 1 400 ? 23.484 24.017 -21.576 1.00 74.62 400 LEU A CA 1
ATOM 3189 C C . LEU A 1 400 ? 24.317 25.212 -22.052 1.00 74.62 400 LEU A C 1
ATOM 3191 O O . LEU A 1 400 ? 25.286 25.012 -22.780 1.00 74.62 400 LEU A O 1
ATOM 3195 N N . ASP A 1 401 ? 23.967 26.424 -21.615 1.00 75.00 401 ASP A N 1
ATOM 3196 C CA . ASP A 1 401 ? 24.651 27.657 -22.019 1.00 75.00 401 ASP A CA 1
ATOM 3197 C C . ASP A 1 401 ? 25.951 27.907 -21.211 1.00 75.00 401 ASP A C 1
ATOM 3199 O O . ASP A 1 401 ? 26.888 28.504 -21.737 1.00 75.00 401 ASP A O 1
ATOM 3203 N N . ASP A 1 402 ? 26.059 27.392 -19.977 1.00 65.44 402 ASP A N 1
ATOM 3204 C CA . ASP A 1 402 ? 27.239 27.555 -19.100 1.00 65.44 402 ASP A CA 1
ATOM 3205 C C . ASP A 1 402 ? 28.317 26.464 -19.262 1.00 65.44 402 ASP A C 1
ATOM 3207 O O . ASP A 1 402 ? 29.297 26.433 -18.516 1.00 65.44 402 ASP A O 1
ATOM 3211 N N . MET A 1 403 ? 28.187 25.557 -20.235 1.00 49.66 403 MET A N 1
ATOM 3212 C CA . MET A 1 403 ? 29.272 24.637 -20.582 1.00 49.66 403 MET A CA 1
ATOM 3213 C C . MET A 1 403 ? 30.294 25.379 -21.456 1.00 49.66 403 MET A C 1
ATOM 3215 O O . MET A 1 403 ? 30.004 25.630 -22.628 1.00 49.66 403 MET A O 1
ATOM 3219 N N . PRO A 1 404 ? 31.499 25.727 -20.950 1.00 60.56 404 PRO A N 1
ATOM 3220 C CA . PRO A 1 404 ? 32.519 26.341 -21.781 1.00 60.56 404 PRO A CA 1
ATOM 3221 C C . PRO A 1 404 ? 32.877 25.344 -22.878 1.00 60.56 404 PRO A C 1
ATOM 3223 O O . PRO A 1 404 ? 33.504 24.312 -22.625 1.00 60.56 404 PRO A O 1
ATOM 3226 N N . VAL A 1 405 ? 32.464 25.651 -24.107 1.00 59.44 405 VAL A N 1
ATOM 3227 C CA . VAL A 1 405 ? 32.936 24.967 -25.304 1.00 59.44 405 VAL A CA 1
ATOM 3228 C C . VAL A 1 405 ? 34.443 25.182 -25.323 1.00 59.44 405 VAL A C 1
ATOM 3230 O O . VAL A 1 405 ? 34.930 26.233 -25.744 1.00 59.44 405 VAL A O 1
ATOM 3233 N N . LYS A 1 406 ? 35.201 24.204 -24.815 1.00 56.84 406 LYS A N 1
ATOM 3234 C CA . LYS A 1 406 ? 36.635 24.114 -25.064 1.00 56.84 406 LYS A CA 1
ATOM 3235 C C . LYS A 1 406 ? 36.766 24.021 -26.577 1.00 56.84 406 LYS A C 1
ATOM 3237 O O . LYS A 1 406 ? 36.598 22.949 -27.150 1.00 56.84 406 LYS A O 1
ATOM 3242 N N . ARG A 1 407 ? 37.004 25.167 -27.224 1.00 52.22 407 ARG A N 1
ATOM 3243 C CA . ARG A 1 407 ? 37.502 25.250 -28.595 1.00 52.22 407 ARG A CA 1
ATOM 3244 C C . ARG A 1 407 ? 38.741 24.371 -28.627 1.00 52.22 407 ARG A C 1
ATOM 3246 O O . ARG A 1 407 ? 39.800 24.767 -28.146 1.00 52.22 407 ARG A O 1
ATOM 3253 N N . GLN A 1 408 ? 38.570 23.160 -29.134 1.00 51.28 408 GLN A N 1
ATOM 3254 C CA . GLN A 1 408 ? 39.659 22.284 -29.504 1.00 51.28 408 GLN A CA 1
ATOM 3255 C C . GLN A 1 408 ? 40.353 23.003 -30.658 1.00 51.28 408 GLN A C 1
ATOM 3257 O O . GLN A 1 408 ? 39.888 23.009 -31.796 1.00 51.28 408 GLN A O 1
ATOM 3262 N N . ARG A 1 409 ? 41.397 23.756 -30.312 1.00 55.25 409 ARG A N 1
ATOM 3263 C CA . ARG A 1 409 ? 42.315 24.343 -31.273 1.00 55.25 409 ARG A CA 1
ATOM 3264 C C . ARG A 1 409 ? 42.970 23.143 -31.953 1.00 55.25 409 ARG A C 1
ATOM 3266 O O . ARG A 1 409 ? 43.665 22.383 -31.289 1.00 55.25 409 ARG A O 1
ATOM 3273 N N . GLN A 1 410 ? 42.651 22.920 -33.225 1.00 48.25 410 GLN A N 1
ATOM 3274 C CA . GLN A 1 410 ? 43.423 22.023 -34.075 1.00 48.25 410 GLN A CA 1
ATOM 3275 C C . GLN A 1 410 ? 44.852 22.567 -34.100 1.00 48.25 410 GLN A C 1
ATOM 3277 O O . GLN A 1 410 ? 45.127 23.571 -34.753 1.00 48.25 410 GLN A O 1
ATOM 3282 N N . GLU A 1 411 ? 45.735 21.953 -33.321 1.00 47.47 411 GLU A N 1
ATOM 3283 C CA . GLU A 1 411 ? 47.169 22.037 -33.548 1.00 47.47 411 GLU A CA 1
ATOM 3284 C C . GLU A 1 411 ? 47.464 21.146 -34.751 1.00 47.47 411 GLU A C 1
ATOM 3286 O O . GLU A 1 411 ? 47.413 19.920 -34.688 1.00 47.47 411 GLU A O 1
ATOM 3291 N N . THR A 1 412 ? 47.682 21.795 -35.889 1.00 45.53 412 THR A N 1
ATOM 3292 C CA . THR A 1 412 ? 48.320 21.203 -37.058 1.00 45.53 412 THR A CA 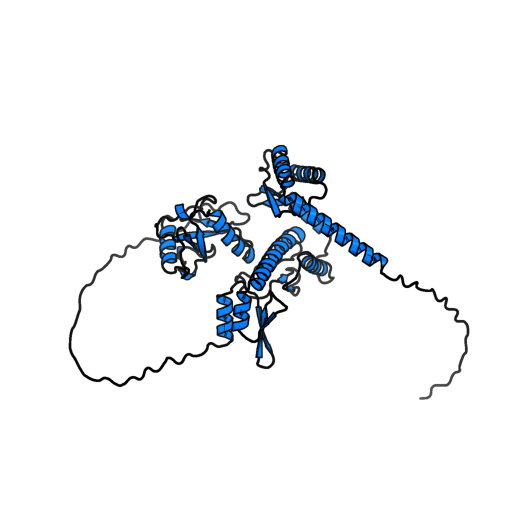1
ATOM 3293 C C . THR A 1 412 ? 49.738 20.801 -36.667 1.00 45.53 412 THR A C 1
ATOM 3295 O O . THR A 1 412 ? 50.587 21.660 -36.435 1.00 45.53 412 THR A O 1
ATOM 3298 N N . SER A 1 413 ? 49.981 19.498 -36.565 1.00 46.19 413 SER A N 1
ATOM 3299 C CA . SER A 1 413 ? 51.313 18.919 -36.431 1.00 46.19 413 SER A CA 1
ATOM 3300 C C . SER A 1 413 ? 52.044 19.000 -37.774 1.00 46.19 413 SER A C 1
ATOM 3302 O O . SER A 1 413 ? 51.828 18.164 -38.651 1.00 46.19 413 SER A O 1
ATOM 3304 N N . GLU A 1 414 ? 52.909 19.999 -37.936 1.00 55.50 414 GLU A N 1
ATOM 3305 C CA . GLU A 1 414 ? 54.085 19.879 -38.799 1.00 55.50 414 GLU A CA 1
ATOM 3306 C C . GLU A 1 414 ? 55.169 19.159 -37.988 1.00 55.50 414 GLU A C 1
ATOM 3308 O O . GLU A 1 414 ? 55.584 19.612 -36.921 1.00 55.50 414 GLU A O 1
ATOM 3313 N N . THR A 1 415 ? 55.597 17.989 -38.451 1.00 48.41 415 THR A N 1
ATOM 3314 C CA . THR A 1 415 ? 56.773 17.295 -37.919 1.00 48.41 415 THR A CA 1
ATOM 3315 C C . THR A 1 415 ? 57.530 16.699 -39.093 1.00 48.41 415 THR A C 1
ATOM 3317 O O . THR A 1 415 ? 57.435 15.512 -39.378 1.00 48.41 415 THR A O 1
ATOM 3320 N N . ASP A 1 416 ? 58.275 17.564 -39.773 1.00 52.47 416 ASP A N 1
ATOM 3321 C CA . ASP A 1 416 ? 59.430 17.187 -40.575 1.00 52.47 416 ASP A CA 1
ATOM 3322 C C . ASP A 1 416 ? 60.678 17.531 -39.759 1.00 52.47 416 ASP A C 1
ATOM 3324 O O . ASP A 1 416 ? 60.943 18.700 -39.489 1.00 52.47 416 ASP A O 1
ATOM 3328 N N . GLN A 1 417 ? 61.442 16.520 -39.347 1.00 48.22 417 GLN A N 1
ATOM 3329 C CA . GLN A 1 417 ? 62.832 16.351 -39.781 1.00 48.22 417 GLN A CA 1
ATOM 3330 C C . GLN A 1 417 ? 63.509 15.197 -39.040 1.00 48.22 417 GLN A C 1
ATOM 3332 O O . GLN A 1 417 ? 63.465 15.056 -37.819 1.00 48.22 417 GLN A O 1
ATOM 3337 N N . ALA A 1 418 ? 64.128 14.364 -39.865 1.00 50.31 418 ALA A N 1
ATOM 3338 C CA . ALA A 1 418 ? 64.874 13.175 -39.533 1.00 50.31 418 ALA A CA 1
ATOM 3339 C C . ALA A 1 418 ? 66.271 13.498 -38.991 1.00 50.31 418 ALA A C 1
ATOM 3341 O O . ALA A 1 418 ? 66.961 14.365 -39.524 1.00 50.31 418 ALA A O 1
ATOM 3342 N N . THR A 1 419 ? 66.737 12.673 -38.053 1.00 48.47 419 THR A N 1
ATOM 3343 C CA . THR A 1 419 ? 68.170 12.463 -37.814 1.00 48.47 419 THR A CA 1
ATOM 3344 C C . THR A 1 419 ? 68.407 10.976 -37.539 1.00 48.47 419 THR A C 1
ATOM 3346 O O . THR A 1 419 ? 67.802 10.439 -36.608 1.00 48.47 419 THR A O 1
ATOM 3349 N N . PRO A 1 420 ? 69.254 10.277 -38.316 1.00 57.72 420 PRO A N 1
ATOM 3350 C CA . PRO A 1 420 ? 69.617 8.894 -38.043 1.00 57.72 420 PRO A CA 1
ATOM 3351 C C . PRO A 1 420 ? 70.823 8.845 -37.095 1.00 57.72 420 PRO A C 1
ATOM 3353 O O . PRO A 1 420 ? 71.776 9.608 -37.250 1.00 57.72 420 PRO A O 1
ATOM 3356 N N . LEU A 1 421 ? 70.811 7.914 -36.140 1.00 47.31 421 LEU A N 1
ATOM 3357 C CA . LEU A 1 421 ? 72.000 7.521 -35.381 1.00 47.31 421 LEU A CA 1
ATOM 3358 C C . LEU A 1 421 ? 72.252 6.014 -35.526 1.00 47.31 421 LEU A C 1
ATOM 3360 O O . LEU A 1 421 ? 71.319 5.260 -35.814 1.00 47.31 421 LEU A O 1
ATOM 3364 N N . PRO A 1 422 ? 73.520 5.587 -35.407 1.00 56.03 422 PRO A N 1
ATOM 3365 C CA . PRO A 1 422 ? 74.028 4.432 -36.114 1.00 56.03 422 PRO A CA 1
ATOM 3366 C C . PRO A 1 422 ? 74.108 3.177 -35.248 1.00 56.03 422 PRO A C 1
ATOM 3368 O O . PRO A 1 422 ? 74.188 3.215 -34.022 1.00 56.03 422 PRO A O 1
ATOM 3371 N N . ASN A 1 423 ? 74.144 2.063 -35.974 1.00 56.09 423 ASN A N 1
ATOM 3372 C CA . ASN A 1 423 ? 74.489 0.713 -35.553 1.00 56.09 423 ASN A CA 1
ATOM 3373 C C . ASN A 1 423 ? 75.596 0.632 -34.497 1.00 56.09 423 ASN A C 1
ATOM 3375 O O . ASN A 1 423 ? 76.651 1.252 -34.647 1.00 56.09 423 ASN A O 1
ATOM 3379 N N . SER A 1 424 ? 75.419 -0.288 -33.547 1.00 44.25 424 SER A N 1
ATOM 3380 C CA . SER A 1 424 ? 76.498 -1.105 -32.974 1.00 44.25 424 SER A CA 1
ATOM 3381 C C . SER A 1 424 ? 75.939 -2.318 -32.209 1.00 44.25 424 SER A C 1
ATOM 3383 O O . SER A 1 424 ? 74.749 -2.332 -31.896 1.00 44.25 424 SER A O 1
ATOM 3385 N N . PRO A 1 425 ? 76.739 -3.387 -32.021 1.00 59.78 425 PRO A N 1
ATOM 3386 C CA . PRO A 1 425 ? 76.355 -4.720 -32.478 1.00 59.78 425 PRO A CA 1
ATOM 3387 C C . PRO A 1 425 ? 76.132 -5.751 -31.362 1.00 59.78 425 PRO A C 1
ATOM 3389 O O . PRO A 1 425 ? 76.478 -5.546 -30.202 1.00 59.78 425 PRO A O 1
ATOM 3392 N N . MET A 1 426 ? 75.597 -6.905 -31.776 1.00 54.78 426 MET A N 1
ATOM 3393 C CA . MET A 1 426 ? 75.621 -8.163 -31.030 1.00 54.78 426 MET A CA 1
ATOM 3394 C C . MET A 1 426 ? 77.047 -8.552 -30.628 1.00 54.78 426 MET A C 1
ATOM 3396 O O . MET A 1 426 ? 77.931 -8.565 -31.484 1.00 54.78 426 MET A O 1
ATOM 3400 N N . MET A 1 427 ? 77.217 -9.022 -29.392 1.00 53.22 427 MET A N 1
ATOM 3401 C CA . MET A 1 427 ? 78.060 -10.181 -29.093 1.00 53.22 427 MET A CA 1
ATOM 3402 C C . MET A 1 427 ? 77.543 -10.924 -27.853 1.00 53.22 427 MET A C 1
ATOM 3404 O O . MET A 1 427 ? 77.429 -10.328 -26.789 1.00 53.22 427 MET A O 1
ATOM 3408 N N . VAL A 1 428 ? 77.272 -12.213 -28.105 1.00 54.31 428 VAL A N 1
ATOM 3409 C CA . VAL A 1 428 ? 77.383 -13.428 -27.270 1.00 54.31 428 VAL A CA 1
ATOM 3410 C C . VAL A 1 428 ? 76.670 -13.465 -25.922 1.00 54.31 428 VAL A C 1
ATOM 3412 O O . VAL A 1 428 ? 77.151 -12.835 -24.958 1.00 54.31 428 VAL A O 1
#